Protein AF-0000000083335857 (afdb_homodimer)

Radius of gyration: 24.75 Å; Cα contacts (8 Å, |Δi|>4): 687; chains: 2; bounding box: 64×69×60 Å

Solvent-accessible surface area (backbone atoms only — not comparable to full-atom values): 28574 Å² total; per-residue (Å²): 120,80,72,78,55,50,67,66,60,53,50,50,47,51,48,52,47,45,61,50,44,41,67,57,52,50,33,56,46,39,16,28,29,51,70,73,49,46,73,74,29,87,82,55,75,52,92,52,91,48,64,61,26,43,50,42,20,37,61,77,56,40,39,53,53,10,46,51,38,36,51,66,38,29,51,58,27,37,54,52,24,49,53,51,6,49,55,43,5,50,45,62,46,61,39,78,54,90,56,53,64,56,50,51,50,48,27,53,49,39,60,66,56,53,62,68,52,42,47,63,63,48,39,54,54,32,49,74,69,65,37,45,64,42,71,60,48,55,25,50,57,54,25,53,62,38,34,36,53,34,18,52,53,40,17,44,49,58,50,66,48,62,61,64,62,54,52,53,38,52,74,68,66,51,53,68,69,53,43,45,67,67,46,51,46,64,72,36,40,69,57,52,52,51,48,48,48,52,43,38,54,52,49,58,55,49,44,63,61,47,61,72,36,34,84,48,74,87,67,29,31,44,47,49,43,64,71,62,52,56,48,95,87,60,77,56,58,20,30,50,27,21,42,25,48,60,63,45,44,64,53,52,52,51,42,67,74,47,39,67,72,60,42,50,66,52,49,52,48,54,74,101,119,80,70,78,56,51,68,65,58,54,49,50,48,51,48,52,46,44,61,49,43,41,66,58,51,50,32,54,47,38,17,29,28,51,70,72,50,47,74,75,29,86,82,55,76,50,91,52,90,48,65,60,27,43,50,42,20,38,61,77,55,42,39,53,53,11,45,52,37,36,51,66,37,29,52,57,28,35,54,49,23,48,54,52,6,47,54,42,6,50,45,62,43,61,38,79,54,91,54,50,66,57,52,50,48,48,28,52,49,40,60,66,55,54,63,69,52,42,46,61,62,46,39,56,53,32,47,73,70,66,37,45,64,40,69,61,48,56,24,50,58,53,26,55,63,37,33,37,54,34,17,52,52,41,16,45,49,57,50,66,48,63,62,64,63,54,51,52,38,52,75,68,67,51,53,67,69,53,42,44,66,68,46,50,46,65,72,37,40,70,58,52,52,50,47,47,50,53,42,39,54,52,50,58,54,50,42,64,60,48,61,71,35,34,84,48,75,89,68,30,30,44,48,49,43,63,70,62,53,56,49,95,87,60,76,56,59,20,30,50,27,21,42,26,48,60,63,45,45,63,53,52,53,52,42,67,74,48,41,67,71,59,42,50,64,52,49,53,47,54,74,102

Nearest PDB structures (foldseek):
  7cad-assembly1_B  TM=8.560E-01  e=9.520E-11  Mycolicibacterium smegmatis MC2 155
  8ja7-assembly1_B  TM=8.295E-01  e=9.958E-11  Mycobacterium tuberculosis H37Rv
  8hpn-assembly1_B  TM=8.648E-01  e=1.240E-09  Mycolicibacterium smegmatis MC2 155
  3puv-assembly1_G  TM=7.752E-01  e=4.817E-10  Escherichia coli K-12
  8y5f-assembly1_C  TM=8.223E-01  e=6.787E-07  Escherichia coli

Structure (mmCIF, N/CA/C/O backbone):
data_AF-0000000083335857-model_v1
#
loop_
_entity.id
_entity.type
_entity.pdbx_description
1 polymer 'sn-glycerol-3-phosphate transport system permease protein UgpE'
#
loop_
_atom_site.group_PDB
_atom_site.id
_atom_site.type_symbol
_atom_site.label_atom_id
_atom_site.label_alt_id
_atom_site.label_comp_id
_atom_site.label_asym_id
_atom_site.label_entity_id
_atom_site.label_seq_id
_atom_site.pdbx_PDB_ins_code
_atom_site.Cartn_x
_atom_site.Cartn_y
_atom_site.Cartn_z
_atom_site.occupancy
_atom_site.B_iso_or_equiv
_atom_site.auth_seq_id
_atom_site.auth_comp_id
_atom_site.auth_asym_id
_atom_site.auth_atom_id
_atom_site.pdbx_PDB_model_num
ATOM 1 N N . MET A 1 1 ? -20.75 -29.266 -4.367 1 40.56 1 MET A N 1
ATOM 2 C CA . MET A 1 1 ? -21.266 -28.734 -3.109 1 40.56 1 MET A CA 1
ATOM 3 C C . MET A 1 1 ? -22.688 -28.219 -3.277 1 40.56 1 MET A C 1
ATOM 5 O O . MET A 1 1 ? -22.906 -27.078 -3.707 1 40.56 1 MET A O 1
ATOM 9 N N . PRO A 1 2 ? -23.375 -28.891 -3.857 1 45.94 2 PRO A N 1
ATOM 10 C CA . PRO A 1 2 ? -24.594 -28.562 -4.578 1 45.94 2 PRO A CA 1
ATOM 11 C C . PRO A 1 2 ? -25.531 -27.641 -3.777 1 45.94 2 PRO A C 1
ATOM 13 O O . PRO A 1 2 ? -26.594 -27.281 -4.254 1 45.94 2 PRO A O 1
ATOM 16 N N . GLN A 1 3 ? -25.578 -27.781 -2.365 1 52.59 3 GLN A N 1
ATOM 17 C CA . GLN A 1 3 ? -26.812 -27.266 -1.78 1 52.59 3 GLN A CA 1
ATOM 18 C C . GLN A 1 3 ? -26.922 -25.75 -2.002 1 52.59 3 GLN A C 1
ATOM 20 O O . GLN A 1 3 ? -25.906 -25.062 -2.186 1 52.59 3 GLN A O 1
ATOM 25 N N . ARG A 1 4 ? -28.156 -25.266 -2.262 1 56.47 4 ARG A N 1
ATOM 26 C CA . ARG A 1 4 ? -28.672 -23.922 -2.418 1 56.47 4 ARG A CA 1
ATOM 27 C C . ARG A 1 4 ? -28 -22.953 -1.444 1 56.47 4 ARG A C 1
ATOM 29 O O . ARG A 1 4 ? -27.906 -23.234 -0.248 1 56.47 4 ARG A O 1
ATOM 36 N N . SER A 1 5 ? -27.047 -22.109 -1.877 1 69.56 5 SER A N 1
ATOM 37 C CA . SER A 1 5 ? -26.375 -21.141 -1.027 1 69.56 5 SER A CA 1
ATOM 38 C C . SER A 1 5 ? -27.359 -20.422 -0.111 1 69.56 5 SER A C 1
ATOM 40 O O . SER A 1 5 ? -28.391 -19.938 -0.566 1 69.56 5 SER A O 1
ATOM 42 N N . PRO A 1 6 ? -27.312 -20.766 1.226 1 77.38 6 PRO A N 1
ATOM 43 C CA . PRO A 1 6 ? -28.234 -20.109 2.154 1 77.38 6 PRO A CA 1
ATOM 44 C C . PRO A 1 6 ? -28.328 -18.594 1.917 1 77.38 6 PRO A C 1
ATOM 46 O O . PRO A 1 6 ? -27.344 -17.969 1.543 1 77.38 6 PRO A O 1
ATOM 49 N N . ILE A 1 7 ? -29.578 -18.188 1.896 1 83.06 7 ILE A N 1
ATOM 50 C CA . ILE A 1 7 ? -29.922 -16.781 1.689 1 83.06 7 ILE A CA 1
ATOM 51 C C . ILE A 1 7 ? -29.062 -15.906 2.592 1 83.06 7 ILE A C 1
ATOM 53 O O . ILE A 1 7 ? -28.625 -14.82 2.189 1 83.06 7 ILE A O 1
ATOM 57 N N . PHE A 1 8 ? -28.766 -16.438 3.709 1 85.69 8 PHE A N 1
ATOM 58 C CA . PHE A 1 8 ? -28.016 -15.656 4.68 1 85.69 8 PHE A CA 1
ATOM 59 C C . PHE A 1 8 ? -26.578 -15.438 4.203 1 85.69 8 PHE A C 1
ATOM 61 O O . PHE A 1 8 ? -26.031 -14.344 4.332 1 85.69 8 PHE A O 1
ATOM 68 N N . SER A 1 9 ? -26.016 -16.422 3.646 1 85.88 9 SER A N 1
ATOM 69 C CA . SER A 1 9 ? -24.641 -16.328 3.168 1 85.88 9 SER A CA 1
ATOM 70 C C . SER A 1 9 ? -24.547 -15.391 1.962 1 85.88 9 SER A C 1
ATOM 72 O O . SER A 1 9 ? -23.609 -14.609 1.849 1 85.88 9 SER A O 1
ATOM 74 N N . ARG A 1 10 ? -25.562 -15.484 1.16 1 86.5 10 ARG A N 1
ATOM 75 C CA . ARG A 1 10 ? -25.594 -14.594 0.007 1 86.5 10 ARG A CA 1
ATOM 76 C C . ARG A 1 10 ? -25.781 -13.141 0.444 1 86.5 10 ARG A C 1
ATOM 78 O O . ARG A 1 10 ? -25.094 -12.242 -0.062 1 86.5 10 ARG A O 1
ATOM 85 N N . ALA A 1 11 ? -26.609 -13.039 1.349 1 90.19 11 ALA A N 1
ATOM 86 C CA . ALA A 1 11 ? -26.859 -11.703 1.874 1 90.19 11 ALA A CA 1
ATOM 87 C C . ALA A 1 11 ? -25.609 -11.125 2.529 1 90.19 11 ALA A C 1
ATOM 89 O O . ALA A 1 11 ? -25.312 -9.938 2.375 1 90.19 11 ALA A O 1
ATOM 90 N N . PHE A 1 12 ? -24.906 -11.93 3.143 1 90.69 12 PHE A N 1
ATOM 91 C CA . PHE A 1 12 ? -23.672 -11.508 3.818 1 90.69 12 PHE A CA 1
ATOM 92 C C . PHE A 1 12 ? -22.625 -11.055 2.811 1 90.69 12 PHE A C 1
ATOM 94 O O . PHE A 1 12 ? -22 -10.008 2.994 1 90.69 12 PHE A O 1
ATOM 101 N N . LEU A 1 13 ? -22.5 -11.773 1.786 1 90.5 13 LEU A N 1
ATOM 102 C CA . LEU A 1 13 ? -21.531 -11.438 0.751 1 90.5 13 LEU A CA 1
ATOM 103 C C . LEU A 1 13 ? -21.891 -10.117 0.08 1 90.5 13 LEU A C 1
ATOM 105 O O . LEU A 1 13 ? -21.031 -9.258 -0.107 1 90.5 13 LEU A O 1
ATOM 109 N N . TRP A 1 14 ? -23.109 -10.016 -0.19 1 90.56 14 TRP A N 1
ATOM 110 C CA . TRP A 1 14 ? -23.531 -8.781 -0.86 1 90.56 14 TRP A CA 1
ATOM 111 C C . TRP A 1 14 ? -23.453 -7.594 0.09 1 90.56 14 TRP A C 1
ATOM 113 O O . TRP A 1 14 ? -23.156 -6.473 -0.331 1 90.56 14 TRP A O 1
ATOM 123 N N . LEU A 1 15 ? -23.656 -7.816 1.335 1 90.75 15 LEU A N 1
ATOM 124 C CA . LEU A 1 15 ? -23.484 -6.762 2.33 1 90.75 15 LEU A CA 1
ATOM 125 C C . LEU A 1 15 ? -22.031 -6.293 2.373 1 90.75 15 LEU A C 1
ATOM 127 O O . LEU A 1 15 ? -21.766 -5.09 2.428 1 90.75 15 LEU A O 1
ATOM 131 N N . LEU A 1 16 ? -21.172 -7.215 2.277 1 88.94 16 LEU A N 1
ATOM 132 C CA . LEU A 1 16 ? -19.75 -6.863 2.301 1 88.94 16 LEU A CA 1
ATOM 133 C C . LEU A 1 16 ? -19.359 -6.102 1.039 1 88.94 16 LEU A C 1
ATOM 135 O O . LEU A 1 16 ? -18.578 -5.152 1.102 1 88.94 16 LEU A O 1
ATOM 139 N N . ALA A 1 17 ? -19.922 -6.523 -0.029 1 87.94 17 ALA A N 1
ATOM 140 C CA . ALA A 1 17 ? -19.656 -5.836 -1.29 1 87.94 17 ALA A CA 1
ATOM 141 C C . ALA A 1 17 ? -20.188 -4.406 -1.256 1 87.94 17 ALA A C 1
ATOM 143 O O . ALA A 1 17 ? -19.484 -3.473 -1.673 1 87.94 17 ALA A O 1
ATOM 144 N N . LEU A 1 18 ? -21.328 -4.293 -0.688 1 86.44 18 LEU A N 1
ATOM 145 C CA . LEU A 1 18 ? -21.938 -2.973 -0.592 1 86.44 18 LEU A CA 1
ATOM 146 C C . LEU A 1 18 ? -21.156 -2.086 0.376 1 86.44 18 LEU A C 1
ATOM 148 O O . LEU A 1 18 ? -20.969 -0.893 0.122 1 86.44 18 LEU A O 1
ATOM 152 N N . LEU A 1 19 ? -20.734 -2.635 1.406 1 83.69 19 LEU A N 1
ATOM 153 C CA . LEU A 1 19 ? -19.969 -1.888 2.393 1 83.69 19 LEU A CA 1
ATOM 154 C C . LEU A 1 19 ? -18.656 -1.396 1.795 1 83.69 19 LEU A C 1
ATOM 156 O O . LEU A 1 19 ? -18.172 -0.318 2.148 1 83.69 19 LEU A O 1
ATOM 160 N N . THR A 1 20 ? -18.125 -2.18 0.941 1 82.88 20 THR A N 1
ATOM 161 C CA . THR A 1 20 ? -16.859 -1.836 0.307 1 82.88 20 THR A CA 1
ATOM 162 C C . THR A 1 20 ? -17.031 -0.632 -0.617 1 82.88 20 THR A C 1
ATOM 164 O O . THR A 1 20 ? -16.172 0.252 -0.653 1 82.88 20 THR A O 1
ATOM 167 N N . ILE A 1 21 ? -18.172 -0.512 -1.254 1 83.19 21 ILE A N 1
ATOM 168 C CA . ILE A 1 21 ? -18.344 0.51 -2.281 1 83.19 21 ILE A CA 1
ATOM 169 C C . ILE A 1 21 ? -19.156 1.673 -1.721 1 83.19 21 ILE A C 1
ATOM 171 O O . ILE A 1 21 ? -19.188 2.756 -2.311 1 83.19 21 ILE A O 1
ATOM 175 N N . ALA A 1 22 ? -19.781 1.525 -0.635 1 81.38 22 ALA A N 1
ATOM 176 C CA . ALA A 1 22 ? -20.734 2.475 -0.065 1 81.38 22 ALA A CA 1
ATOM 177 C C . ALA A 1 22 ? -20.109 3.852 0.109 1 81.38 22 ALA A C 1
ATOM 179 O O . ALA A 1 22 ? -20.688 4.863 -0.282 1 81.38 22 ALA A O 1
ATOM 180 N N . PRO A 1 23 ? -18.906 3.875 0.693 1 76.94 23 PRO A N 1
ATOM 181 C CA . PRO A 1 23 ? -18.328 5.203 0.885 1 76.94 23 PRO A CA 1
ATOM 182 C C . PRO A 1 23 ? -18.078 5.938 -0.432 1 76.94 23 PRO A C 1
ATOM 184 O O . PRO A 1 23 ? -18.234 7.16 -0.497 1 76.94 23 PRO A O 1
ATOM 187 N N . PHE A 1 24 ? -17.797 5.27 -1.391 1 81.12 24 PHE A N 1
ATOM 188 C CA . PHE A 1 24 ? -17.547 5.879 -2.689 1 81.12 24 PHE A CA 1
ATOM 189 C C . PHE A 1 24 ? -18.844 6.316 -3.352 1 81.12 24 PHE A C 1
ATOM 191 O O . PHE A 1 24 ? -18.891 7.371 -3.992 1 81.12 24 PHE A O 1
ATOM 198 N N . LEU A 1 25 ? -19.844 5.469 -3.18 1 82.19 25 LEU A N 1
ATOM 199 C CA . LEU A 1 25 ? -21.156 5.824 -3.721 1 82.19 25 LEU A CA 1
ATOM 200 C C . LEU A 1 25 ? -21.734 7.047 -3.012 1 82.19 25 LEU A C 1
ATOM 202 O O . LEU A 1 25 ? -22.328 7.918 -3.648 1 82.19 25 LEU A O 1
ATOM 206 N N . MET A 1 26 ? -21.516 7.047 -1.811 1 79.5 26 MET A N 1
ATOM 207 C CA . MET A 1 26 ? -21.984 8.195 -1.039 1 79.5 26 MET A CA 1
ATOM 208 C C . MET A 1 2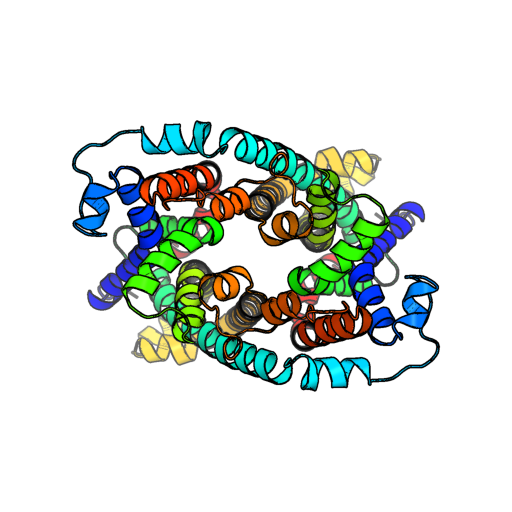6 ? -21.234 9.461 -1.446 1 79.5 26 MET A C 1
ATOM 210 O O . MET A 1 26 ? -21.844 10.539 -1.543 1 79.5 26 MET A O 1
ATOM 214 N N . ALA A 1 27 ? -19.969 9.32 -1.592 1 82.12 27 ALA A N 1
ATOM 215 C CA . ALA A 1 27 ? -19.172 10.461 -2.051 1 82.12 27 ALA A CA 1
ATOM 216 C C . ALA A 1 27 ? -19.641 10.93 -3.428 1 82.12 27 ALA A C 1
ATOM 218 O O . ALA A 1 27 ? -19.734 12.133 -3.682 1 82.12 27 ALA A O 1
ATOM 219 N N . LEU A 1 28 ? -19.953 10.023 -4.277 1 87.19 28 LEU A N 1
ATOM 220 C CA . LEU A 1 28 ? -20.453 10.344 -5.613 1 87.19 28 LEU A CA 1
ATOM 221 C C . LEU A 1 28 ? -21.781 11.086 -5.539 1 87.19 28 LEU A C 1
ATOM 223 O O . LEU A 1 28 ? -21.953 12.109 -6.203 1 87.19 28 LEU A O 1
ATOM 227 N N . LEU A 1 29 ? -22.641 10.609 -4.73 1 87 29 LEU A N 1
ATOM 228 C CA . LEU A 1 29 ? -23.953 11.242 -4.59 1 87 29 LEU A CA 1
ATOM 229 C C . LEU A 1 29 ? -23.812 12.633 -3.975 1 87 29 LEU A C 1
ATOM 231 O O . LEU A 1 29 ? -24.453 13.578 -4.426 1 87 29 LEU A O 1
ATOM 235 N N . THR A 1 30 ? -22.984 12.719 -3.027 1 85.44 30 THR A N 1
ATOM 236 C CA . THR A 1 30 ? -22.781 14 -2.346 1 85.44 30 THR A CA 1
ATOM 237 C C . THR A 1 30 ? -22.125 15.016 -3.281 1 85.44 30 THR A C 1
ATOM 239 O O . THR A 1 30 ? -22.375 16.219 -3.162 1 85.44 30 THR A O 1
ATOM 242 N N . SER A 1 31 ? -21.328 14.562 -4.176 1 89.38 31 SER A N 1
ATOM 243 C CA . SER A 1 31 ? -20.641 15.453 -5.102 1 89.38 31 SER A CA 1
ATOM 244 C C . SER A 1 31 ? -21.625 16.188 -6 1 89.38 31 SER A C 1
ATOM 246 O O . SER A 1 31 ? -21.266 17.203 -6.613 1 89.38 31 SER A O 1
ATOM 248 N N . PHE A 1 32 ? -22.875 15.734 -6.055 1 92.94 32 PHE A N 1
ATOM 249 C CA . PHE A 1 32 ? -23.891 16.375 -6.895 1 92.94 32 PHE A CA 1
ATOM 250 C C . PHE A 1 32 ? -24.859 17.172 -6.051 1 92.94 32 PHE A C 1
ATOM 252 O O . PHE A 1 32 ? -25.75 17.844 -6.586 1 92.94 32 PHE A O 1
ATOM 259 N N . LYS A 1 33 ? -24.625 17.141 -4.805 1 89.5 33 LYS A N 1
ATOM 260 C CA . LYS A 1 33 ? -25.516 17.859 -3.906 1 89.5 33 LYS A CA 1
ATOM 261 C C . LYS A 1 33 ? -25.047 19.297 -3.686 1 89.5 33 LYS A C 1
ATOM 263 O O . LYS A 1 33 ? -23.875 19.609 -3.93 1 89.5 33 LYS A O 1
ATOM 268 N N . THR A 1 34 ? -26.047 20.125 -3.271 1 86.69 34 THR A N 1
ATOM 269 C CA . THR A 1 34 ? -25.703 21.438 -2.74 1 86.69 34 THR A CA 1
ATOM 270 C C . THR A 1 34 ? -25.422 21.359 -1.242 1 86.69 34 THR A C 1
ATOM 272 O O . THR A 1 34 ? -25.75 20.359 -0.596 1 86.69 34 THR A O 1
ATOM 275 N N . GLN A 1 35 ? -24.797 22.375 -0.754 1 81.56 35 GLN A N 1
ATOM 276 C CA . GLN A 1 35 ? -24.516 22.406 0.678 1 81.56 35 GLN A CA 1
ATOM 277 C C . GLN A 1 35 ? -25.812 22.344 1.487 1 81.56 35 GLN A C 1
ATOM 279 O O . GLN A 1 35 ? -25.859 21.672 2.529 1 81.56 35 GLN A O 1
ATOM 284 N N . MET A 1 36 ? -26.828 22.984 0.998 1 80.5 36 MET A N 1
ATOM 285 C CA . MET A 1 36 ? -28.125 23 1.668 1 80.5 36 MET A CA 1
ATOM 286 C C . MET A 1 36 ? -28.75 21.609 1.689 1 80.5 36 MET A C 1
ATOM 288 O O . MET A 1 36 ? -29.344 21.219 2.691 1 80.5 36 MET A O 1
ATOM 292 N N . GLU A 1 37 ? -28.547 20.844 0.637 1 82.5 37 GLU A N 1
ATOM 293 C CA . GLU A 1 37 ? -29.094 19.5 0.548 1 82.5 37 GLU A CA 1
ATOM 294 C C . GLU A 1 37 ? -28.375 18.547 1.515 1 82.5 37 GLU A C 1
ATOM 296 O O . GLU A 1 37 ? -28.984 17.609 2.027 1 82.5 37 GLU A O 1
ATOM 301 N N . LEU A 1 38 ? -27.156 18.797 1.682 1 77 38 LEU A N 1
ATOM 302 C CA . LEU A 1 38 ? -26.391 17.953 2.584 1 77 38 LEU A CA 1
ATOM 303 C C . LEU A 1 38 ? -26.891 18.078 4.016 1 77 38 LEU A C 1
ATOM 305 O O . LEU A 1 38 ? -26.922 17.094 4.762 1 77 38 LEU A O 1
ATOM 309 N N . PHE A 1 39 ? -27.359 19.234 4.309 1 74.38 39 PHE A N 1
ATOM 310 C CA . PHE A 1 39 ? -27.859 19.484 5.656 1 74.38 39 PHE A CA 1
ATOM 311 C C . PHE A 1 39 ? -29.203 18.781 5.863 1 74.38 39 PHE A C 1
ATOM 313 O O . PHE A 1 39 ? -29.594 18.516 7 1 74.38 39 PHE A O 1
ATOM 320 N N . GLN A 1 40 ? -29.812 18.453 4.789 1 69.56 40 GLN A N 1
ATOM 321 C CA . GLN A 1 40 ? -31.094 17.75 4.898 1 69.56 40 GLN A CA 1
ATOM 322 C C . GLN A 1 40 ? -30.891 16.266 5.172 1 69.56 40 GLN A C 1
ATOM 324 O O . GLN A 1 40 ? -31.797 15.586 5.637 1 69.56 40 GLN A O 1
ATOM 329 N N . GLY A 1 41 ? -29.734 15.805 4.93 1 67.25 41 GLY A N 1
ATOM 330 C CA . GLY A 1 41 ? -29.391 14.414 5.207 1 67.25 41 GLY A CA 1
ATOM 331 C C . GLY A 1 41 ? -28.281 13.891 4.328 1 67.25 41 GLY A C 1
ATOM 332 O O . GLY A 1 41 ? -28.266 14.133 3.121 1 67.25 41 GLY A O 1
ATOM 333 N N . VAL A 1 42 ? -27.438 13.164 4.957 1 65.94 42 VAL A N 1
ATOM 334 C CA . VAL A 1 42 ? -26.281 12.625 4.258 1 65.94 42 VAL A CA 1
ATOM 335 C C . VAL A 1 42 ? -26.734 11.594 3.225 1 65.94 42 VAL A C 1
ATOM 337 O O . VAL A 1 42 ? -26.109 11.445 2.17 1 65.94 42 VAL A O 1
ATOM 340 N N . PHE A 1 43 ? -27.891 11.062 3.426 1 69.62 43 PHE A N 1
ATOM 341 C CA . PHE A 1 43 ? -28.344 9.984 2.557 1 69.62 43 PHE A CA 1
ATOM 342 C C . PHE A 1 43 ? -29.391 10.492 1.566 1 69.62 43 PHE A C 1
ATOM 344 O O . PHE A 1 43 ? -29.938 9.711 0.776 1 69.62 43 PHE A O 1
ATOM 351 N N . SER A 1 44 ? -29.562 11.797 1.604 1 75.12 44 SER A N 1
ATOM 352 C CA . SER A 1 44 ? -30.531 12.359 0.673 1 75.12 44 SER A CA 1
ATOM 353 C C . SER A 1 44 ? -30 12.352 -0.756 1 75.12 44 SER A C 1
ATOM 355 O O . SER A 1 44 ? -28.797 12.484 -0.976 1 75.12 44 SER A O 1
ATOM 357 N N . LEU A 1 45 ? -30.859 12.047 -1.692 1 80.81 45 LEU A N 1
ATOM 358 C CA . LEU A 1 45 ? -30.5 12.102 -3.102 1 80.81 45 LEU A CA 1
ATOM 359 C C . LEU A 1 45 ? -30.438 13.539 -3.598 1 80.81 45 LEU A C 1
ATOM 361 O O . LEU A 1 45 ? -31.172 14.398 -3.105 1 80.81 45 LEU A O 1
ATOM 365 N N . PRO A 1 46 ? -29.516 13.773 -4.48 1 83.75 46 PRO A N 1
ATOM 366 C CA . PRO A 1 46 ? -29.453 15.133 -5.039 1 83.75 46 PRO A CA 1
ATOM 367 C C . PRO A 1 46 ? -30.719 15.5 -5.812 1 83.75 46 PRO A C 1
ATOM 369 O O . PRO A 1 46 ? -31.281 14.656 -6.516 1 83.75 46 PRO A O 1
ATOM 372 N N . GLN A 1 47 ? -31.188 16.656 -5.562 1 81.38 47 GLN A N 1
ATOM 373 C CA . GLN A 1 47 ? -32.375 17.141 -6.254 1 81.38 47 GLN A CA 1
ATOM 374 C C . GLN A 1 47 ? -32.094 17.391 -7.73 1 81.38 47 GLN A C 1
ATOM 376 O O . GLN A 1 47 ? -32.969 17.188 -8.578 1 81.38 47 GLN A O 1
ATOM 381 N N . SER A 1 48 ? -30.891 17.906 -8.039 1 83.12 48 SER A N 1
ATOM 382 C CA . SER A 1 48 ? -30.438 18.125 -9.414 1 83.12 48 SER A CA 1
ATOM 383 C C . SER A 1 48 ? -29 17.688 -9.602 1 83.12 48 SER A C 1
ATOM 385 O O . SER A 1 48 ? -28.188 17.797 -8.68 1 83.12 48 SER A O 1
ATOM 387 N N . PHE A 1 49 ? -28.875 17.047 -10.727 1 86.75 49 PHE A N 1
ATOM 388 C CA . PHE A 1 49 ? -27.516 16.656 -11.086 1 86.75 49 PHE A CA 1
ATOM 389 C C . PHE A 1 49 ? -26.797 17.797 -11.805 1 86.75 49 PHE A C 1
ATOM 391 O O . PHE A 1 49 ? -27.25 18.25 -12.859 1 86.75 49 PHE A O 1
ATOM 398 N N . SER A 1 50 ? -25.906 18.469 -11.055 1 87.75 50 SER A N 1
ATOM 399 C CA . SER A 1 50 ? -25.109 19.547 -11.641 1 87.75 50 SER A CA 1
ATOM 400 C C . SER A 1 50 ? -23.609 19.297 -11.469 1 87.75 50 SER A C 1
ATOM 402 O O . SER A 1 50 ? -23.188 18.688 -10.484 1 87.75 50 SER A O 1
ATOM 404 N N . PHE A 1 51 ? -22.891 19.75 -12.461 1 93.62 51 PHE A N 1
ATOM 405 C CA . PHE A 1 51 ? -21.438 19.594 -12.43 1 93.62 51 PHE A CA 1
ATOM 406 C C . PHE A 1 51 ? -20.781 20.828 -11.812 1 93.62 51 PHE A C 1
ATOM 408 O O . PHE A 1 51 ? -19.562 21 -11.914 1 93.62 51 PHE A O 1
ATOM 415 N N . LYS A 1 52 ? -21.578 21.641 -11.188 1 93 52 LYS A N 1
ATOM 416 C CA . LYS A 1 52 ? -21.078 22.875 -10.617 1 93 52 LYS A CA 1
ATOM 417 C C . LYS A 1 52 ? -19.984 22.609 -9.578 1 93 52 LYS A C 1
ATOM 419 O O . LYS A 1 52 ? -18.984 23.312 -9.531 1 93 52 LYS A O 1
ATOM 424 N N . ASN A 1 53 ? -20.203 21.578 -8.766 1 92.44 53 ASN A N 1
ATOM 425 C CA . ASN A 1 53 ? -19.203 21.234 -7.754 1 92.44 53 ASN A CA 1
ATOM 426 C C . ASN A 1 53 ? -17.891 20.797 -8.383 1 92.44 53 ASN A C 1
ATOM 428 O O . ASN A 1 53 ? -16.812 21.062 -7.848 1 92.44 53 ASN A O 1
ATOM 432 N N . TYR A 1 54 ? -18.016 20.188 -9.5 1 94.12 54 TYR A N 1
ATOM 433 C CA . TYR A 1 54 ? -16.828 19.719 -10.211 1 94.12 54 TYR A CA 1
ATOM 434 C C . TYR A 1 54 ? -16.047 20.906 -10.797 1 94.12 54 TYR A C 1
ATOM 436 O O . TYR A 1 54 ? -14.82 20.938 -10.75 1 94.12 54 TYR A O 1
ATOM 444 N N . VAL A 1 55 ? -16.734 21.812 -11.305 1 94.56 55 VAL A N 1
ATOM 445 C CA . VAL A 1 55 ? -16.109 23.016 -11.859 1 94.56 55 VAL A CA 1
ATOM 446 C C . VAL A 1 55 ? -15.445 23.812 -10.742 1 94.56 55 VAL A C 1
ATOM 448 O O . VAL A 1 55 ? -14.32 24.297 -10.891 1 94.56 55 VAL A O 1
ATOM 451 N N . SER A 1 56 ? -16.125 23.906 -9.672 1 91.12 56 SER A N 1
ATOM 452 C CA . SER A 1 56 ? -15.578 24.609 -8.523 1 91.12 56 SER A CA 1
ATOM 453 C C . SER A 1 56 ? -14.312 23.938 -7.996 1 91.12 56 SER A C 1
ATOM 455 O O . SER A 1 56 ? -13.336 24.609 -7.668 1 91.12 56 SER A O 1
ATOM 457 N N . ALA A 1 57 ? -14.398 22.656 -7.891 1 89.75 57 ALA A N 1
ATOM 458 C CA . ALA A 1 57 ? -13.211 21.938 -7.445 1 89.75 57 ALA A CA 1
ATOM 459 C C . ALA A 1 57 ? -12.055 22.109 -8.422 1 89.75 57 ALA A C 1
ATOM 461 O O . ALA A 1 57 ? -10.914 22.344 -8.016 1 89.75 57 ALA A O 1
ATOM 462 N N . TRP A 1 58 ? -12.367 22.109 -9.727 1 92.38 58 TRP A N 1
ATOM 463 C CA . TRP A 1 58 ? -11.359 22.141 -10.773 1 92.38 58 TRP A CA 1
ATOM 464 C C . TRP A 1 58 ? -10.711 23.531 -10.852 1 92.38 58 TRP A C 1
ATOM 466 O O . TRP A 1 58 ? -9.492 23.641 -10.945 1 92.38 58 TRP A O 1
ATOM 476 N N . GLU A 1 59 ? -11.477 24.562 -10.719 1 90.94 59 GLU A N 1
ATOM 477 C CA . GLU A 1 59 ? -11 25.922 -10.914 1 90.94 59 GLU A CA 1
ATOM 478 C C . GLU A 1 59 ? -10.672 26.594 -9.578 1 90.94 59 GLU A C 1
ATOM 480 O O . GLU A 1 59 ? -9.516 26.922 -9.312 1 90.94 59 GLU A O 1
ATOM 485 N N . ASP A 1 60 ? -11.656 26.562 -8.688 1 86.12 60 ASP A N 1
ATOM 486 C CA . ASP A 1 60 ? -11.492 27.266 -7.422 1 86.12 60 ASP A CA 1
ATOM 487 C C . ASP A 1 60 ? -10.617 26.469 -6.461 1 86.12 60 ASP A C 1
ATOM 489 O O . ASP A 1 60 ? -9.883 27.047 -5.652 1 86.12 60 ASP A O 1
ATOM 493 N N . GLY A 1 61 ? -10.727 25.203 -6.566 1 85.75 61 GLY A N 1
ATOM 494 C CA . GLY A 1 61 ? -9.969 24.344 -5.672 1 85.75 61 GLY A CA 1
ATOM 495 C C . GLY A 1 61 ? -8.586 24.016 -6.191 1 85.75 61 GLY A C 1
ATOM 496 O O . GLY A 1 61 ? -7.816 23.312 -5.52 1 85.75 61 GLY A O 1
ATOM 497 N N . HIS A 1 62 ? -8.281 24.469 -7.453 1 89.94 62 HIS A N 1
ATOM 498 C CA . HIS A 1 62 ? -6.973 24.297 -8.07 1 89.94 62 HIS A CA 1
ATOM 499 C C . HIS A 1 62 ? -6.684 22.828 -8.359 1 89.94 62 HIS A C 1
ATOM 501 O O . HIS A 1 62 ? -5.52 22.422 -8.391 1 89.94 62 HIS A O 1
ATOM 507 N N . PHE A 1 63 ? -7.707 22.078 -8.555 1 91.5 63 PHE A N 1
ATOM 508 C CA . PHE A 1 63 ? -7.504 20.656 -8.828 1 91.5 63 PHE A CA 1
ATOM 509 C C . PHE A 1 63 ? -6.879 20.453 -10.195 1 91.5 63 PHE A C 1
ATOM 511 O O . PHE A 1 63 ? -6.293 19.406 -10.469 1 91.5 63 PHE A O 1
ATOM 518 N N . ARG A 1 64 ? -6.996 21.5 -11.023 1 93.31 64 ARG A N 1
ATOM 519 C CA . ARG A 1 64 ? -6.309 21.422 -12.312 1 93.31 64 ARG A CA 1
ATOM 520 C C . ARG A 1 64 ? -4.801 21.297 -12.117 1 93.31 64 ARG A C 1
ATOM 522 O O . ARG A 1 64 ? -4.156 20.453 -12.742 1 93.31 64 ARG A O 1
ATOM 529 N N . ILE A 1 65 ? -4.312 22.094 -11.242 1 94.06 65 ILE A N 1
ATOM 530 C CA . ILE A 1 65 ? -2.879 22.094 -10.961 1 94.06 65 ILE A CA 1
ATOM 531 C C . ILE A 1 65 ? -2.482 20.797 -10.273 1 94.06 65 ILE A C 1
ATOM 533 O O . ILE A 1 65 ? -1.486 20.172 -10.641 1 94.06 65 ILE A O 1
ATOM 537 N N . TYR A 1 66 ? -3.252 20.344 -9.352 1 93.75 66 TYR A N 1
ATOM 538 C CA . TYR A 1 66 ? -2.961 19.125 -8.617 1 93.75 66 TYR A CA 1
ATOM 539 C C . TYR A 1 66 ? -2.982 17.906 -9.555 1 93.75 66 TYR A C 1
ATOM 541 O O . TYR A 1 66 ? -2.16 17 -9.422 1 93.75 66 TYR A O 1
ATOM 549 N N . PHE A 1 67 ? -3.92 17.984 -10.453 1 95 67 PHE A N 1
ATOM 550 C CA . PHE A 1 67 ? -4.043 16.891 -11.414 1 95 67 PHE A CA 1
ATOM 551 C C . PHE A 1 67 ? -2.809 16.812 -12.305 1 95 67 PHE A C 1
ATOM 553 O O . PHE A 1 67 ? -2.229 15.742 -12.477 1 95 67 PHE A O 1
ATOM 560 N N . VAL A 1 68 ? -2.402 17.922 -12.844 1 96.44 68 VAL A N 1
ATOM 561 C CA . VAL A 1 68 ? -1.235 17.969 -13.719 1 96.44 68 VAL A CA 1
ATOM 562 C C . VAL A 1 68 ? 0.008 17.531 -12.945 1 96.44 68 VAL A C 1
ATOM 564 O O . VAL A 1 68 ? 0.818 16.75 -13.453 1 96.44 68 VAL A O 1
ATOM 567 N N . ASN A 1 69 ? 0.137 17.984 -11.734 1 96.81 69 ASN A N 1
ATOM 568 C CA . ASN A 1 69 ? 1.265 17.578 -10.898 1 96.81 69 ASN A CA 1
ATOM 569 C C . ASN A 1 69 ? 1.277 16.078 -10.656 1 96.81 69 ASN A C 1
ATOM 571 O O . ASN A 1 69 ? 2.334 15.445 -10.711 1 96.81 69 ASN A O 1
ATOM 575 N N . SER A 1 70 ? 0.116 15.547 -10.383 1 95.94 70 SER A N 1
ATOM 576 C CA . SER A 1 70 ? 0.022 14.102 -10.172 1 95.94 70 SER A CA 1
ATOM 577 C C . SER A 1 70 ? 0.477 13.336 -11.406 1 95.94 70 SER A C 1
ATOM 579 O O . SER A 1 70 ? 1.19 12.336 -11.297 1 95.94 70 SER A O 1
ATOM 581 N N . VAL A 1 71 ? 0.127 13.867 -12.562 1 96.62 71 VAL A N 1
ATOM 582 C CA . VAL A 1 71 ? 0.503 13.227 -13.82 1 96.62 71 VAL A CA 1
ATOM 583 C C . VAL A 1 71 ? 2.01 13.352 -14.039 1 96.62 71 VAL A C 1
ATOM 585 O O . VAL A 1 71 ? 2.674 12.391 -14.422 1 96.62 71 VAL A O 1
ATOM 588 N N . LEU A 1 72 ? 2.516 14.477 -13.742 1 97.56 72 LEU A N 1
ATOM 589 C CA . LEU A 1 72 ? 3.934 14.75 -13.938 1 97.56 72 LEU A CA 1
ATOM 590 C C . LEU A 1 72 ? 4.789 13.914 -12.992 1 97.56 72 LEU A C 1
ATOM 592 O O . LEU A 1 72 ? 5.969 13.672 -13.266 1 97.56 72 LEU A O 1
ATOM 596 N N . VAL A 1 73 ? 4.199 13.469 -11.945 1 97.94 73 VAL A N 1
ATOM 597 C CA . VAL A 1 73 ? 4.941 12.68 -10.969 1 97.94 73 VAL A CA 1
ATOM 598 C C . VAL A 1 73 ? 4.785 11.195 -11.281 1 97.94 73 VAL A C 1
ATOM 600 O O . VAL A 1 73 ? 5.77 10.453 -11.289 1 97.94 73 VAL A O 1
ATOM 603 N N . VAL A 1 74 ? 3.605 10.781 -11.617 1 97.69 74 VAL A N 1
ATOM 604 C CA . VAL A 1 74 ? 3.307 9.359 -11.703 1 97.69 74 VAL A CA 1
ATOM 605 C C . VAL A 1 74 ? 4.031 8.75 -12.898 1 97.69 74 VAL A C 1
ATOM 607 O O . VAL A 1 74 ? 4.582 7.648 -12.812 1 97.69 74 VAL A O 1
ATOM 610 N N . PHE A 1 75 ? 4.094 9.422 -14.008 1 97.5 75 PHE A N 1
ATOM 611 C CA . PHE A 1 75 ? 4.641 8.828 -15.219 1 97.5 75 PHE A CA 1
ATOM 612 C C . PHE A 1 75 ? 6.145 8.617 -15.086 1 97.5 75 PHE A C 1
ATOM 614 O O . PHE A 1 75 ? 6.645 7.512 -15.305 1 97.5 75 PHE A O 1
ATOM 621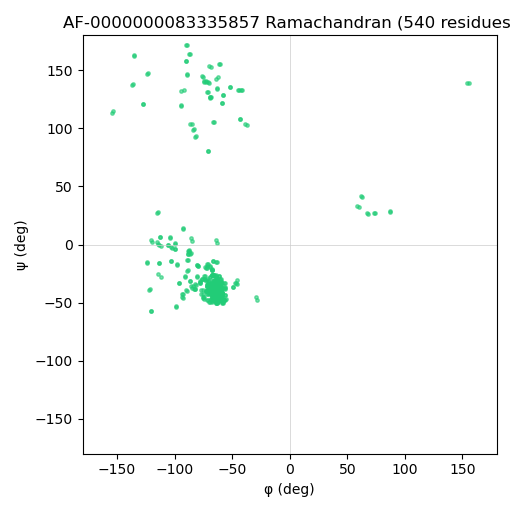 N N . PRO A 1 76 ? 6.863 9.641 -14.672 1 98.31 76 PRO A N 1
ATOM 622 C CA . PRO A 1 76 ? 8.297 9.383 -14.492 1 98.31 76 PRO A CA 1
ATOM 623 C C . PRO A 1 76 ? 8.57 8.312 -13.438 1 98.31 76 PRO A C 1
ATOM 625 O O . PRO A 1 76 ? 9.5 7.516 -13.594 1 98.31 76 PRO A O 1
ATOM 628 N N . VAL A 1 77 ? 7.809 8.281 -12.352 1 98.12 77 VAL A N 1
ATOM 629 C CA . VAL A 1 77 ? 8.023 7.285 -11.305 1 98.12 77 VAL A CA 1
ATOM 630 C C . VAL A 1 77 ? 7.816 5.883 -11.875 1 98.12 77 VAL A C 1
ATOM 632 O O . VAL A 1 77 ? 8.648 4.996 -11.672 1 98.12 77 VAL A O 1
ATOM 635 N N . VAL A 1 78 ? 6.758 5.738 -12.625 1 97.81 78 VAL A N 1
ATOM 636 C CA . VAL A 1 78 ? 6.426 4.426 -13.18 1 97.81 78 VAL A CA 1
ATOM 637 C C . VAL A 1 78 ? 7.484 4.012 -14.195 1 97.81 78 VAL A C 1
ATOM 639 O O . VAL A 1 78 ? 8.016 2.9 -14.133 1 97.81 78 VAL A O 1
ATOM 642 N N . ILE A 1 79 ? 7.859 4.875 -15.102 1 98.19 79 ILE A N 1
ATOM 643 C CA . ILE A 1 79 ? 8.797 4.574 -16.172 1 98.19 79 ILE A CA 1
ATOM 644 C C . ILE A 1 79 ? 10.172 4.258 -15.594 1 98.19 79 ILE A C 1
ATOM 646 O O . ILE A 1 79 ? 10.766 3.232 -15.922 1 98.19 79 ILE A O 1
ATOM 650 N N . MET A 1 80 ? 10.617 5.066 -14.703 1 97.88 80 MET A N 1
ATOM 651 C CA . MET A 1 80 ? 11.945 4.875 -14.117 1 97.88 80 MET A CA 1
ATOM 652 C C . MET A 1 80 ? 11.977 3.621 -13.25 1 97.88 80 MET A C 1
ATOM 654 O O . MET A 1 80 ? 12.977 2.896 -13.242 1 97.88 80 MET A O 1
ATOM 658 N N . SER A 1 81 ? 10.938 3.4 -12.484 1 97.81 81 SER A N 1
ATOM 659 C CA . SER A 1 81 ? 10.883 2.221 -11.625 1 97.81 81 SER A CA 1
ATOM 660 C C . SER A 1 81 ? 10.906 0.938 -12.453 1 97.81 81 SER A C 1
ATOM 662 O O . SER A 1 81 ? 11.594 -0.02 -12.094 1 97.81 81 SER A O 1
ATOM 664 N N . ILE A 1 82 ? 10.156 0.961 -13.539 1 97.81 82 ILE A N 1
ATOM 665 C CA . ILE A 1 82 ? 10.117 -0.221 -14.391 1 97.81 82 ILE A CA 1
ATOM 666 C C . ILE A 1 82 ? 11.477 -0.419 -15.055 1 97.81 82 ILE A C 1
ATOM 668 O O . ILE A 1 82 ? 12 -1.536 -15.102 1 97.81 82 ILE A O 1
ATOM 672 N N . LEU A 1 83 ? 12.047 0.627 -15.578 1 97.38 83 LEU A N 1
ATOM 673 C CA . LEU A 1 83 ? 13.344 0.543 -16.25 1 97.38 83 LEU A CA 1
ATOM 674 C C . LEU A 1 83 ? 14.406 0.01 -15.289 1 97.38 83 LEU A C 1
ATOM 676 O O . LEU A 1 83 ? 15.133 -0.929 -15.625 1 97.38 83 LEU A O 1
ATOM 680 N N . LEU A 1 84 ? 14.453 0.558 -14.125 1 96.56 84 LEU A N 1
ATOM 681 C CA . LEU A 1 84 ? 15.445 0.119 -13.141 1 96.56 84 LEU A CA 1
ATOM 682 C C . LEU A 1 84 ? 15.133 -1.294 -12.656 1 96.56 84 LEU A C 1
ATOM 684 O O . LEU A 1 84 ? 16.047 -2.08 -12.406 1 96.56 84 LEU A O 1
ATOM 688 N N . GLY A 1 85 ? 13.883 -1.59 -12.516 1 96.62 85 GLY A N 1
ATOM 689 C CA . GLY A 1 85 ? 13.477 -2.936 -12.133 1 96.62 85 GLY A CA 1
ATOM 690 C C . GLY A 1 85 ? 13.844 -3.98 -13.172 1 96.62 85 GLY A C 1
ATOM 691 O O . GLY A 1 85 ? 14.266 -5.082 -12.828 1 96.62 85 GLY A O 1
ATOM 692 N N . VAL A 1 86 ? 13.625 -3.615 -14.406 1 96.88 86 VAL A N 1
ATOM 693 C CA . VAL A 1 86 ? 13.969 -4.516 -15.508 1 96.88 86 VAL A CA 1
ATOM 694 C C . VAL A 1 86 ? 15.469 -4.789 -15.508 1 96.88 86 VAL A C 1
ATOM 696 O O . VAL A 1 86 ? 15.898 -5.941 -15.602 1 96.88 86 VAL A O 1
ATOM 699 N N . LEU A 1 87 ? 16.266 -3.764 -15.391 1 94.88 87 LEU A N 1
ATOM 700 C CA . LEU A 1 87 ? 17.719 -3.928 -15.398 1 94.88 87 LEU A CA 1
ATOM 701 C C . LEU A 1 87 ? 18.188 -4.73 -14.195 1 94.88 87 LEU A C 1
ATOM 703 O O . LEU A 1 87 ? 18.969 -5.668 -14.328 1 94.88 87 LEU A O 1
ATOM 707 N N . SER A 1 88 ? 17.656 -4.391 -13.039 1 94.62 88 SER A N 1
ATOM 708 C CA . SER A 1 88 ? 18.078 -5.09 -11.828 1 94.62 88 SER A CA 1
ATOM 709 C C . SER A 1 88 ? 17.516 -6.504 -11.781 1 94.62 88 SER A C 1
ATOM 711 O O . SER A 1 88 ? 18.188 -7.438 -11.344 1 94.62 88 SER A O 1
ATOM 713 N N . GLY A 1 89 ? 16.297 -6.605 -12.195 1 93.94 89 GLY A N 1
ATOM 714 C CA . GLY A 1 89 ? 15.703 -7.93 -12.266 1 93.94 89 GLY A CA 1
ATOM 715 C C . GLY A 1 89 ? 16.422 -8.859 -13.219 1 93.94 89 GLY A C 1
ATOM 716 O O . GLY A 1 89 ? 16.609 -10.039 -12.922 1 93.94 89 GLY A O 1
ATOM 717 N N . PHE A 1 90 ? 16.844 -8.344 -14.344 1 92.56 90 PHE A N 1
ATOM 718 C CA . PHE A 1 90 ? 17.609 -9.102 -15.32 1 92.56 90 PHE A CA 1
ATOM 719 C C . PHE A 1 90 ? 18.953 -9.539 -14.734 1 92.56 90 PHE A C 1
ATOM 721 O O . PHE A 1 90 ? 19.344 -10.703 -14.859 1 92.56 90 PHE A O 1
ATOM 728 N N . GLY A 1 91 ? 19.562 -8.578 -14.164 1 90.5 91 GLY A N 1
ATOM 729 C CA . GLY A 1 91 ? 20.828 -8.914 -13.516 1 90.5 91 GLY A CA 1
ATOM 730 C C . GLY A 1 91 ? 20.672 -9.969 -12.43 1 90.5 91 GLY A C 1
ATOM 731 O O . GLY A 1 91 ? 21.453 -10.922 -12.375 1 90.5 91 GLY A O 1
ATOM 732 N N . PHE A 1 92 ? 19.719 -9.844 -11.68 1 89.94 92 PHE A N 1
ATOM 733 C CA . PHE A 1 92 ? 19.5 -10.766 -10.57 1 89.94 92 PHE A CA 1
ATOM 734 C C . PHE A 1 92 ? 19.125 -12.148 -11.07 1 89.94 92 PHE A C 1
ATOM 736 O O . PHE A 1 92 ? 19.562 -13.156 -10.523 1 89.94 92 PHE A O 1
ATOM 743 N N . ALA A 1 93 ? 18.375 -12.211 -12.062 1 88.38 93 ALA A N 1
ATOM 744 C CA . ALA A 1 93 ? 17.859 -13.477 -12.586 1 88.38 93 ALA A CA 1
ATOM 745 C C . ALA A 1 93 ? 18.984 -14.273 -13.266 1 88.38 93 ALA A C 1
ATOM 747 O O . ALA A 1 93 ? 19.031 -15.5 -13.156 1 88.38 93 ALA A O 1
ATOM 748 N N . PHE A 1 94 ? 19.906 -13.625 -13.883 1 86.81 94 PHE A N 1
ATOM 749 C CA . PHE A 1 94 ? 20.75 -14.391 -14.789 1 86.81 94 PHE A CA 1
ATOM 750 C C . PHE A 1 94 ? 22.219 -14.242 -14.422 1 86.81 94 PHE A C 1
ATOM 752 O O . PHE A 1 94 ? 23.062 -15.008 -14.883 1 86.81 94 PHE A O 1
ATOM 759 N N . LEU A 1 95 ? 22.484 -13.312 -13.648 1 83 95 LEU A N 1
ATOM 760 C CA . LEU A 1 95 ? 23.891 -13.148 -13.281 1 83 95 LEU A CA 1
ATOM 761 C C . LEU A 1 95 ? 24.219 -13.977 -12.039 1 83 95 LEU A C 1
ATOM 763 O O . LEU A 1 95 ? 23.359 -14.219 -11.195 1 83 95 LEU A O 1
ATOM 767 N N . ARG A 1 96 ? 25.453 -14.461 -12.023 1 80.62 96 ARG A N 1
ATOM 768 C CA . ARG A 1 96 ? 25.984 -15.086 -10.82 1 80.62 96 ARG A CA 1
ATOM 769 C C . ARG A 1 96 ? 26.5 -14.047 -9.844 1 80.62 96 ARG A C 1
ATOM 771 O O . ARG A 1 96 ? 27.594 -13.508 -10.031 1 80.62 96 ARG A O 1
ATOM 778 N N . ILE A 1 97 ? 25.703 -13.641 -8.992 1 77.56 97 ILE A N 1
ATOM 779 C CA . ILE A 1 97 ? 26.047 -12.633 -8 1 77.56 97 ILE A CA 1
ATOM 780 C C . ILE A 1 97 ? 26.5 -13.305 -6.707 1 77.56 97 ILE A C 1
ATOM 782 O O . ILE A 1 97 ? 25.812 -14.18 -6.184 1 77.56 97 ILE A O 1
ATOM 786 N N . PRO A 1 98 ? 27.812 -12.938 -6.398 1 82.88 98 PRO A N 1
ATOM 787 C CA . PRO A 1 98 ? 28.156 -13.391 -5.047 1 82.88 98 PRO A CA 1
ATOM 788 C C . PRO A 1 98 ? 27.234 -12.812 -3.977 1 82.88 98 PRO A C 1
ATOM 790 O O . PRO A 1 98 ? 27.047 -11.602 -3.91 1 82.88 98 PRO A O 1
ATOM 793 N N . GLY A 1 99 ? 26.531 -13.719 -3.174 1 84.75 99 GLY A N 1
ATOM 794 C CA . GLY A 1 99 ? 25.625 -13.266 -2.129 1 84.75 99 GLY A CA 1
ATOM 795 C C . GLY A 1 99 ? 24.219 -13 -2.627 1 84.75 99 GLY A C 1
ATOM 796 O O . GLY A 1 99 ? 23.562 -12.055 -2.189 1 84.75 99 GLY A O 1
ATOM 797 N N . LYS A 1 100 ? 23.875 -13.664 -3.582 1 84.81 100 LYS A N 1
ATOM 798 C CA . LYS A 1 100 ? 22.547 -13.539 -4.18 1 84.81 100 LYS A CA 1
ATOM 799 C C . LYS A 1 100 ? 21.453 -13.609 -3.113 1 84.81 100 LYS A C 1
ATOM 801 O O . LYS A 1 100 ? 20.484 -12.852 -3.16 1 84.81 100 LYS A O 1
ATOM 806 N N . THR A 1 101 ? 21.734 -14.422 -2.203 1 84.06 101 THR A N 1
ATOM 807 C CA . THR A 1 101 ? 20.781 -14.57 -1.113 1 84.06 101 THR A CA 1
ATOM 808 C C . THR A 1 101 ? 20.734 -13.305 -0.256 1 84.06 101 THR A C 1
ATOM 810 O O . THR A 1 101 ? 19.656 -12.867 0.153 1 84.06 101 THR A O 1
ATOM 813 N N . LEU A 1 102 ? 21.875 -12.797 -0.019 1 85.56 102 LEU A N 1
ATOM 814 C CA . LEU A 1 102 ? 21.922 -11.562 0.753 1 85.56 102 LEU A CA 1
ATOM 815 C C . LEU A 1 102 ? 21.25 -10.422 0.006 1 85.56 102 LEU A C 1
ATOM 817 O O . LEU A 1 102 ? 20.531 -9.617 0.61 1 85.56 102 LEU A O 1
ATOM 821 N N . PHE A 1 103 ? 21.453 -10.375 -1.237 1 87.56 103 PHE A N 1
ATOM 822 C CA . PHE A 1 103 ? 20.812 -9.359 -2.062 1 87.56 103 PHE A CA 1
ATOM 823 C C . PHE A 1 103 ? 19.297 -9.469 -1.973 1 87.56 103 PHE A C 1
ATOM 825 O O . PHE A 1 103 ? 18.609 -8.477 -1.745 1 87.56 103 PHE A O 1
ATOM 832 N N . ALA A 1 104 ? 18.875 -10.664 -2.107 1 85.25 104 ALA A N 1
ATOM 833 C CA . ALA A 1 104 ? 17.438 -10.906 -2.049 1 85.25 104 ALA A CA 1
ATOM 834 C C . ALA A 1 104 ? 16.875 -10.516 -0.686 1 85.25 104 ALA A C 1
ATOM 836 O O . ALA A 1 104 ? 15.781 -9.938 -0.6 1 85.25 104 ALA A O 1
ATOM 837 N N . LEU A 1 105 ? 17.625 -10.758 0.294 1 84.81 105 LEU A N 1
ATOM 838 C CA . LEU A 1 105 ? 17.203 -10.43 1.651 1 84.81 105 LEU A CA 1
ATOM 839 C C . LEU A 1 105 ? 17.125 -8.922 1.849 1 84.81 105 LEU A C 1
ATOM 841 O O . LEU A 1 105 ? 16.188 -8.414 2.465 1 84.81 105 LEU A O 1
ATOM 845 N N . LEU A 1 106 ? 18.062 -8.281 1.32 1 86.75 106 LEU A N 1
ATOM 846 C CA . LEU A 1 106 ? 18.078 -6.828 1.449 1 86.75 106 LEU A CA 1
ATOM 847 C C . LEU A 1 106 ? 16.922 -6.195 0.68 1 86.75 106 LEU A C 1
ATOM 849 O O . LEU A 1 106 ? 16.297 -5.254 1.163 1 86.75 106 LEU A O 1
ATOM 853 N N . MET A 1 107 ? 16.641 -6.73 -0.446 1 87.31 107 MET A N 1
ATOM 854 C CA . MET A 1 107 ? 15.516 -6.238 -1.229 1 87.31 107 MET A CA 1
ATOM 855 C C . MET A 1 107 ? 14.195 -6.504 -0.509 1 87.31 107 MET A C 1
ATOM 857 O O . MET A 1 107 ? 13.336 -5.629 -0.441 1 87.31 107 MET A O 1
ATOM 861 N N . ALA A 1 108 ? 14.133 -7.648 0.044 1 84.44 108 ALA A N 1
ATOM 862 C CA . ALA A 1 108 ? 12.914 -8.016 0.768 1 84.44 108 ALA A CA 1
ATOM 863 C C . ALA A 1 108 ? 12.711 -7.121 1.984 1 84.44 108 ALA A C 1
ATOM 865 O O . ALA A 1 108 ? 11.594 -6.688 2.264 1 84.44 108 ALA A O 1
ATOM 866 N N . LEU A 1 109 ? 13.75 -6.863 2.629 1 83.88 109 LEU A N 1
ATOM 867 C CA . LEU A 1 109 ? 13.695 -5.965 3.777 1 83.88 109 LEU A CA 1
ATOM 868 C C . LEU A 1 109 ? 13.266 -4.566 3.35 1 83.88 109 LEU A C 1
ATOM 870 O O . LEU A 1 109 ? 12.477 -3.918 4.039 1 83.88 109 LEU A O 1
ATOM 874 N N . GLY A 1 110 ? 13.758 -4.098 2.277 1 82.75 110 GLY A N 1
ATOM 875 C CA . GLY A 1 110 ? 13.391 -2.791 1.753 1 82.75 110 GLY A CA 1
ATOM 876 C C . GLY A 1 110 ? 11.922 -2.682 1.409 1 82.75 110 GLY A C 1
ATOM 877 O O . GLY A 1 110 ? 11.336 -1.599 1.489 1 82.75 110 GLY A O 1
ATOM 878 N N . MET A 1 111 ? 11.305 -3.754 1.087 1 82.19 111 MET A N 1
ATOM 879 C CA . MET A 1 111 ? 9.891 -3.77 0.733 1 82.19 111 MET A CA 1
ATOM 880 C C . MET A 1 111 ? 9.016 -3.641 1.978 1 82.19 111 MET A C 1
ATOM 882 O O . MET A 1 111 ? 7.91 -3.107 1.91 1 82.19 111 MET A O 1
ATOM 886 N N . ILE A 1 112 ? 9.539 -4.129 3.037 1 78.06 112 ILE A N 1
ATOM 887 C CA . ILE A 1 112 ? 8.711 -4.234 4.234 1 78.06 112 ILE A CA 1
ATOM 888 C C . ILE A 1 112 ? 8.859 -2.967 5.074 1 78.06 112 ILE A C 1
ATOM 890 O O . ILE A 1 112 ? 7.953 -2.6 5.824 1 78.06 112 ILE A O 1
ATOM 894 N N . LEU A 1 113 ? 9.992 -2.311 4.965 1 78.56 113 LEU A N 1
ATOM 895 C CA . LEU A 1 113 ? 10.242 -1.126 5.777 1 78.56 113 LEU A CA 1
ATOM 896 C C . LEU A 1 113 ? 9.359 0.032 5.34 1 78.56 113 LEU A C 1
ATOM 898 O O . LEU A 1 113 ? 9.281 0.348 4.148 1 78.56 113 LEU A O 1
ATOM 902 N N . PRO A 1 114 ? 8.648 0.6 6.254 1 73.31 114 PRO A N 1
ATOM 903 C CA . PRO A 1 114 ? 7.645 1.627 5.953 1 73.31 114 PRO A CA 1
ATOM 904 C C . PRO A 1 114 ? 8.273 2.977 5.605 1 73.31 114 PRO A C 1
ATOM 906 O O . PRO A 1 114 ? 9.266 3.379 6.219 1 73.31 114 PRO A O 1
ATOM 909 N N . SER A 1 115 ? 7.688 3.594 4.664 1 74.06 115 SER A N 1
ATOM 910 C CA . SER A 1 115 ? 8.109 4.945 4.312 1 74.06 115 SER A CA 1
ATOM 911 C C . SER A 1 115 ? 7.863 5.918 5.461 1 74.06 115 SER A C 1
ATOM 913 O O . SER A 1 115 ? 8.609 6.883 5.633 1 74.06 115 SER A O 1
ATOM 915 N N . GLU A 1 116 ? 6.926 5.613 6.254 1 71.88 116 GLU A N 1
ATOM 916 C CA . GLU A 1 116 ? 6.527 6.496 7.344 1 71.88 116 GLU A CA 1
ATOM 917 C C . GLU A 1 116 ? 7.629 6.605 8.398 1 71.88 116 GLU A C 1
ATOM 919 O O . GLU A 1 116 ? 7.734 7.617 9.086 1 71.88 116 GLU A O 1
ATOM 924 N N . SER A 1 117 ? 8.438 5.535 8.445 1 69.94 117 SER A N 1
ATOM 925 C CA . SER A 1 117 ? 9.5 5.531 9.445 1 69.94 117 SER A CA 1
ATOM 926 C C . SER A 1 117 ? 10.695 6.367 8.984 1 69.94 117 SER A C 1
ATOM 928 O O . SER A 1 117 ? 11.484 6.828 9.805 1 69.94 117 SER A O 1
ATOM 930 N N . PHE A 1 118 ? 10.711 6.578 7.719 1 74.38 118 PHE A N 1
ATOM 931 C CA . PHE A 1 118 ? 11.938 7.234 7.266 1 74.38 118 PHE A CA 1
ATOM 932 C C . PHE A 1 118 ? 11.617 8.578 6.617 1 74.38 118 PHE A C 1
ATOM 934 O O . PHE A 1 118 ? 12.523 9.305 6.211 1 74.38 118 PHE A O 1
ATOM 941 N N . ILE A 1 119 ? 10.398 8.898 6.621 1 80.19 119 ILE A N 1
ATOM 942 C CA . ILE A 1 119 ? 10.016 10.086 5.863 1 80.19 119 ILE A CA 1
ATOM 943 C C . ILE A 1 119 ? 10.633 11.328 6.504 1 80.19 119 ILE A C 1
ATOM 945 O O . ILE A 1 119 ? 11.047 12.258 5.805 1 80.19 119 ILE A O 1
ATOM 949 N N . ILE A 1 120 ? 10.727 11.336 7.789 1 76 120 ILE A N 1
ATOM 950 C CA . ILE A 1 120 ? 11.25 12.523 8.461 1 76 120 ILE A CA 1
ATOM 951 C C . ILE A 1 120 ? 12.758 12.602 8.273 1 76 120 ILE A C 1
ATOM 953 O O . ILE A 1 120 ? 13.289 13.641 7.871 1 76 120 ILE A O 1
ATOM 957 N N . PRO A 1 121 ? 13.43 11.492 8.484 1 71.62 121 PRO A N 1
ATOM 958 C CA . PRO A 1 121 ? 14.852 11.508 8.141 1 71.62 121 PRO A CA 1
ATOM 959 C C . PRO A 1 121 ? 15.102 11.891 6.684 1 71.62 121 PRO A C 1
ATOM 961 O O . PRO A 1 121 ? 16.047 12.633 6.391 1 71.62 121 PRO A O 1
ATOM 964 N N . LEU A 1 122 ? 14.305 11.461 5.859 1 79.31 122 LEU A N 1
ATOM 965 C CA . LEU A 1 122 ? 14.43 11.773 4.441 1 79.31 122 LEU A CA 1
ATOM 966 C C . LEU A 1 122 ? 14.219 13.266 4.195 1 79.31 122 LEU A C 1
ATOM 968 O O . LEU A 1 122 ? 14.914 13.867 3.379 1 79.31 122 LEU A O 1
ATOM 972 N N . TYR A 1 123 ? 13.297 13.828 4.848 1 84.44 123 TYR A N 1
ATOM 973 C CA . TYR A 1 123 ? 13.047 15.258 4.73 1 84.44 123 TYR A CA 1
ATOM 974 C C . TYR A 1 123 ? 14.297 16.062 5.078 1 84.44 123 TYR A C 1
ATOM 976 O O . TYR A 1 123 ? 14.68 16.969 4.348 1 84.44 123 TYR A O 1
ATOM 984 N N . HIS A 1 124 ? 14.828 15.648 6.164 1 75.81 124 HIS A N 1
ATOM 985 C CA . HIS A 1 124 ? 16 16.391 6.617 1 75.81 124 HIS A CA 1
ATOM 986 C C . HIS A 1 124 ? 17.172 16.203 5.66 1 75.81 124 HIS A C 1
ATOM 988 O O . HIS A 1 124 ? 17.922 17.141 5.395 1 75.81 124 HIS A O 1
ATOM 994 N N . GLU A 1 125 ? 17.312 15.039 5.172 1 74.5 125 GLU A N 1
ATOM 995 C CA . GLU A 1 125 ? 18.375 14.773 4.195 1 74.5 125 GLU A CA 1
ATOM 996 C C . GLU A 1 125 ? 18.141 15.57 2.912 1 74.5 125 GLU A C 1
ATOM 998 O O . GLU A 1 125 ? 19.062 16.203 2.395 1 74.5 125 GLU A O 1
ATOM 1003 N N . LEU A 1 126 ? 16.969 15.594 2.414 1 85.5 126 LEU A N 1
ATOM 1004 C CA . LEU A 1 126 ? 16.672 16.297 1.171 1 85.5 126 LEU A CA 1
ATOM 1005 C C . LEU A 1 126 ? 16.703 17.797 1.374 1 85.5 126 LEU A C 1
ATOM 1007 O O . LEU A 1 126 ? 17.078 18.547 0.464 1 85.5 126 LEU A O 1
ATOM 1011 N N . ARG A 1 127 ? 16.266 18.156 2.549 1 85.25 127 ARG A N 1
ATOM 1012 C CA . ARG A 1 127 ? 16.344 19.578 2.869 1 85.25 127 ARG A CA 1
ATOM 1013 C C . ARG A 1 127 ? 17.797 20.062 2.828 1 85.25 127 ARG A C 1
ATOM 1015 O O . ARG A 1 127 ? 18.078 21.141 2.283 1 85.25 127 ARG A O 1
ATOM 1022 N N . TRP A 1 128 ? 18.641 19.25 3.355 1 78.56 128 TRP A N 1
ATOM 1023 C CA . TRP A 1 128 ? 20.062 19.578 3.354 1 78.56 128 TRP A CA 1
ATOM 1024 C C . TRP A 1 128 ? 20.609 19.672 1.93 1 78.56 128 TRP A C 1
ATOM 1026 O O . TRP A 1 128 ? 21.469 20.5 1.634 1 78.56 128 TRP A O 1
ATOM 1036 N N . MET A 1 129 ? 20.062 18.922 1.052 1 85.94 129 MET A N 1
ATOM 1037 C CA . MET A 1 129 ? 20.5 18.906 -0.341 1 85.94 129 MET A CA 1
ATOM 1038 C C . MET A 1 129 ? 19.781 19.969 -1.155 1 85.94 129 MET A C 1
ATOM 1040 O O . MET A 1 129 ? 20.078 20.156 -2.338 1 85.94 129 MET A O 1
ATOM 1044 N N . GLY A 1 130 ? 18.844 20.625 -0.568 1 90.62 130 GLY A N 1
ATOM 1045 C CA . GLY A 1 130 ? 18.078 21.641 -1.266 1 90.62 130 GLY A CA 1
ATOM 1046 C C . GLY A 1 130 ? 17.094 21.062 -2.258 1 90.62 130 GLY A C 1
ATOM 1047 O O . GLY A 1 130 ? 16.75 21.688 -3.258 1 90.62 130 GLY A O 1
ATOM 1048 N N . LEU A 1 131 ? 16.672 19.875 -1.979 1 93.81 131 LEU A N 1
ATOM 1049 C CA . LEU A 1 131 ? 15.836 19.188 -2.953 1 93.81 131 LEU A CA 1
ATOM 1050 C C . LEU A 1 131 ? 14.367 19.219 -2.537 1 93.81 131 LEU A C 1
ATOM 1052 O O . LEU A 1 131 ? 13.492 18.828 -3.307 1 93.81 131 LEU A O 1
ATOM 1056 N N . THR A 1 132 ? 14.078 19.797 -1.391 1 93.56 132 THR A N 1
ATOM 1057 C CA . THR A 1 132 ? 12.672 19.875 -0.991 1 93.56 132 THR A CA 1
ATOM 1058 C C . THR A 1 132 ? 11.914 20.859 -1.878 1 93.56 132 THR A C 1
ATOM 1060 O O . THR A 1 132 ? 12.523 21.688 -2.547 1 93.56 132 THR A O 1
ATOM 1063 N N . ASN A 1 133 ? 10.648 20.688 -2.035 1 96.12 133 ASN A N 1
ATOM 1064 C CA . ASN A 1 133 ? 9.789 21.547 -2.844 1 96.12 133 ASN A CA 1
ATOM 1065 C C . ASN A 1 133 ? 10.203 21.531 -4.312 1 96.12 133 ASN A C 1
ATOM 1067 O O . ASN A 1 133 ? 10.367 22.578 -4.934 1 96.12 133 ASN A O 1
ATOM 1071 N N . THR A 1 134 ? 10.516 20.359 -4.77 1 96.56 134 THR A N 1
ATOM 1072 C CA . THR A 1 134 ? 10.781 20.094 -6.18 1 96.56 134 THR A CA 1
ATOM 1073 C C . THR A 1 134 ? 10.078 18.828 -6.645 1 96.56 134 THR A C 1
ATOM 1075 O O . THR A 1 134 ? 9.648 18.016 -5.824 1 96.56 134 THR A O 1
ATOM 1078 N N . TYR A 1 135 ? 9.953 18.719 -7.965 1 96.81 135 TYR A N 1
ATOM 1079 C CA . TYR A 1 135 ? 9.422 17.484 -8.523 1 96.81 135 TYR A CA 1
ATOM 1080 C C . TYR A 1 135 ? 10.336 16.312 -8.211 1 96.81 135 TYR A C 1
ATOM 1082 O O . TYR A 1 135 ? 9.867 15.18 -8.031 1 96.81 135 TYR A O 1
ATOM 1090 N N . LEU A 1 136 ? 11.586 16.562 -8.078 1 96.25 136 LEU A N 1
ATOM 1091 C CA . LEU A 1 136 ? 12.531 15.5 -7.789 1 96.25 136 LEU A CA 1
ATOM 1092 C C . LEU A 1 136 ? 12.297 14.93 -6.395 1 96.25 136 LEU A C 1
ATOM 1094 O O . LEU A 1 136 ? 12.484 13.734 -6.168 1 96.25 136 LEU A O 1
ATOM 1098 N N . ALA A 1 137 ? 11.875 15.773 -5.48 1 95.56 137 ALA A N 1
ATOM 1099 C CA . ALA A 1 137 ? 11.562 15.32 -4.125 1 95.56 137 ALA A CA 1
ATOM 1100 C C . ALA A 1 137 ? 10.367 14.383 -4.121 1 95.56 137 ALA A C 1
ATOM 1102 O O . ALA A 1 137 ? 10.242 13.523 -3.242 1 95.56 137 ALA A O 1
ATOM 1103 N N . LEU A 1 138 ? 9.531 14.547 -5.125 1 96.44 138 LEU A N 1
ATOM 1104 C CA . LEU A 1 138 ? 8.344 13.711 -5.238 1 96.44 138 LEU A CA 1
ATOM 1105 C C . LEU A 1 138 ? 8.664 12.414 -5.988 1 96.44 138 LEU A C 1
ATOM 1107 O O . LEU A 1 138 ? 8.117 11.359 -5.668 1 96.44 138 LEU A O 1
ATOM 1111 N N . ILE A 1 139 ? 9.602 12.469 -6.91 1 97.25 139 ILE A N 1
ATOM 1112 C CA . ILE A 1 139 ? 9.805 11.391 -7.867 1 97.25 139 ILE A CA 1
ATOM 1113 C C . ILE A 1 139 ? 10.875 10.43 -7.34 1 97.25 139 ILE A C 1
ATOM 1115 O O . ILE A 1 139 ? 10.64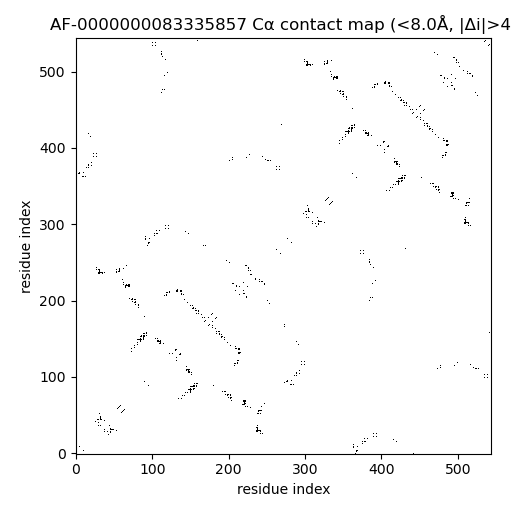1 9.227 -7.246 1 97.25 139 ILE A O 1
ATOM 1119 N N . LEU A 1 140 ? 11.953 10.898 -6.848 1 93.62 140 LEU A N 1
ATOM 1120 C CA . LEU A 1 140 ? 13.133 10.086 -6.551 1 93.62 140 LEU A CA 1
ATOM 1121 C C . LEU A 1 140 ? 12.852 9.125 -5.402 1 93.62 140 LEU A C 1
ATOM 1123 O O . LEU A 1 140 ? 13.156 7.934 -5.5 1 93.62 140 LEU A O 1
ATOM 1127 N N . PRO A 1 141 ? 12.281 9.641 -4.309 1 91.44 141 PRO A N 1
ATOM 1128 C CA . PRO A 1 141 ? 12.031 8.703 -3.213 1 91.44 141 PRO A CA 1
ATOM 1129 C C . PRO A 1 141 ? 11.07 7.578 -3.607 1 91.44 141 PRO A C 1
ATOM 1131 O O . PRO A 1 141 ? 11.258 6.434 -3.188 1 91.44 141 PRO A O 1
ATOM 1134 N N . GLN A 1 142 ? 10.109 7.91 -4.387 1 93.56 142 GLN A N 1
ATOM 1135 C CA . GLN A 1 142 ? 9.133 6.902 -4.793 1 93.56 142 GLN A CA 1
ATOM 1136 C C . GLN A 1 142 ? 9.758 5.879 -5.738 1 93.56 142 GLN A C 1
ATOM 1138 O O . GLN A 1 142 ? 9.43 4.691 -5.68 1 93.56 142 GLN A O 1
ATOM 1143 N N . VAL A 1 143 ? 10.625 6.332 -6.594 1 94.56 143 VAL A N 1
ATOM 1144 C CA . VAL A 1 143 ? 11.367 5.406 -7.445 1 94.56 143 VAL A CA 1
ATOM 1145 C C . VAL A 1 143 ? 12.227 4.484 -6.586 1 94.56 143 VAL A C 1
ATOM 1147 O O . VAL A 1 143 ? 12.195 3.262 -6.758 1 94.56 143 VAL A O 1
ATOM 1150 N N . ALA A 1 144 ? 12.922 5.07 -5.676 1 89.88 144 ALA A N 1
ATOM 1151 C CA . ALA A 1 144 ? 13.805 4.301 -4.805 1 89.88 144 ALA A CA 1
ATOM 1152 C C . ALA A 1 144 ? 13.023 3.246 -4.023 1 89.88 144 ALA A C 1
ATOM 1154 O O . ALA A 1 144 ? 13.461 2.1 -3.908 1 89.88 144 ALA A O 1
ATOM 1155 N N . LEU A 1 145 ? 11.898 3.615 -3.568 1 89.5 145 LEU A N 1
ATOM 1156 C CA . LEU A 1 145 ? 11.086 2.73 -2.74 1 89.5 145 LEU A CA 1
ATOM 1157 C C . LEU A 1 145 ? 10.477 1.611 -3.576 1 89.5 145 LEU A C 1
ATOM 1159 O O . LEU A 1 145 ? 10.047 0.592 -3.035 1 89.5 145 LEU A O 1
ATOM 1163 N N . SER A 1 146 ? 10.406 1.793 -4.848 1 93.19 146 SER A N 1
ATOM 1164 C CA . SER A 1 146 ? 9.781 0.8 -5.715 1 93.19 146 SER A CA 1
ATOM 1165 C C . SER A 1 146 ? 10.789 -0.241 -6.184 1 93.19 146 SER A C 1
ATOM 1167 O O . SER A 1 146 ? 10.406 -1.299 -6.691 1 93.19 146 SER A O 1
ATOM 1169 N N . ILE A 1 147 ? 12.039 -0.011 -6.023 1 93.25 147 ILE A N 1
ATOM 1170 C CA . ILE A 1 147 ? 13.109 -0.805 -6.621 1 93.25 147 ILE A CA 1
ATOM 1171 C C . ILE A 1 147 ? 13.039 -2.24 -6.105 1 93.25 147 ILE A C 1
ATOM 1173 O O . ILE A 1 147 ? 13.078 -3.191 -6.891 1 93.25 147 ILE A O 1
ATOM 1177 N N . PRO A 1 148 ? 12.922 -2.402 -4.77 1 91.19 148 PRO A N 1
ATOM 1178 C CA . PRO A 1 148 ? 12.898 -3.785 -4.289 1 91.19 148 PRO A CA 1
ATOM 1179 C C . PRO A 1 148 ? 11.75 -4.598 -4.887 1 91.19 148 PRO A C 1
ATOM 1181 O O . PRO A 1 148 ? 11.969 -5.715 -5.371 1 91.19 148 PRO A O 1
ATOM 1184 N N . PHE A 1 149 ? 10.648 -4.031 -4.965 1 90.69 149 PHE A N 1
ATOM 1185 C CA . PHE A 1 149 ? 9.469 -4.719 -5.477 1 90.69 149 PHE A CA 1
ATOM 1186 C C . PHE A 1 149 ? 9.609 -4.992 -6.969 1 90.69 149 PHE A C 1
ATOM 1188 O O . PHE A 1 149 ? 9.359 -6.109 -7.43 1 90.69 149 PHE A O 1
ATOM 1195 N N . THR A 1 150 ? 10.008 -4.004 -7.699 1 95.69 150 THR A N 1
ATOM 1196 C CA . THR A 1 150 ? 10.125 -4.141 -9.148 1 95.69 150 THR A CA 1
ATOM 1197 C C . THR A 1 150 ? 11.219 -5.141 -9.508 1 95.69 150 THR A C 1
ATOM 1199 O O . THR A 1 150 ? 11.039 -5.961 -10.414 1 95.69 150 THR A O 1
ATOM 1202 N N . THR A 1 151 ? 12.266 -5.102 -8.805 1 94.5 151 THR A N 1
ATOM 1203 C CA . THR A 1 151 ? 13.383 -5.996 -9.055 1 94.5 151 THR A CA 1
ATOM 1204 C C . THR A 1 151 ? 12.977 -7.453 -8.844 1 94.5 151 THR A C 1
ATOM 1206 O O . THR A 1 151 ? 13.188 -8.297 -9.719 1 94.5 151 THR A O 1
ATOM 1209 N N . LEU A 1 152 ? 12.406 -7.707 -7.777 1 90.06 152 LEU A N 1
ATOM 1210 C CA . LEU A 1 152 ? 12.07 -9.086 -7.43 1 90.06 152 LEU A CA 1
ATOM 1211 C C . LEU A 1 152 ? 10.945 -9.609 -8.32 1 90.06 152 LEU A C 1
ATOM 1213 O O . LEU A 1 152 ? 10.961 -10.773 -8.727 1 90.06 152 LEU A O 1
ATOM 1217 N N . MET A 1 153 ? 9.992 -8.75 -8.562 1 91.31 153 MET A N 1
ATOM 1218 C CA . MET A 1 153 ? 8.891 -9.18 -9.414 1 91.31 153 MET A CA 1
ATOM 1219 C C . MET A 1 153 ? 9.383 -9.492 -10.828 1 91.31 153 MET A C 1
ATOM 1221 O O . MET A 1 153 ? 9.016 -10.516 -11.398 1 91.31 153 MET A O 1
ATOM 1225 N N . VAL A 1 154 ? 10.211 -8.688 -11.367 1 94.81 154 VAL A N 1
ATOM 1226 C CA . VAL A 1 154 ? 10.742 -8.898 -12.719 1 94.81 154 VAL A CA 1
ATOM 1227 C C . VAL A 1 154 ? 11.648 -10.125 -12.734 1 94.81 154 VAL A C 1
ATOM 1229 O O . VAL A 1 154 ? 11.562 -10.953 -13.641 1 94.81 154 VAL A O 1
ATOM 1232 N N . ALA A 1 155 ? 12.469 -10.25 -11.75 1 92.25 155 ALA A N 1
ATOM 1233 C CA . ALA A 1 155 ? 13.367 -11.398 -11.672 1 92.25 155 ALA A CA 1
ATOM 1234 C C . ALA A 1 155 ? 12.578 -12.711 -11.648 1 92.25 155 ALA A C 1
ATOM 1236 O O . ALA A 1 155 ? 12.914 -13.656 -12.367 1 92.25 155 ALA A O 1
ATOM 1237 N N . THR A 1 156 ? 11.617 -12.727 -10.836 1 88.25 156 THR A N 1
ATOM 1238 C CA . THR A 1 156 ? 10.805 -13.93 -10.719 1 88.25 156 THR A CA 1
ATOM 1239 C C . THR A 1 156 ? 10.117 -14.25 -12.039 1 88.25 156 THR A C 1
ATOM 1241 O O . THR A 1 156 ? 10.07 -15.414 -12.453 1 88.25 156 THR A O 1
ATOM 1244 N N . ALA A 1 157 ? 9.625 -13.289 -12.695 1 91.19 157 ALA A N 1
ATOM 1245 C CA . ALA A 1 157 ? 8.969 -13.492 -13.984 1 91.19 157 ALA A CA 1
ATOM 1246 C C . ALA A 1 157 ? 9.961 -13.984 -15.039 1 91.19 157 ALA A C 1
ATOM 1248 O O . ALA A 1 157 ? 9.648 -14.867 -15.836 1 91.19 157 ALA A O 1
ATOM 1249 N N . LEU A 1 158 ? 11.102 -13.414 -15.031 1 93.38 158 LEU A N 1
ATOM 1250 C CA . LEU A 1 158 ? 12.125 -13.781 -16 1 93.38 158 LEU A CA 1
ATOM 1251 C C . LEU A 1 158 ? 12.578 -15.227 -15.797 1 93.38 158 LEU A C 1
ATOM 1253 O O . LEU A 1 158 ? 12.859 -15.938 -16.766 1 93.38 158 LEU A O 1
ATOM 1257 N N . GLN A 1 159 ? 12.586 -15.609 -14.602 1 89.38 159 GLN A N 1
ATOM 1258 C CA . GLN A 1 159 ? 13.023 -16.969 -14.273 1 89.38 159 GLN A CA 1
ATOM 1259 C C . GLN A 1 159 ? 11.992 -18 -14.719 1 89.38 159 GLN A C 1
ATOM 1261 O O . GLN A 1 159 ? 12.305 -19.188 -14.82 1 89.38 159 GLN A O 1
ATOM 1266 N N . GLN A 1 160 ? 10.852 -17.516 -14.961 1 89.94 160 GLN A N 1
ATOM 1267 C CA . GLN A 1 160 ? 9.789 -18.422 -15.398 1 89.94 160 GLN A CA 1
ATOM 1268 C C . GLN A 1 160 ? 9.781 -18.578 -16.906 1 89.94 160 GLN A C 1
ATOM 1270 O O . GLN A 1 160 ? 9.07 -19.422 -17.453 1 89.94 160 GLN A O 1
ATOM 1275 N N . VAL A 1 161 ? 10.555 -17.812 -17.562 1 91.81 161 VAL A N 1
ATOM 1276 C CA . VAL A 1 161 ? 10.664 -17.922 -19.016 1 91.81 161 VAL A CA 1
ATOM 1277 C C . VAL A 1 161 ? 11.414 -19.203 -19.375 1 91.81 161 VAL A C 1
ATOM 1279 O O . VAL A 1 161 ? 12.469 -19.5 -18.797 1 91.81 161 VAL A O 1
ATOM 1282 N N . PRO A 1 162 ? 10.859 -19.953 -20.281 1 92.62 162 PRO A N 1
ATOM 1283 C CA . PRO A 1 162 ? 11.523 -21.203 -20.672 1 92.62 162 PRO A CA 1
ATOM 1284 C C . PRO A 1 162 ? 12.984 -20.984 -21.047 1 92.62 162 PRO A C 1
ATOM 1286 O O . PRO A 1 162 ? 13.297 -20.094 -21.859 1 92.62 162 PRO A O 1
ATOM 1289 N N . LYS A 1 163 ? 13.758 -21.828 -20.562 1 89.12 163 LYS A N 1
ATOM 1290 C CA . LYS A 1 163 ? 15.195 -21.719 -20.781 1 89.12 163 LYS A CA 1
ATOM 1291 C C . LYS A 1 163 ? 15.547 -21.953 -22.25 1 89.12 163 LYS A C 1
ATOM 1293 O O . LYS A 1 163 ? 16.547 -21.422 -22.75 1 89.12 163 LYS A O 1
ATOM 1298 N N . GLU A 1 164 ? 14.68 -22.672 -22.812 1 92.19 164 GLU A N 1
ATOM 1299 C CA . GLU A 1 164 ? 14.914 -23 -24.219 1 92.19 164 GLU A CA 1
ATOM 1300 C C . GLU A 1 164 ? 14.961 -21.75 -25.078 1 92.19 164 GLU A C 1
ATOM 1302 O O . GLU A 1 164 ? 15.719 -21.672 -26.047 1 92.19 164 GLU A O 1
ATOM 1307 N N . LEU A 1 165 ? 14.203 -20.828 -24.719 1 91 165 LEU A N 1
ATOM 1308 C CA . LEU A 1 165 ? 14.164 -19.578 -25.453 1 91 165 LEU A CA 1
ATOM 1309 C C . LEU A 1 165 ? 15.484 -18.828 -25.328 1 91 165 LEU A C 1
ATOM 1311 O O . LEU A 1 165 ? 15.969 -18.234 -26.297 1 91 165 LEU A O 1
ATOM 1315 N N . ILE A 1 166 ? 16.047 -18.906 -24.234 1 89.5 166 ILE A N 1
ATOM 1316 C CA . ILE A 1 166 ? 17.297 -18.203 -23.969 1 89.5 166 ILE A CA 1
ATOM 1317 C C . ILE A 1 166 ? 18.453 -18.953 -24.625 1 89.5 166 ILE A C 1
ATOM 1319 O O . ILE A 1 166 ? 19.328 -18.344 -25.25 1 89.5 166 ILE A O 1
ATOM 1323 N N . GLU A 1 167 ? 18.438 -20.203 -24.516 1 90.62 167 GLU A N 1
ATOM 1324 C CA . GLU A 1 167 ? 19.484 -21.047 -25.109 1 90.62 167 GLU A CA 1
ATOM 1325 C C . GLU A 1 167 ? 19.531 -20.875 -26.625 1 90.62 167 GLU A C 1
ATOM 1327 O O . GLU A 1 167 ? 20.609 -20.797 -27.203 1 90.62 167 GLU A O 1
ATOM 1332 N N . ALA A 1 168 ? 18.406 -20.828 -27.156 1 92.81 168 ALA A N 1
ATOM 1333 C CA . ALA A 1 168 ? 18.328 -20.641 -28.609 1 92.81 168 ALA A CA 1
ATOM 1334 C C . ALA A 1 168 ? 18.938 -19.297 -29.016 1 92.81 168 ALA A C 1
ATOM 1336 O O . ALA A 1 168 ? 19.656 -19.219 -30.016 1 92.81 168 ALA A O 1
ATOM 1337 N N . ALA A 1 169 ? 18.656 -18.328 -28.266 1 91.62 169 ALA A N 1
ATOM 1338 C CA . ALA A 1 169 ? 19.188 -17 -28.562 1 91.62 169 ALA A CA 1
ATOM 1339 C C . ALA A 1 169 ? 20.703 -16.953 -28.406 1 91.62 169 ALA A C 1
ATOM 1341 O O . ALA A 1 169 ? 21.406 -16.297 -29.172 1 91.62 169 ALA A O 1
ATOM 1342 N N . ILE A 1 170 ? 21.188 -17.672 -27.422 1 88.88 170 ILE A N 1
ATOM 1343 C CA . ILE A 1 170 ? 22.609 -17.75 -27.172 1 88.88 170 ILE A CA 1
ATOM 1344 C C . ILE A 1 170 ? 23.312 -18.484 -28.312 1 88.88 170 ILE A C 1
ATOM 1346 O O . ILE A 1 170 ? 24.375 -18.078 -28.781 1 88.88 170 ILE A O 1
ATOM 1350 N N . MET A 1 171 ? 22.672 -19.5 -28.734 1 92.69 171 MET A N 1
ATOM 1351 C CA . MET A 1 171 ? 23.203 -20.266 -29.844 1 92.69 171 MET A CA 1
ATOM 1352 C C . MET A 1 171 ? 23.281 -19.422 -31.109 1 92.69 171 MET A C 1
ATOM 1354 O O . MET A 1 171 ? 24.203 -19.578 -31.922 1 92.69 171 MET A O 1
ATOM 1358 N N . ASP A 1 172 ? 22.406 -18.469 -31.281 1 93.12 172 ASP A N 1
ATOM 1359 C CA . ASP A 1 172 ? 22.375 -17.562 -32.438 1 93.12 172 ASP A CA 1
ATOM 1360 C C . ASP A 1 172 ? 23.297 -16.359 -32.219 1 93.12 172 ASP A C 1
ATOM 1362 O O . ASP A 1 172 ? 23.281 -15.414 -33 1 93.12 172 ASP A O 1
ATOM 1366 N N . ASN A 1 173 ? 24.062 -16.344 -31.109 1 92.25 173 ASN A N 1
ATOM 1367 C CA . ASN A 1 173 ? 24.984 -15.289 -30.75 1 92.25 173 ASN A CA 1
ATOM 1368 C C . ASN A 1 173 ? 24.281 -13.938 -30.625 1 92.25 173 ASN A C 1
ATOM 1370 O O . ASN A 1 173 ? 24.812 -12.914 -31.047 1 92.25 173 ASN A O 1
ATOM 1374 N N . THR A 1 174 ? 23.078 -14.047 -30.188 1 91.81 174 THR A N 1
ATOM 1375 C CA . THR A 1 174 ? 22.312 -12.82 -29.938 1 91.81 174 THR A CA 1
ATOM 1376 C C . THR A 1 174 ? 22.875 -12.062 -28.75 1 91.81 174 THR A C 1
ATOM 1378 O O . THR A 1 174 ? 23.109 -12.656 -27.688 1 91.81 174 THR A O 1
ATOM 1381 N N . PRO A 1 175 ? 23.188 -10.781 -28.953 1 91.38 175 PRO A N 1
ATOM 1382 C CA . PRO A 1 175 ? 23.719 -10.008 -27.828 1 91.38 175 PRO A CA 1
ATOM 1383 C C . PRO A 1 175 ? 22.734 -9.922 -26.656 1 91.38 175 PRO A C 1
ATOM 1385 O O . PRO A 1 175 ? 21.516 -9.977 -26.844 1 91.38 175 PRO A O 1
ATOM 1388 N N . ARG A 1 176 ? 23.266 -9.703 -25.438 1 87.94 176 ARG A N 1
ATOM 1389 C CA . ARG A 1 176 ? 22.484 -9.703 -24.203 1 87.94 176 ARG A CA 1
ATOM 1390 C C . ARG A 1 176 ? 21.406 -8.633 -24.234 1 87.94 176 ARG A C 1
ATOM 1392 O O . ARG A 1 176 ? 20.281 -8.867 -23.781 1 87.94 176 ARG A O 1
ATOM 1399 N N . LYS A 1 177 ? 21.781 -7.516 -24.734 1 90.81 177 LYS A N 1
ATOM 1400 C CA . LYS A 1 177 ? 20.812 -6.418 -24.797 1 90.81 177 LYS A CA 1
ATOM 1401 C C . LYS A 1 177 ? 19.625 -6.781 -25.688 1 90.81 177 LYS A C 1
ATOM 1403 O O . LYS A 1 177 ? 18.484 -6.438 -25.375 1 90.81 177 LYS A O 1
ATOM 1408 N N . ARG A 1 178 ? 19.859 -7.445 -26.75 1 93.19 178 ARG A N 1
ATOM 1409 C CA . ARG A 1 178 ? 18.797 -7.863 -27.656 1 93.19 178 ARG A CA 1
ATOM 1410 C C . ARG A 1 178 ? 17.953 -8.977 -27.047 1 93.19 178 ARG A C 1
ATOM 1412 O O . ARG A 1 178 ? 16.75 -9.039 -27.266 1 93.19 178 ARG A O 1
ATOM 1419 N N . ILE A 1 179 ? 18.641 -9.852 -26.297 1 93.5 179 ILE A N 1
ATOM 1420 C CA . ILE A 1 179 ? 17.906 -10.922 -25.625 1 93.5 179 ILE A CA 1
ATOM 1421 C C . ILE A 1 179 ? 16.922 -10.32 -24.625 1 93.5 179 ILE A C 1
ATOM 1423 O O . ILE A 1 179 ? 15.758 -10.719 -24.578 1 93.5 179 ILE A O 1
ATOM 1427 N N . LEU A 1 180 ? 17.391 -9.312 -23.875 1 94.19 180 LEU A N 1
ATOM 1428 C CA . LEU A 1 180 ? 16.547 -8.688 -22.875 1 94.19 180 LEU A CA 1
ATOM 1429 C C . LEU A 1 180 ? 15.359 -7.977 -23.516 1 94.19 180 LEU A C 1
ATOM 1431 O O . LEU A 1 180 ? 14.211 -8.273 -23.188 1 94.19 180 LEU A O 1
ATOM 1435 N N . TRP A 1 181 ? 15.594 -7.168 -24.562 1 95.31 181 TRP A N 1
ATOM 1436 C CA . TRP A 1 181 ? 14.586 -6.234 -25.047 1 95.31 181 TRP A CA 1
ATOM 1437 C C . TRP A 1 181 ? 13.68 -6.898 -26.078 1 95.31 181 TRP A C 1
ATOM 1439 O O . TRP A 1 181 ? 12.508 -6.543 -26.203 1 95.31 181 TRP A O 1
ATOM 1449 N N . LYS A 1 182 ? 14.133 -7.992 -26.734 1 95.06 182 LYS A N 1
ATOM 1450 C CA . LYS A 1 182 ? 13.359 -8.539 -27.859 1 95.06 182 LYS A CA 1
ATOM 1451 C C . LYS A 1 182 ? 12.812 -9.922 -27.516 1 95.06 182 LYS A C 1
ATOM 1453 O O . LYS A 1 182 ? 11.883 -10.398 -28.172 1 95.06 182 LYS A O 1
ATOM 1458 N N . ILE A 1 183 ? 13.328 -10.531 -26.516 1 94.5 183 ILE A N 1
ATOM 1459 C CA . ILE A 1 183 ? 12.883 -11.898 -26.234 1 94.5 183 ILE A CA 1
ATOM 1460 C C . ILE A 1 183 ? 12.289 -11.961 -24.828 1 94.5 183 ILE A C 1
ATOM 1462 O O . ILE A 1 183 ? 11.094 -12.25 -24.672 1 94.5 183 ILE A O 1
ATOM 1466 N N . LEU A 1 184 ? 13.086 -11.57 -23.844 1 95.81 184 LEU A N 1
ATOM 1467 C CA . LEU A 1 184 ? 12.68 -11.758 -22.453 1 95.81 184 LEU A CA 1
ATOM 1468 C C . LEU A 1 184 ? 11.547 -10.812 -22.078 1 95.81 184 LEU A C 1
ATOM 1470 O O . LEU A 1 184 ? 10.539 -11.234 -21.516 1 95.81 184 LEU A O 1
ATOM 1474 N N . LEU A 1 185 ? 11.672 -9.531 -22.406 1 96.69 185 LEU A N 1
ATOM 1475 C CA . LEU A 1 185 ? 10.68 -8.547 -21.984 1 96.69 185 LEU A CA 1
ATOM 1476 C C . LEU A 1 185 ? 9.328 -8.828 -22.641 1 96.69 185 LEU A C 1
ATOM 1478 O O . LEU A 1 185 ? 8.297 -8.797 -21.969 1 96.69 185 LEU A O 1
ATOM 1482 N N . PRO A 1 186 ? 9.336 -9.086 -23.922 1 96.06 186 PRO A N 1
ATOM 1483 C CA . PRO A 1 186 ? 8.055 -9.461 -24.516 1 96.06 186 PRO A CA 1
ATOM 1484 C C . PRO A 1 186 ? 7.457 -10.719 -23.891 1 96.06 186 PRO A C 1
ATOM 1486 O O . PRO A 1 186 ? 6.234 -10.844 -23.797 1 96.06 186 PRO A O 1
ATOM 1489 N N . ALA A 1 187 ? 8.266 -11.641 -23.469 1 94.94 187 ALA A N 1
ATOM 1490 C CA . ALA A 1 187 ? 7.805 -12.891 -22.875 1 94.94 187 ALA A CA 1
ATOM 1491 C C . ALA A 1 187 ? 7.125 -12.641 -21.531 1 94.94 187 ALA A C 1
ATOM 1493 O O . ALA A 1 187 ? 6.254 -13.414 -21.125 1 94.94 187 ALA A O 1
ATOM 1494 N N . ILE A 1 188 ? 7.484 -11.562 -20.844 1 95.38 188 ILE A N 1
ATOM 1495 C CA . ILE A 1 188 ? 6.902 -11.32 -19.531 1 95.38 188 ILE A CA 1
ATOM 1496 C C . ILE A 1 188 ? 6.047 -10.062 -19.562 1 95.38 188 ILE A C 1
ATOM 1498 O O . ILE A 1 188 ? 5.867 -9.398 -18.531 1 95.38 188 ILE A O 1
ATOM 1502 N N . TRP A 1 189 ? 5.512 -9.719 -20.656 1 94.38 189 TRP A N 1
ATOM 1503 C CA . TRP A 1 189 ? 4.746 -8.484 -20.828 1 94.38 189 TRP A CA 1
ATOM 1504 C C . TRP A 1 189 ? 3.551 -8.453 -19.891 1 94.38 189 TRP A C 1
ATOM 1506 O O . TRP A 1 189 ? 3.219 -7.398 -19.344 1 94.38 189 TRP A O 1
ATOM 1516 N N . PRO A 1 190 ? 2.889 -9.5 -19.609 1 89.38 190 PRO A N 1
ATOM 1517 C CA . PRO A 1 190 ? 1.788 -9.453 -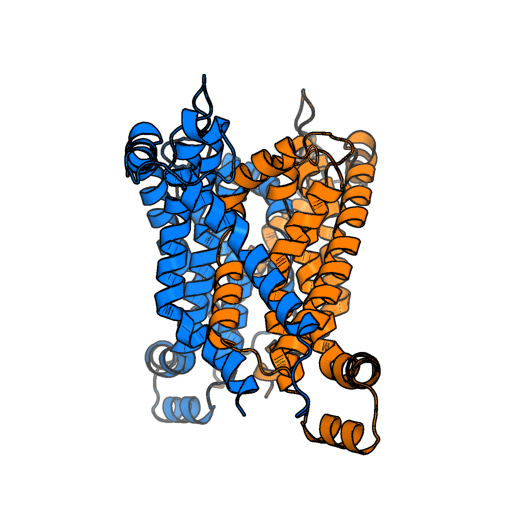18.656 1 89.38 190 PRO A CA 1
ATOM 1518 C C . PRO A 1 190 ? 2.24 -9.008 -17.266 1 89.38 190 PRO A C 1
ATOM 1520 O O . PRO A 1 190 ? 1.553 -8.219 -16.609 1 89.38 190 PRO A O 1
ATOM 1523 N N . THR A 1 191 ? 3.4 -9.508 -16.922 1 90.88 191 THR A N 1
ATOM 1524 C CA . THR A 1 191 ? 3.953 -9.117 -15.633 1 90.88 191 THR A CA 1
ATOM 1525 C C . THR A 1 191 ? 4.309 -7.629 -15.633 1 90.88 191 THR A C 1
ATOM 1527 O O . THR A 1 191 ? 4.02 -6.922 -14.664 1 90.88 191 THR A O 1
ATOM 1530 N N . LEU A 1 192 ? 4.875 -7.18 -16.719 1 94.44 192 LEU A N 1
ATOM 1531 C CA . LEU A 1 192 ? 5.262 -5.777 -16.812 1 94.44 192 LEU A CA 1
ATOM 1532 C C . LEU A 1 192 ? 4.035 -4.871 -16.797 1 94.44 192 LEU A C 1
ATOM 1534 O O . LEU A 1 192 ? 4.059 -3.801 -16.188 1 94.44 192 LEU A O 1
ATOM 1538 N N . SER A 1 193 ? 2.99 -5.293 -17.422 1 90.88 193 SER A N 1
ATOM 1539 C CA . SER A 1 193 ? 1.743 -4.535 -17.422 1 90.88 193 SER A CA 1
ATOM 1540 C C 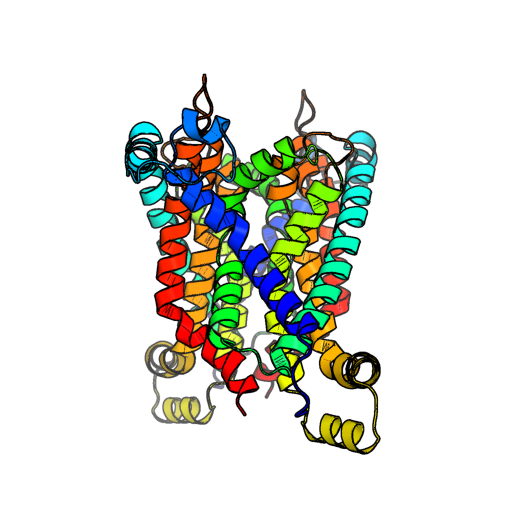. SER A 1 193 ? 1.146 -4.449 -16.016 1 90.88 193 SER A C 1
ATOM 1542 O O . SER A 1 193 ? 0.684 -3.387 -15.602 1 90.88 193 SER A O 1
ATOM 1544 N N . THR A 1 194 ? 1.164 -5.543 -1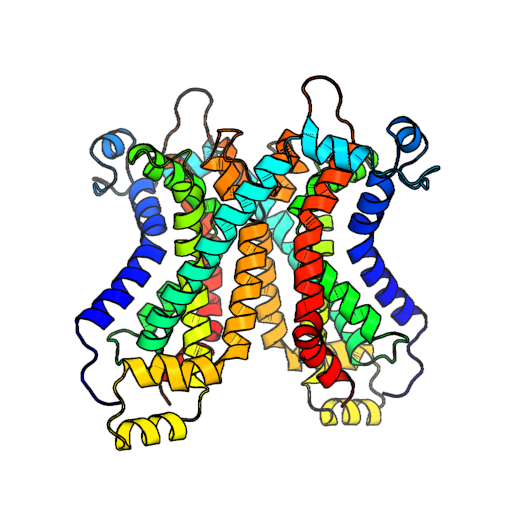5.352 1 88.38 194 THR A N 1
ATOM 1545 C CA . THR A 1 194 ? 0.682 -5.574 -13.977 1 88.38 194 THR A CA 1
ATOM 1546 C C . THR A 1 194 ? 1.527 -4.668 -13.086 1 88.38 194 THR A C 1
ATOM 1548 O O . THR A 1 194 ? 0.993 -3.926 -12.258 1 88.38 194 THR A O 1
ATOM 1551 N N . LEU A 1 195 ? 2.775 -4.793 -13.312 1 92.81 195 LEU A N 1
ATOM 1552 C CA . LEU A 1 195 ? 3.711 -3.965 -12.555 1 92.81 195 LEU A CA 1
ATOM 1553 C C . LEU A 1 195 ? 3.439 -2.484 -12.797 1 92.81 195 LEU A C 1
ATOM 1555 O O . LEU A 1 195 ? 3.404 -1.694 -11.852 1 92.81 195 LEU A O 1
ATOM 1559 N N . ALA A 1 196 ? 3.275 -2.127 -14.016 1 93.5 196 ALA A N 1
ATOM 1560 C CA . ALA A 1 196 ? 2.98 -0.74 -14.359 1 93.5 196 ALA A CA 1
ATOM 1561 C C . ALA A 1 196 ? 1.698 -0.265 -13.688 1 93.5 196 ALA A C 1
ATOM 1563 O O . ALA A 1 196 ? 1.634 0.859 -13.18 1 93.5 196 ALA A O 1
ATOM 1564 N N . LEU A 1 197 ? 0.773 -1.073 -13.68 1 89.25 197 LEU A N 1
ATOM 1565 C CA . LEU A 1 197 ? -0.507 -0.743 -13.062 1 89.25 197 LEU A CA 1
ATOM 1566 C C . LEU A 1 197 ? -0.35 -0.532 -11.562 1 89.25 197 LEU A C 1
ATOM 1568 O O . LEU A 1 197 ? -0.854 0.45 -11.008 1 89.25 197 LEU A O 1
ATOM 1572 N N . LEU A 1 198 ? 0.265 -1.443 -10.945 1 89.19 198 LEU A N 1
ATOM 1573 C CA . LEU A 1 198 ? 0.466 -1.357 -9.5 1 89.19 198 LEU A CA 1
ATOM 1574 C C . LEU A 1 198 ? 1.249 -0.101 -9.133 1 89.19 198 LEU A C 1
ATOM 1576 O O . LEU A 1 198 ? 0.879 0.617 -8.203 1 89.19 198 LEU A O 1
ATOM 1580 N N . LEU A 1 199 ? 2.291 0.149 -9.859 1 94.31 199 LEU A N 1
ATOM 1581 C CA . LEU A 1 199 ? 3.105 1.333 -9.617 1 94.31 199 LEU A CA 1
ATOM 1582 C C . LEU A 1 199 ? 2.295 2.605 -9.828 1 94.31 199 LEU A C 1
ATOM 1584 O O . LEU A 1 199 ? 2.443 3.574 -9.078 1 94.31 199 LEU A O 1
ATOM 1588 N N . PHE A 1 200 ? 1.499 2.574 -10.883 1 93.06 200 PHE A N 1
ATOM 1589 C CA . PHE A 1 200 ? 0.632 3.719 -11.141 1 93.06 200 PHE A CA 1
ATOM 1590 C C . PHE A 1 200 ? -0.289 3.977 -9.953 1 93.06 200 PHE A C 1
ATOM 1592 O O . PHE A 1 200 ? -0.369 5.102 -9.453 1 93.06 200 PHE A O 1
ATOM 1599 N N . ILE A 1 201 ? -0.921 2.988 -9.516 1 89.62 201 ILE A N 1
ATOM 1600 C CA . ILE A 1 201 ? -1.885 3.111 -8.422 1 89.62 201 ILE A CA 1
ATOM 1601 C C . ILE A 1 201 ? -1.18 3.604 -7.164 1 89.62 201 ILE A C 1
ATOM 1603 O O . ILE A 1 201 ? -1.653 4.527 -6.5 1 89.62 201 ILE A O 1
ATOM 1607 N N . TRP A 1 202 ? -0.05 3.025 -6.84 1 88.94 202 TRP A N 1
ATOM 1608 C CA . TRP A 1 202 ? 0.689 3.383 -5.633 1 88.94 202 TRP A CA 1
ATOM 1609 C C . TRP A 1 202 ? 1.171 4.828 -5.695 1 88.94 202 TRP A C 1
ATOM 1611 O O . TRP A 1 202 ? 1.023 5.582 -4.73 1 88.94 202 TRP A O 1
ATOM 1621 N N . THR A 1 203 ? 1.665 5.191 -6.805 1 94.06 203 THR A N 1
ATOM 1622 C CA . THR A 1 203 ? 2.201 6.535 -6.969 1 94.06 203 THR A CA 1
ATOM 1623 C C . THR A 1 203 ? 1.075 7.566 -6.996 1 94.06 203 THR A C 1
ATOM 1625 O O . THR A 1 203 ? 1.178 8.625 -6.375 1 94.06 203 THR A O 1
ATOM 1628 N N . TRP A 1 204 ? 0.055 7.227 -7.688 1 92.12 204 TRP A N 1
ATOM 1629 C CA . TRP A 1 204 ? -1.093 8.125 -7.801 1 92.12 204 TRP A CA 1
ATOM 1630 C C . TRP A 1 204 ? -1.695 8.406 -6.43 1 92.12 204 TRP A C 1
ATOM 1632 O O . TRP A 1 204 ? -2.148 9.523 -6.164 1 92.12 204 TRP A O 1
ATOM 1642 N N . ASN A 1 205 ? -1.581 7.492 -5.547 1 87.88 205 ASN A N 1
ATOM 1643 C CA . ASN A 1 205 ? -2.232 7.582 -4.246 1 87.88 205 ASN A CA 1
ATOM 1644 C C . ASN A 1 205 ? -1.264 8.055 -3.166 1 87.88 205 ASN A C 1
ATOM 1646 O O . ASN A 1 205 ? -1.658 8.25 -2.016 1 87.88 205 ASN A O 1
ATOM 1650 N N . GLU A 1 206 ? -0.089 8.203 -3.559 1 89.5 206 GLU A N 1
ATOM 1651 C CA . GLU A 1 206 ? 0.929 8.57 -2.578 1 89.5 206 GLU A CA 1
ATOM 1652 C C . GLU A 1 206 ? 0.577 9.875 -1.875 1 89.5 206 GLU A C 1
ATOM 1654 O O . GLU A 1 206 ? 0.314 10.891 -2.529 1 89.5 206 GLU A O 1
ATOM 1659 N N . PHE A 1 207 ? 0.601 9.875 -0.549 1 86.69 207 PHE A N 1
ATOM 1660 C CA . PHE A 1 207 ? 0.135 11 0.25 1 86.69 207 PHE A CA 1
ATOM 1661 C C . PHE A 1 207 ? 1.247 11.523 1.155 1 86.69 207 PHE A C 1
ATOM 1663 O O . PHE A 1 207 ? 1.448 12.734 1.269 1 86.69 207 PHE A O 1
ATOM 1670 N N . LEU A 1 208 ? 1.988 10.68 1.67 1 85.94 208 LEU A N 1
ATOM 1671 C CA . LEU A 1 208 ? 2.914 11.039 2.738 1 85.94 208 LEU A CA 1
ATOM 1672 C C . LEU A 1 208 ? 4.113 11.805 2.184 1 85.94 208 LEU A C 1
ATOM 1674 O O . LEU A 1 208 ? 4.488 12.852 2.709 1 85.94 208 LEU A O 1
ATOM 1678 N N . ILE A 1 209 ? 4.668 11.336 1.116 1 89.75 209 ILE A N 1
ATOM 1679 C CA . ILE A 1 209 ? 5.863 11.945 0.546 1 89.75 209 ILE A CA 1
ATOM 1680 C C . ILE A 1 209 ? 5.559 13.375 0.113 1 89.75 209 ILE A C 1
ATOM 1682 O O . ILE A 1 209 ? 6.23 14.32 0.543 1 89.75 209 ILE A O 1
ATOM 1686 N N . PRO A 1 210 ? 4.492 13.539 -0.624 1 91 210 PRO A N 1
ATOM 1687 C CA . PRO A 1 210 ? 4.176 14.922 -0.982 1 91 210 PRO A CA 1
ATOM 1688 C C . PRO A 1 210 ? 3.834 15.781 0.232 1 91 210 PRO A C 1
ATOM 1690 O O . PRO A 1 210 ? 4.133 16.984 0.249 1 91 210 PRO A O 1
ATOM 1693 N N . LEU A 1 211 ? 3.238 15.266 1.195 1 86.94 211 LEU A N 1
ATOM 1694 C CA . LEU A 1 211 ? 2.84 16.016 2.383 1 86.94 211 LEU A CA 1
ATOM 1695 C C . LEU A 1 211 ? 4.059 16.562 3.117 1 86.94 211 LEU A C 1
ATOM 1697 O O . LEU A 1 211 ? 4.047 17.688 3.588 1 86.94 211 LEU A O 1
ATOM 1701 N N . ILE A 1 212 ? 5.074 15.781 3.16 1 86.38 212 ILE A N 1
ATOM 1702 C CA . ILE A 1 212 ? 6.199 16.125 4.02 1 86.38 212 ILE A CA 1
ATOM 1703 C C . ILE A 1 212 ? 7.273 16.844 3.209 1 86.38 212 ILE A C 1
ATOM 1705 O O . ILE A 1 212 ? 7.922 17.766 3.705 1 86.38 212 ILE A O 1
ATOM 1709 N N . LEU A 1 213 ? 7.406 16.484 1.973 1 91 213 LEU A N 1
ATOM 1710 C CA . LEU A 1 213 ? 8.578 16.953 1.23 1 91 213 LEU A CA 1
ATOM 1711 C C . LEU A 1 213 ? 8.234 18.172 0.385 1 91 213 LEU A C 1
ATOM 1713 O O . LEU A 1 213 ? 9.133 18.875 -0.086 1 91 213 LEU A O 1
ATOM 1717 N N . VAL A 1 214 ? 6.945 18.375 0.182 1 91.31 214 VAL A N 1
ATOM 1718 C CA . VAL A 1 214 ? 6.52 19.5 -0.642 1 91.31 214 VAL A CA 1
ATOM 1719 C C . VAL A 1 214 ? 5.488 20.344 0.115 1 91.31 214 VAL A C 1
ATOM 1721 O O . VAL A 1 214 ? 4.418 19.844 0.466 1 91.31 214 VAL A O 1
ATOM 1724 N N . ASN A 1 215 ? 5.812 21.609 0.316 1 87.5 215 ASN A N 1
ATOM 1725 C CA . ASN A 1 215 ? 4.922 22.516 1.043 1 87.5 215 ASN A CA 1
ATOM 1726 C C . ASN A 1 215 ? 4.398 23.625 0.145 1 87.5 215 ASN A C 1
ATOM 1728 O O . ASN A 1 215 ? 3.549 24.422 0.562 1 87.5 215 ASN A O 1
ATOM 1732 N N . GLN A 1 216 ? 4.738 23.656 -1.052 1 92.12 216 GLN A N 1
ATOM 1733 C CA . GLN A 1 216 ? 4.273 24.672 -2 1 92.12 216 GLN A CA 1
ATOM 1734 C C . GLN A 1 216 ? 3.014 24.203 -2.725 1 92.12 216 GLN A C 1
ATOM 1736 O O . GLN A 1 216 ? 2.969 23.094 -3.246 1 92.12 216 GLN A O 1
ATOM 1741 N N . GLU A 1 217 ? 2.113 25.016 -2.777 1 88.38 217 GLU A N 1
ATOM 1742 C CA . GLU A 1 217 ? 0.816 24.672 -3.357 1 88.38 217 GLU A CA 1
ATOM 1743 C C . GLU A 1 217 ? 0.953 24.281 -4.828 1 88.38 217 GLU A C 1
ATOM 1745 O O . GLU A 1 217 ? 0.26 23.375 -5.301 1 88.38 217 GLU A O 1
ATOM 1750 N N . GLU A 1 218 ? 1.854 24.953 -5.504 1 93.19 218 GLU A N 1
ATOM 1751 C CA . GLU A 1 218 ? 2.01 24.766 -6.941 1 93.19 218 GLU A CA 1
ATOM 1752 C C . GLU A 1 218 ? 2.523 23.375 -7.266 1 93.19 218 GLU A C 1
ATOM 1754 O O . GLU A 1 218 ? 2.441 22.922 -8.414 1 93.19 218 GLU A O 1
ATOM 1759 N N . LEU A 1 219 ? 3.02 22.672 -6.219 1 95.06 219 LEU A N 1
ATOM 1760 C CA . LEU A 1 219 ? 3.604 21.359 -6.453 1 95.06 219 LEU A CA 1
ATOM 1761 C C . LEU A 1 219 ? 2.756 20.266 -5.816 1 95.06 219 LEU A C 1
ATOM 1763 O O . LEU A 1 219 ? 3.092 19.078 -5.902 1 95.06 219 LEU A O 1
ATOM 1767 N N . ARG A 1 220 ? 1.613 20.641 -5.297 1 92.81 220 ARG A N 1
ATOM 1768 C CA . ARG A 1 220 ? 0.776 19.656 -4.609 1 92.81 220 ARG A CA 1
ATOM 1769 C C . ARG A 1 220 ? 0.162 18.672 -5.598 1 92.81 220 ARG A C 1
ATOM 1771 O O . ARG A 1 220 ? -0.246 19.047 -6.695 1 92.81 220 ARG A O 1
ATOM 1778 N N . THR A 1 221 ? 0.152 17.406 -5.145 1 93.56 221 THR A N 1
ATOM 1779 C CA . THR A 1 221 ? -0.54 16.375 -5.914 1 93.56 221 THR A CA 1
ATOM 1780 C C . THR A 1 221 ? -1.998 16.266 -5.48 1 93.56 221 THR A C 1
ATOM 1782 O O . THR A 1 221 ? -2.412 16.891 -4.508 1 93.56 221 THR A O 1
ATOM 1785 N N . LEU A 1 222 ? -2.758 15.523 -6.18 1 90.38 222 LEU A N 1
ATOM 1786 C CA . LEU A 1 222 ? -4.203 15.438 -5.988 1 90.38 222 LEU A CA 1
ATOM 1787 C C . LEU A 1 222 ? -4.535 14.953 -4.582 1 90.38 222 LEU A C 1
ATOM 1789 O O . LEU A 1 222 ? -5.363 15.555 -3.893 1 90.38 222 LEU A O 1
ATOM 1793 N N . PRO A 1 223 ? -3.904 13.914 -4.055 1 85.44 223 PRO A N 1
ATOM 1794 C CA . PRO A 1 223 ? -4.285 13.445 -2.721 1 85.44 223 PRO A CA 1
ATOM 1795 C C . PRO A 1 223 ? -4.051 14.492 -1.637 1 85.44 223 PRO A C 1
ATOM 1797 O O . PRO A 1 223 ? -4.844 14.602 -0.696 1 85.44 223 PRO A O 1
ATOM 1800 N N . ILE A 1 224 ? -3.025 15.32 -1.82 1 84.94 224 ILE A N 1
ATOM 1801 C CA . ILE A 1 224 ? -2.73 16.344 -0.821 1 84.94 224 ILE A CA 1
ATOM 1802 C C . ILE A 1 224 ? -3.625 17.562 -1.045 1 84.94 224 ILE A C 1
ATOM 1804 O O . ILE A 1 224 ? -3.996 18.25 -0.091 1 84.94 224 ILE A O 1
ATOM 1808 N N . GLY A 1 225 ? -3.889 17.797 -2.279 1 82.56 225 GLY A N 1
ATOM 1809 C CA . GLY A 1 225 ? -4.793 18.906 -2.574 1 82.56 225 GLY A CA 1
ATOM 1810 C C . GLY A 1 225 ? -6.137 18.766 -1.89 1 82.56 225 GLY A C 1
ATOM 1811 O O . GLY A 1 225 ? -6.73 19.766 -1.474 1 82.56 225 GLY A O 1
ATOM 1812 N N . MET A 1 226 ? -6.617 17.562 -1.711 1 77.12 226 MET A N 1
ATOM 1813 C CA . MET A 1 226 ? -7.891 17.297 -1.042 1 77.12 226 MET A CA 1
ATOM 1814 C C . MET A 1 226 ? -7.828 17.719 0.424 1 77.12 226 MET A C 1
ATOM 1816 O O . MET A 1 226 ? -8.82 18.188 0.983 1 77.12 226 MET A O 1
ATOM 1820 N N . MET A 1 227 ? -6.691 17.562 0.999 1 72.38 227 MET A N 1
ATOM 1821 C CA . MET A 1 227 ? -6.512 17.875 2.412 1 72.38 227 MET A CA 1
ATOM 1822 C C . MET A 1 227 ? -6.566 19.391 2.643 1 72.38 227 MET A C 1
ATOM 1824 O O . MET A 1 227 ? -7.062 19.844 3.672 1 72.38 227 MET A O 1
ATOM 1828 N N . PHE A 1 228 ? -6.109 20.047 1.715 1 67.56 228 PHE A N 1
ATOM 1829 C CA . PHE A 1 228 ? -5.988 21.484 1.924 1 67.56 228 PHE A CA 1
ATOM 1830 C C . PHE A 1 228 ? -7.145 22.234 1.27 1 67.56 228 PHE A C 1
ATOM 1832 O O . PHE A 1 228 ? -7.141 23.469 1.198 1 67.56 228 PHE A O 1
ATOM 1839 N N . PHE A 1 229 ? -8.062 21.406 0.654 1 67.44 229 PHE A N 1
ATOM 1840 C CA . PHE A 1 229 ? -9.211 22.078 0.044 1 67.44 229 PHE A CA 1
ATOM 1841 C C . PHE A 1 229 ? -10.055 22.781 1.102 1 67.44 229 PHE A C 1
ATOM 1843 O O . PHE A 1 229 ? -11.062 23.406 0.781 1 67.44 229 PHE A O 1
ATOM 1850 N N . GLN A 1 230 ? -9.656 22.781 2.346 1 55.06 230 GLN A N 1
ATOM 1851 C CA . GLN A 1 230 ? -10.453 23.469 3.357 1 55.06 230 GLN A CA 1
ATOM 1852 C C . GLN A 1 230 ? -10.359 24.984 3.195 1 55.06 230 GLN A C 1
ATOM 1854 O O . GLN A 1 230 ? -9.266 25.547 3.223 1 55.06 230 GLN A O 1
ATOM 1859 N N . ASN A 1 231 ? -11.133 25.547 2.256 1 48.94 231 ASN A N 1
ATOM 1860 C CA . ASN A 1 231 ? -11.203 27 2.213 1 48.94 231 ASN A CA 1
ATOM 1861 C C . ASN A 1 231 ? -11.305 27.594 3.613 1 48.94 231 ASN A C 1
ATOM 1863 O O . ASN A 1 231 ? -11.836 26.969 4.527 1 48.94 231 ASN A O 1
ATOM 1867 N N . LYS A 1 232 ? -10.484 28.672 3.963 1 48.66 232 LYS A N 1
ATOM 1868 C CA . LYS A 1 232 ? -10.32 29.469 5.176 1 48.66 232 LYS A CA 1
ATOM 1869 C C . LYS A 1 232 ? -11.625 29.531 5.977 1 48.66 232 LYS A C 1
ATOM 1871 O O . LYS A 1 232 ? -11.602 29.516 7.207 1 48.66 232 LYS A O 1
ATOM 1876 N N . ASN A 1 233 ? -12.852 29.781 5.328 1 47.16 233 ASN A N 1
ATOM 1877 C CA . ASN A 1 233 ? -14 30.219 6.105 1 47.16 233 ASN A CA 1
ATOM 1878 C C . ASN A 1 233 ? -15.117 29.172 6.094 1 47.16 233 ASN A C 1
ATOM 1880 O O . ASN A 1 233 ? -16.047 29.25 6.891 1 47.16 233 ASN A O 1
ATOM 1884 N N . THR A 1 234 ? -15.328 28.219 5.094 1 57.44 234 THR A N 1
ATOM 1885 C CA . THR A 1 234 ? -16.453 27.281 5.105 1 57.44 234 THR A CA 1
ATOM 1886 C C . THR A 1 234 ? -16.109 26.031 4.312 1 57.44 234 THR A C 1
ATOM 1888 O O . THR A 1 234 ? -15.656 26.125 3.166 1 57.44 234 THR A O 1
ATOM 1891 N N . ILE A 1 235 ? -15.992 24.875 4.988 1 66 235 ILE A N 1
ATOM 1892 C CA . ILE A 1 235 ? -15.781 23.609 4.301 1 66 235 ILE A CA 1
ATOM 1893 C C . ILE A 1 235 ? -17 23.266 3.459 1 66 235 ILE A C 1
ATOM 1895 O O . ILE A 1 235 ? -18.109 23.141 3.986 1 66 235 ILE A O 1
ATOM 1899 N N . ASN A 1 236 ? -16.906 23.422 2.059 1 79.94 236 ASN A N 1
ATOM 1900 C CA . ASN A 1 236 ? -17.938 22.953 1.128 1 79.94 236 ASN A CA 1
ATOM 1901 C C . ASN A 1 236 ? -17.781 21.469 0.811 1 79.94 236 ASN A C 1
ATOM 1903 O O . ASN A 1 236 ? -17.031 21.109 -0.1 1 79.94 236 ASN A O 1
ATOM 1907 N N . ILE A 1 237 ? -18.562 20.719 1.481 1 80.75 237 ILE A N 1
ATOM 1908 C CA . ILE A 1 237 ? -18.422 19.266 1.47 1 80.75 237 ILE A CA 1
ATOM 1909 C C . ILE A 1 237 ? -18.734 18.734 0.075 1 80.75 237 ILE A C 1
ATOM 1911 O O . ILE A 1 237 ? -17.984 17.906 -0.457 1 80.75 237 ILE A O 1
ATOM 1915 N N . PRO A 1 238 ? -19.734 19.203 -0.546 1 86.12 238 PRO A N 1
ATOM 1916 C CA . PRO A 1 238 ? -20.016 18.703 -1.891 1 86.12 238 PRO A CA 1
ATOM 1917 C C . PRO A 1 238 ? -18.875 18.953 -2.875 1 86.12 238 PRO A C 1
ATOM 1919 O O . PRO A 1 238 ? -18.578 18.094 -3.709 1 86.12 238 PRO A O 1
ATOM 1922 N N . VAL A 1 239 ? -18.234 20.094 -2.725 1 86.75 239 VAL A N 1
ATOM 1923 C CA . VAL A 1 239 ? -17.109 20.406 -3.6 1 86.75 239 VAL A CA 1
ATOM 1924 C C . VAL A 1 239 ? -15.93 19.484 -3.279 1 86.75 239 VAL A C 1
ATOM 1926 O O . VAL A 1 239 ? -15.234 19.016 -4.184 1 86.75 239 VAL A O 1
ATOM 1929 N N . LEU A 1 240 ? -15.812 19.219 -2.07 1 83.75 240 LEU A N 1
ATOM 1930 C CA . LEU A 1 240 ? -14.766 18.297 -1.649 1 83.75 240 LEU A CA 1
ATOM 1931 C C . LEU A 1 240 ? -15.023 16.891 -2.189 1 83.75 240 LEU A C 1
ATOM 1933 O O . LEU A 1 240 ? -14.094 16.219 -2.625 1 83.75 240 LEU A O 1
ATOM 1937 N N . MET A 1 241 ? -16.266 16.5 -2.164 1 85.69 241 MET A N 1
ATOM 1938 C CA . MET A 1 241 ? -16.625 15.188 -2.68 1 85.69 241 MET A CA 1
ATOM 1939 C C . MET A 1 241 ? -16.422 15.125 -4.191 1 85.69 241 MET A C 1
ATOM 1941 O O . MET A 1 241 ? -16.047 14.086 -4.73 1 85.69 241 MET A O 1
ATOM 1945 N N . ALA A 1 242 ? -16.703 16.188 -4.785 1 89.38 242 ALA A N 1
ATOM 1946 C CA . ALA A 1 242 ? -16.406 16.25 -6.215 1 89.38 242 ALA A CA 1
ATOM 1947 C C . ALA A 1 242 ? -14.914 16.109 -6.48 1 89.38 242 ALA A C 1
ATOM 1949 O O . ALA A 1 242 ? -14.508 15.438 -7.422 1 89.38 242 ALA A O 1
ATOM 1950 N N . GLY A 1 243 ? -14.148 16.797 -5.68 1 87.5 243 GLY A N 1
ATOM 1951 C CA . GLY A 1 243 ? -12.703 16.641 -5.762 1 87.5 243 GLY A CA 1
ATOM 1952 C C . GLY A 1 243 ? -12.258 15.195 -5.59 1 87.5 243 GLY A C 1
ATOM 1953 O O . GLY A 1 243 ? -11.406 14.711 -6.332 1 87.5 243 GLY A O 1
ATOM 1954 N N . ALA A 1 244 ? -12.836 14.516 -4.648 1 86.88 244 ALA A N 1
ATOM 1955 C CA . ALA A 1 244 ? -12.523 13.109 -4.41 1 86.88 244 ALA A CA 1
ATOM 1956 C C . ALA A 1 244 ? -12.828 12.266 -5.645 1 86.88 244 ALA A C 1
ATOM 1958 O O . ALA A 1 244 ? -12.062 11.359 -5.984 1 86.88 244 ALA A O 1
ATOM 1959 N N . MET A 1 245 ? -13.891 12.602 -6.27 1 89.44 245 MET A N 1
ATOM 1960 C CA . MET A 1 245 ? -14.266 11.852 -7.469 1 89.44 245 MET A CA 1
ATOM 1961 C C . MET A 1 245 ? -13.266 12.102 -8.594 1 89.44 245 MET A C 1
ATOM 1963 O O . MET A 1 245 ? -12.984 11.195 -9.391 1 89.44 245 MET A O 1
ATOM 1967 N N . ILE A 1 246 ? -12.781 13.297 -8.633 1 90.94 246 ILE A N 1
ATOM 1968 C CA . ILE A 1 246 ? -11.766 13.609 -9.633 1 90.94 246 ILE A CA 1
ATOM 1969 C C . ILE A 1 246 ? -10.516 12.773 -9.383 1 90.94 246 ILE A C 1
ATOM 1971 O O . ILE A 1 246 ? -9.891 12.289 -10.328 1 90.94 246 ILE A O 1
ATOM 1975 N N . VAL A 1 247 ? -10.188 12.586 -8.156 1 88.94 247 VAL A N 1
ATOM 1976 C CA . VAL A 1 247 ? -9.023 11.805 -7.766 1 88.94 247 VAL A CA 1
ATOM 1977 C C . VAL A 1 247 ? -9.258 10.328 -8.117 1 88.94 247 VAL A C 1
ATOM 1979 O O . VAL A 1 247 ? -8.336 9.641 -8.57 1 88.94 247 VAL A O 1
ATOM 1982 N N . ILE A 1 248 ? -10.445 9.859 -7.988 1 90 248 ILE A N 1
ATOM 1983 C CA . ILE A 1 248 ? -10.789 8.445 -8.125 1 90 248 ILE A CA 1
ATOM 1984 C C . ILE A 1 248 ? -10.914 8.086 -9.602 1 90 248 ILE A C 1
ATOM 1986 O O . ILE A 1 248 ? -10.617 6.953 -10 1 90 248 ILE A O 1
ATOM 1990 N N . LEU A 1 249 ? -11.242 8.992 -10.414 1 90.75 249 LEU A N 1
ATOM 1991 C CA . LEU A 1 249 ? -11.617 8.758 -11.797 1 90.75 249 LEU A CA 1
ATOM 1992 C C . LEU A 1 249 ? -10.492 8.07 -12.562 1 90.75 249 LEU A C 1
ATOM 1994 O O . LEU A 1 249 ? -10.711 7.047 -13.219 1 90.75 249 LEU A O 1
ATOM 1998 N N . PRO A 1 250 ? -9.266 8.562 -12.5 1 91.5 250 PRO A N 1
ATOM 1999 C CA . PRO A 1 250 ? -8.188 7.891 -13.227 1 91.5 250 PRO A CA 1
ATOM 2000 C C . PRO A 1 250 ? -7.988 6.445 -12.781 1 91.5 250 PRO A C 1
ATOM 2002 O O . PRO A 1 250 ? -7.664 5.578 -13.602 1 91.5 250 PRO A O 1
ATOM 2005 N N . LEU A 1 251 ? -8.227 6.203 -11.562 1 89.75 251 LEU A N 1
ATOM 2006 C CA . LEU A 1 251 ? -8.07 4.855 -11.023 1 89.75 251 LEU A CA 1
ATOM 2007 C C . LEU A 1 251 ? -9.164 3.932 -11.547 1 89.75 251 LEU A C 1
ATOM 2009 O O . LEU A 1 251 ? -8.898 2.781 -11.898 1 89.75 251 LEU A O 1
ATOM 2013 N N . VAL A 1 252 ? -10.32 4.461 -11.617 1 87.69 252 VAL A N 1
ATOM 2014 C CA . VAL A 1 252 ? -11.43 3.678 -12.133 1 87.69 252 VAL A CA 1
ATOM 2015 C C . VAL A 1 252 ? -11.211 3.367 -13.617 1 87.69 252 VAL A C 1
ATOM 2017 O O . VAL A 1 252 ? -11.445 2.244 -14.062 1 87.69 252 VAL A O 1
ATOM 2020 N N . VAL A 1 253 ? -10.742 4.324 -14.312 1 89.44 253 VAL A N 1
ATOM 2021 C CA . VAL A 1 253 ? -10.484 4.152 -15.742 1 89.44 253 VAL A CA 1
ATOM 2022 C C . VAL A 1 253 ? -9.422 3.084 -15.953 1 89.44 253 VAL A C 1
ATOM 2024 O O . VAL A 1 253 ? -9.602 2.168 -16.766 1 89.44 253 VAL A O 1
ATOM 2027 N N . ILE A 1 254 ? -8.406 3.182 -15.227 1 85.75 254 ILE A N 1
ATOM 2028 C CA . ILE A 1 254 ? -7.316 2.221 -15.344 1 85.75 254 ILE A CA 1
ATOM 2029 C C . ILE A 1 254 ? -7.809 0.828 -14.953 1 85.75 254 ILE A C 1
ATOM 2031 O O . ILE A 1 254 ? -7.465 -0.162 -15.602 1 85.75 254 ILE A O 1
ATOM 2035 N N . PHE A 1 255 ? -8.555 0.761 -13.961 1 82.19 255 PHE A N 1
ATOM 2036 C CA . PHE A 1 255 ? -9.133 -0.505 -13.523 1 82.19 255 PHE A CA 1
ATOM 2037 C C . PHE A 1 255 ? -9.977 -1.126 -14.633 1 82.19 255 PHE A C 1
ATOM 2039 O O . PHE A 1 255 ? -9.867 -2.322 -14.906 1 82.19 255 PHE A O 1
ATOM 2046 N N . LEU A 1 256 ? -10.766 -0.323 -15.227 1 81.94 256 LEU A N 1
ATOM 2047 C CA . LEU A 1 256 ? -11.672 -0.825 -16.266 1 81.94 256 LEU A CA 1
ATOM 2048 C C . LEU A 1 256 ? -10.891 -1.323 -17.469 1 81.94 256 LEU A C 1
ATOM 2050 O O . LEU A 1 256 ? -11.289 -2.297 -18.109 1 81.94 256 LEU A O 1
ATOM 2054 N N . ILE A 1 257 ? -9.82 -0.751 -17.688 1 83.19 257 ILE A N 1
ATOM 2055 C CA . ILE A 1 257 ? -8.984 -1.146 -18.828 1 83.19 257 ILE A CA 1
ATOM 2056 C C . ILE A 1 257 ? -8.297 -2.475 -18.516 1 83.19 257 ILE A C 1
ATOM 2058 O O . ILE A 1 257 ? -8.164 -3.33 -19.391 1 83.19 257 ILE A O 1
ATOM 2062 N N . PHE A 1 258 ? -8.031 -2.734 -17.234 1 78.44 258 PHE A N 1
ATOM 2063 C CA . PHE A 1 258 ? -7.184 -3.877 -16.906 1 78.44 258 PHE A CA 1
ATOM 2064 C C . PHE A 1 258 ? -7.984 -4.945 -16.172 1 78.44 258 PHE A C 1
ATOM 2066 O O . PHE A 1 258 ? -7.43 -5.965 -15.75 1 78.44 258 PHE A O 1
ATOM 2073 N N . GLN A 1 259 ? -9.234 -4.715 -15.938 1 76 259 GLN A N 1
ATOM 2074 C CA . GLN A 1 259 ? -10.039 -5.559 -15.062 1 76 259 GLN A CA 1
ATOM 2075 C C . GLN A 1 259 ? -10.086 -6.996 -15.578 1 76 259 GLN A C 1
ATOM 2077 O O . GLN A 1 259 ? -10.195 -7.938 -14.789 1 76 259 GLN A O 1
ATOM 2082 N N . ARG A 1 260 ? -10.07 -7.289 -16.828 1 71.94 260 ARG A N 1
ATOM 2083 C CA . ARG A 1 260 ? -10.117 -8.656 -17.344 1 71.94 260 ARG A CA 1
ATOM 2084 C C . ARG A 1 260 ? -8.93 -9.469 -16.828 1 71.94 260 ARG A C 1
ATOM 2086 O O . ARG A 1 260 ? -9.07 -10.656 -16.531 1 71.94 260 ARG A O 1
ATOM 2093 N N . LYS A 1 261 ? -7.902 -8.812 -16.656 1 64.06 261 LYS A N 1
ATOM 2094 C CA . LYS A 1 261 ? -6.691 -9.477 -16.188 1 64.06 261 LYS A CA 1
ATOM 2095 C C . LYS A 1 261 ? -6.805 -9.836 -14.711 1 64.06 261 LYS A C 1
ATOM 2097 O O . LYS A 1 261 ? -6.234 -10.836 -14.266 1 64.06 261 LYS A O 1
ATOM 2102 N N . PHE A 1 262 ? -7.594 -9.07 -14.023 1 61.47 262 PHE A N 1
ATOM 2103 C CA . PHE A 1 262 ? -7.762 -9.273 -12.594 1 61.47 262 PHE A CA 1
ATOM 2104 C C . PHE A 1 262 ? -8.781 -10.375 -12.32 1 61.47 262 PHE A C 1
ATOM 2106 O O . PHE A 1 262 ? -8.609 -11.18 -11.406 1 61.47 262 PHE A O 1
ATOM 2113 N N . ILE A 1 263 ? -9.82 -10.453 -13.078 1 62.88 263 ILE A N 1
ATOM 2114 C CA . ILE A 1 263 ? -10.969 -11.312 -12.797 1 62.88 263 ILE A CA 1
ATOM 2115 C C . ILE A 1 263 ? -10.703 -12.719 -13.328 1 62.88 263 ILE A C 1
ATOM 2117 O O . ILE A 1 263 ? -11.125 -13.703 -12.719 1 62.88 263 ILE A O 1
ATOM 2121 N N . SER A 1 264 ? -10.055 -12.75 -14.445 1 59.59 264 SER A N 1
ATOM 2122 C CA . SER A 1 264 ? -9.875 -14.078 -15.016 1 59.59 264 SER A CA 1
ATOM 2123 C C . SER A 1 264 ? -9.188 -15.016 -14.023 1 59.59 264 SER A C 1
ATOM 2125 O O . SER A 1 264 ? -9.562 -16.188 -13.898 1 59.59 264 SER A O 1
ATOM 2127 N N . GLY A 1 265 ? -8.312 -14.508 -13.32 1 53.78 265 GLY A N 1
ATOM 2128 C CA . GLY A 1 265 ? -7.617 -15.383 -12.383 1 53.78 265 GLY A CA 1
ATOM 2129 C C . GLY A 1 265 ? -8.469 -15.797 -11.203 1 53.78 265 GLY A C 1
ATOM 2130 O O . GLY A 1 265 ? -8.398 -16.938 -10.75 1 53.78 265 GLY A O 1
ATOM 2131 N N . VAL A 1 266 ? -9.438 -14.938 -10.781 1 56.19 266 VAL A N 1
ATOM 2132 C CA . VAL A 1 266 ? -10.219 -15.203 -9.578 1 56.19 266 VAL A CA 1
ATOM 2133 C C . VAL A 1 266 ? -11.469 -16 -9.938 1 56.19 266 VAL A C 1
ATOM 2135 O O . VAL A 1 266 ? -11.906 -16.859 -9.18 1 56.19 266 VAL A O 1
ATOM 2138 N N . THR A 1 267 ? -12.078 -15.664 -11.078 1 55.28 267 THR A N 1
ATOM 2139 C CA . THR A 1 267 ? -13.328 -16.297 -11.469 1 55.28 267 THR A CA 1
ATOM 2140 C C . THR A 1 267 ? -13.055 -17.609 -12.211 1 55.28 267 THR A C 1
ATOM 2142 O O . THR A 1 267 ? -13.891 -18.516 -12.219 1 55.28 267 THR A O 1
ATOM 2145 N N . GLU A 1 268 ? -11.969 -17.562 -12.969 1 51.16 268 GLU A N 1
ATOM 2146 C CA . GLU A 1 268 ? -11.703 -18.797 -13.703 1 51.16 268 GLU A CA 1
ATOM 2147 C C . GLU A 1 268 ? -11.445 -19.969 -12.742 1 51.16 268 GLU A C 1
ATOM 2149 O O . GLU A 1 268 ? -11.805 -21.109 -13.039 1 51.16 268 GLU A O 1
ATOM 2154 N N . GLY A 1 269 ? -10.891 -19.672 -11.656 1 45.12 269 GLY A N 1
ATOM 2155 C CA . GLY A 1 269 ? -10.789 -20.797 -10.742 1 45.12 269 GLY A CA 1
ATOM 2156 C C . GLY A 1 269 ? -12.125 -21.234 -10.188 1 45.12 269 GLY A C 1
ATOM 2157 O O . GLY A 1 269 ? -12.273 -22.375 -9.742 1 45.12 269 GLY A O 1
ATOM 2158 N N . ALA A 1 270 ? -13.141 -20.359 -10.062 1 44.69 270 ALA A N 1
ATOM 2159 C CA . ALA A 1 270 ? -14.445 -20.703 -9.5 1 44.69 270 ALA A CA 1
ATOM 2160 C C . ALA A 1 270 ? -15.297 -21.453 -10.516 1 44.69 270 ALA A C 1
ATOM 2162 O O . ALA A 1 270 ? -16.203 -22.203 -10.141 1 44.69 270 ALA A O 1
ATOM 2163 N N . VAL A 1 271 ? -15.188 -21.219 -11.797 1 41.03 271 VAL A N 1
ATOM 2164 C CA . VAL A 1 271 ? -16.078 -21.859 -12.766 1 41.03 271 VAL A CA 1
ATOM 2165 C C . VAL A 1 271 ? -15.516 -23.219 -13.156 1 41.03 271 VAL A C 1
ATOM 2167 O O . VAL A 1 271 ? -16.188 -24 -13.836 1 41.03 271 VAL A O 1
ATOM 2170 N N . LYS A 1 272 ? -14.312 -23.578 -12.75 1 39.88 272 LYS A N 1
ATOM 2171 C CA . LYS A 1 272 ? -14.023 -24.953 -13.172 1 39.88 272 LYS A CA 1
ATOM 2172 C C . LYS A 1 272 ? -14.531 -25.953 -12.141 1 39.88 272 LYS A C 1
ATOM 2174 O O . LYS A 1 272 ? -14.5 -25.688 -10.938 1 39.88 272 LYS A O 1
ATOM 2179 N N . MET B 1 1 ? 24.047 -19.219 -19.391 1 40.56 1 MET B N 1
ATOM 2180 C CA . MET B 1 1 ? 24.547 -17.922 -19.797 1 40.56 1 MET B CA 1
ATOM 2181 C C . MET B 1 1 ? 25.906 -17.625 -19.172 1 40.56 1 MET B C 1
ATOM 2183 O O . MET B 1 1 ? 25.984 -17.156 -18.047 1 40.56 1 MET B O 1
ATOM 2187 N N . PRO B 1 2 ? 26.656 -18.453 -19.25 1 45.66 2 PRO B N 1
ATOM 2188 C CA . PRO B 1 2 ? 27.828 -18.688 -18.422 1 45.66 2 PRO B CA 1
ATOM 2189 C C . PRO B 1 2 ? 28.656 -17.422 -18.172 1 45.66 2 PRO B C 1
ATOM 2191 O O . PRO B 1 2 ? 29.719 -17.484 -17.562 1 45.66 2 PRO B O 1
ATOM 2194 N N . GLN B 1 3 ? 28.672 -16.406 -19.188 1 52.12 3 GLN B N 1
ATOM 2195 C CA . GLN B 1 3 ? 29.812 -15.516 -19.078 1 52.12 3 GLN B CA 1
ATOM 2196 C C . GLN B 1 3 ? 29.781 -14.75 -17.75 1 52.12 3 GLN B C 1
ATOM 2198 O O . GLN B 1 3 ? 28.734 -14.578 -17.156 1 52.12 3 GLN B O 1
ATOM 2203 N N . ARG B 1 4 ? 30.984 -14.508 -17.172 1 56.34 4 ARG B N 1
ATOM 2204 C CA . ARG B 1 4 ? 31.375 -13.766 -15.977 1 56.34 4 ARG B CA 1
ATOM 2205 C C . ARG B 1 4 ? 30.547 -12.492 -15.828 1 56.34 4 ARG B C 1
ATOM 2207 O O . ARG B 1 4 ? 30.422 -11.719 -16.781 1 56.34 4 ARG B O 1
ATOM 2214 N N . SER B 1 5 ? 29.562 -12.445 -14.945 1 69.25 5 SER B N 1
ATOM 2215 C CA . SER B 1 5 ? 28.75 -11.25 -14.711 1 69.25 5 SER B CA 1
ATOM 2216 C C . SER B 1 5 ? 29.625 -10 -14.656 1 69.25 5 SER B C 1
ATOM 2218 O O . SER B 1 5 ? 30.625 -9.969 -13.938 1 69.25 5 SER B O 1
ATOM 2220 N N . PRO B 1 6 ? 29.531 -9.141 -15.742 1 77.12 6 PRO B N 1
ATOM 2221 C CA . PRO B 1 6 ? 30.344 -7.922 -15.742 1 77.12 6 PRO B CA 1
ATOM 2222 C C . PRO B 1 6 ? 30.312 -7.195 -14.406 1 77.12 6 PRO B C 1
ATOM 2224 O O . PRO B 1 6 ? 29.297 -7.203 -13.711 1 77.12 6 PRO B O 1
ATOM 2227 N N . ILE B 1 7 ? 31.516 -6.852 -14 1 82.94 7 ILE B N 1
ATOM 2228 C CA . ILE B 1 7 ? 31.734 -6.133 -12.75 1 82.94 7 ILE B CA 1
ATOM 2229 C C . ILE B 1 7 ? 30.766 -4.969 -12.648 1 82.94 7 ILE B C 1
ATOM 2231 O O . ILE B 1 7 ? 30.25 -4.672 -11.562 1 82.94 7 ILE B O 1
ATOM 2235 N N . PHE B 1 8 ? 30.484 -4.449 -13.758 1 85.38 8 PHE B N 1
ATOM 2236 C CA . PHE B 1 8 ? 29.609 -3.277 -13.766 1 85.38 8 PHE B CA 1
ATOM 2237 C C . PHE B 1 8 ? 28.188 -3.656 -13.367 1 85.38 8 PHE B C 1
ATOM 2239 O O . PHE B 1 8 ? 27.547 -2.938 -12.602 1 85.38 8 PHE B O 1
ATOM 2246 N N . SER B 1 9 ? 27.734 -4.746 -13.836 1 85.75 9 SER B N 1
ATOM 2247 C CA . SER B 1 9 ? 26.391 -5.188 -13.516 1 85.75 9 SER B CA 1
ATOM 2248 C C . SER B 1 9 ? 26.266 -5.586 -12.055 1 85.75 9 SER B C 1
ATOM 2250 O O . SER B 1 9 ? 25.25 -5.285 -11.406 1 85.75 9 SER B O 1
ATOM 2252 N N . ARG B 1 10 ? 27.297 -6.191 -11.602 1 86.44 10 ARG B N 1
ATOM 2253 C CA . ARG B 1 10 ? 27.312 -6.559 -10.195 1 86.44 10 ARG B CA 1
ATOM 2254 C C . ARG B 1 10 ? 27.344 -5.32 -9.305 1 86.44 10 ARG B C 1
ATOM 2256 O O . ARG B 1 10 ? 26.609 -5.238 -8.312 1 86.44 10 ARG B O 1
ATOM 2263 N N . ALA B 1 11 ? 28.125 -4.461 -9.734 1 89.94 11 ALA B N 1
ATOM 2264 C CA . ALA B 1 11 ? 28.234 -3.213 -8.984 1 89.94 11 ALA B CA 1
ATOM 2265 C C . ALA B 1 11 ? 26.906 -2.461 -8.984 1 89.94 11 ALA B C 1
ATOM 2267 O O . ALA B 1 11 ? 26.5 -1.893 -7.961 1 89.94 11 ALA B O 1
ATOM 2268 N N . PHE B 1 12 ? 26.234 -2.527 -10.031 1 90.56 12 PHE B N 1
ATOM 2269 C CA . PHE B 1 12 ? 24.938 -1.853 -10.164 1 90.56 12 PHE B CA 1
ATOM 2270 C C . PHE B 1 12 ? 23.906 -2.471 -9.234 1 90.56 12 PHE B C 1
ATOM 2272 O O . PHE B 1 12 ? 23.172 -1.753 -8.555 1 90.56 12 PHE B O 1
ATOM 2279 N N . LEU B 1 13 ? 23.906 -3.721 -9.188 1 90.38 13 LEU B N 1
ATOM 2280 C CA . LEU B 1 13 ? 22.953 -4.426 -8.328 1 90.38 13 LEU B CA 1
ATOM 2281 C C . LEU B 1 13 ? 23.219 -4.121 -6.859 1 90.38 13 LEU B C 1
ATOM 2283 O O . LEU B 1 13 ? 22.281 -3.828 -6.105 1 90.38 13 LEU B O 1
ATOM 2287 N N . TRP B 1 14 ? 24.438 -4.156 -6.559 1 90.44 14 TRP B N 1
ATOM 2288 C CA . TRP B 1 14 ? 24.766 -3.904 -5.16 1 90.44 14 TRP B CA 1
ATOM 2289 C C . TRP B 1 14 ? 24.531 -2.439 -4.801 1 90.44 14 TRP B C 1
ATOM 2291 O O . TRP B 1 14 ? 24.156 -2.121 -3.67 1 90.44 14 TRP B O 1
ATOM 2301 N N . LEU B 1 15 ? 24.703 -1.57 -5.73 1 90.62 15 LEU B N 1
ATOM 2302 C CA . LEU B 1 15 ? 24.391 -0.163 -5.512 1 90.62 15 LEU B CA 1
ATOM 2303 C C . LEU B 1 15 ? 22.906 0.021 -5.234 1 90.62 15 LEU B C 1
ATOM 2305 O O . LEU B 1 15 ? 22.531 0.769 -4.328 1 90.62 15 LEU B O 1
ATOM 2309 N N . LEU B 1 16 ? 22.141 -0.696 -5.941 1 88.88 16 LEU B N 1
ATOM 2310 C CA . LEU B 1 16 ? 20.688 -0.596 -5.742 1 88.88 16 LEU B CA 1
ATOM 2311 C C . LEU B 1 16 ? 20.297 -1.171 -4.391 1 88.88 16 LEU B C 1
ATOM 2313 O O . LEU B 1 16 ? 19.422 -0.617 -3.707 1 88.88 16 LEU B O 1
ATOM 2317 N N . ALA B 1 17 ? 20.938 -2.217 -4.043 1 87.81 17 ALA B N 1
ATOM 2318 C CA . ALA B 1 17 ? 20.672 -2.82 -2.74 1 87.81 17 ALA B CA 1
ATOM 2319 C C . ALA B 1 17 ? 21.062 -1.878 -1.604 1 87.81 17 ALA B C 1
ATOM 2321 O O . ALA B 1 17 ? 20.297 -1.709 -0.644 1 87.81 17 ALA B O 1
ATOM 2322 N N . LEU B 1 18 ? 22.156 -1.253 -1.821 1 86.25 18 LEU B N 1
ATOM 2323 C CA . LEU B 1 18 ? 22.641 -0.319 -0.808 1 86.25 18 LEU B CA 1
ATOM 2324 C C . LEU B 1 18 ? 21.734 0.91 -0.731 1 86.25 18 LEU B C 1
ATOM 2326 O O . LEU B 1 18 ? 21.453 1.412 0.36 1 86.25 18 LEU B O 1
ATOM 2330 N N . LEU B 1 19 ? 21.328 1.354 -1.81 1 83.56 19 LEU B N 1
ATOM 2331 C CA . LEU B 1 19 ? 20.438 2.516 -1.854 1 83.56 19 LEU B CA 1
ATOM 2332 C C . LEU B 1 19 ? 19.109 2.219 -1.158 1 83.56 19 LEU B C 1
ATOM 2334 O O . LEU B 1 19 ? 18.516 3.107 -0.545 1 83.56 19 LEU B O 1
ATOM 2338 N N . THR B 1 20 ? 18.703 1.016 -1.283 1 82.75 20 THR B N 1
ATOM 2339 C CA . THR B 1 20 ? 17.453 0.605 -0.679 1 82.75 20 THR B CA 1
ATOM 2340 C C . THR B 1 20 ? 17.547 0.619 0.844 1 82.75 20 THR B C 1
ATOM 2342 O O . THR B 1 20 ? 16.609 1.046 1.529 1 82.75 20 THR B O 1
ATOM 2345 N N . ILE B 1 21 ? 18.703 0.296 1.378 1 83.06 21 ILE B N 1
ATOM 2346 C CA . ILE B 1 21 ? 18.828 0.119 2.82 1 83.06 21 ILE B CA 1
ATOM 2347 C C . ILE B 1 21 ? 19.5 1.343 3.432 1 83.06 21 ILE B C 1
ATOM 2349 O O . ILE B 1 21 ? 19.469 1.538 4.648 1 83.06 21 ILE B O 1
ATOM 2353 N N . ALA B 1 22 ? 20.094 2.176 2.678 1 81.25 22 ALA B N 1
ATOM 2354 C CA . ALA B 1 22 ? 20.922 3.291 3.121 1 81.25 22 ALA B CA 1
ATOM 2355 C C . ALA B 1 22 ? 20.156 4.203 4.074 1 81.25 22 ALA B C 1
ATOM 2357 O O . ALA B 1 22 ? 20.672 4.562 5.141 1 81.25 22 ALA B O 1
ATOM 2358 N N . PRO B 1 23 ? 18.922 4.555 3.686 1 77 23 PRO B N 1
ATOM 2359 C CA . PRO B 1 23 ? 18.203 5.457 4.594 1 77 23 PRO B CA 1
ATOM 2360 C C . PRO B 1 23 ? 17.969 4.84 5.969 1 77 23 PRO B C 1
ATOM 2362 O O . PRO B 1 23 ? 18 5.543 6.98 1 77 23 PRO B O 1
ATOM 2365 N N . PHE B 1 24 ? 17.812 3.652 6.012 1 81.19 24 PHE B N 1
ATOM 2366 C CA . PHE B 1 24 ? 17.547 2.971 7.277 1 81.19 24 PHE B CA 1
ATOM 2367 C C . PHE B 1 24 ? 18.844 2.836 8.086 1 81.19 24 PHE B C 1
ATOM 2369 O O . PHE B 1 24 ? 18.828 2.975 9.312 1 81.19 24 PHE B O 1
ATOM 2376 N N . LEU B 1 25 ? 19.906 2.559 7.355 1 82.31 25 LEU B N 1
ATOM 2377 C CA . LEU B 1 25 ? 21.203 2.471 8.023 1 82.31 25 LEU B CA 1
ATOM 2378 C C . LEU B 1 25 ? 21.625 3.828 8.586 1 82.31 25 LEU B C 1
ATOM 2380 O O . LEU B 1 25 ? 22.156 3.91 9.688 1 82.31 25 LEU B O 1
ATOM 2384 N N . MET B 1 26 ? 21.344 4.762 7.84 1 79.62 26 MET B N 1
ATOM 2385 C CA . MET B 1 26 ? 21.656 6.109 8.297 1 79.62 26 MET B CA 1
ATOM 2386 C C . MET B 1 26 ? 20.828 6.484 9.516 1 79.62 26 MET B C 1
ATOM 2388 O O . MET B 1 26 ? 21.328 7.109 10.453 1 79.62 26 MET B O 1
ATOM 2392 N N . ALA B 1 27 ? 19.594 6.156 9.438 1 82.31 27 ALA B N 1
ATOM 2393 C CA . ALA B 1 27 ? 18.719 6.41 10.586 1 82.31 27 ALA B CA 1
ATOM 2394 C C . ALA B 1 27 ? 19.203 5.652 11.82 1 82.31 27 ALA B C 1
ATOM 2396 O O . ALA B 1 27 ? 19.203 6.188 12.93 1 82.31 27 ALA B O 1
ATOM 2397 N N . LEU B 1 28 ? 19.641 4.453 11.625 1 87.38 28 LEU B N 1
ATOM 2398 C CA . LEU B 1 28 ? 20.172 3.641 12.719 1 87.38 28 LEU B CA 1
ATOM 2399 C C . LEU B 1 28 ? 21.422 4.273 13.32 1 87.38 28 LEU B C 1
ATOM 2401 O O . LEU B 1 28 ? 21.531 4.391 14.539 1 87.38 28 LEU B O 1
ATOM 2405 N N . LEU B 1 29 ? 22.281 4.711 12.484 1 87.25 29 LEU B N 1
ATOM 2406 C CA . LEU B 1 29 ? 23.516 5.332 12.961 1 87.25 29 LEU B CA 1
ATOM 2407 C C . LEU B 1 29 ? 23.219 6.645 13.68 1 87.25 29 LEU B C 1
ATOM 2409 O O . LEU B 1 29 ? 23.797 6.926 14.727 1 87.25 29 LEU B O 1
ATOM 2413 N N . THR B 1 30 ? 22.344 7.363 13.125 1 85.69 30 THR B N 1
ATOM 2414 C CA . THR B 1 30 ? 21.984 8.656 13.711 1 85.69 30 THR B CA 1
ATOM 2415 C C . THR B 1 30 ? 21.297 8.469 15.055 1 85.69 30 THR B C 1
ATOM 2417 O O . THR B 1 30 ? 21.422 9.312 15.945 1 85.69 30 THR B O 1
ATOM 2420 N N . SER B 1 31 ? 20.578 7.418 15.219 1 89.5 31 SER B N 1
ATOM 2421 C CA . SER B 1 31 ? 19.859 7.156 16.453 1 89.5 31 SER B CA 1
ATOM 2422 C C . SER B 1 31 ? 20.812 6.992 17.625 1 89.5 31 SER B C 1
ATOM 2424 O O . SER B 1 31 ? 20.391 7.09 18.797 1 89.5 31 SER B O 1
ATOM 2426 N N . PHE B 1 32 ? 22.109 6.793 17.359 1 93 32 PHE B N 1
ATOM 2427 C CA . PHE B 1 32 ? 23.094 6.609 18.422 1 93 32 PHE B CA 1
ATOM 2428 C C . PHE B 1 32 ? 23.938 7.859 18.578 1 93 32 PHE B C 1
ATOM 2430 O O . PHE B 1 32 ? 24.781 7.93 19.484 1 93 32 PHE B O 1
ATOM 2437 N N . LYS B 1 33 ? 23.656 8.797 17.781 1 89.69 33 LYS B N 1
ATOM 2438 C CA . LYS B 1 33 ? 24.438 10.023 17.844 1 89.69 33 LYS B CA 1
ATOM 2439 C C . LYS B 1 33 ? 23.812 11.023 18.828 1 89.69 33 LYS B C 1
ATOM 2441 O O . LYS B 1 33 ? 22.641 10.914 19.156 1 89.69 33 LYS B O 1
ATOM 2446 N N . THR B 1 34 ? 24.719 11.938 19.281 1 86.88 34 THR B N 1
ATOM 2447 C CA . THR B 1 34 ? 24.219 13.125 19.969 1 86.88 34 THR B CA 1
ATOM 2448 C C . THR B 1 34 ? 23.875 14.234 18.984 1 86.88 34 THR B C 1
ATOM 2450 O O . THR B 1 34 ? 24.266 14.164 17.812 1 86.88 34 THR B O 1
ATOM 2453 N N . GLN B 1 35 ? 23.125 15.18 19.469 1 81.81 35 GLN B N 1
ATOM 2454 C CA . GLN B 1 35 ? 22.781 16.297 18.594 1 81.81 35 GLN B CA 1
ATOM 2455 C C . GLN B 1 35 ? 24.031 17.016 18.109 1 81.81 35 GLN B C 1
ATOM 2457 O O . GLN B 1 35 ? 24.094 17.453 16.953 1 81.81 35 GLN B O 1
ATOM 2462 N N . MET B 1 36 ? 25.016 17.125 18.953 1 80.94 36 MET B N 1
ATOM 2463 C CA . MET B 1 36 ? 26.266 17.781 18.625 1 80.94 36 MET B CA 1
ATOM 2464 C C . MET B 1 36 ? 27.016 17.016 17.547 1 80.94 36 MET B C 1
ATOM 2466 O O . MET B 1 36 ? 27.594 17.625 16.641 1 80.94 36 MET B O 1
ATOM 2470 N N . GLU B 1 37 ? 26.938 15.711 17.562 1 82.81 37 GLU B N 1
ATOM 2471 C CA . GLU B 1 37 ? 27.609 14.875 16.578 1 82.81 37 GLU B CA 1
ATOM 2472 C C . GLU B 1 37 ? 26.938 14.992 15.211 1 82.81 37 GLU B C 1
ATOM 2474 O O . GLU B 1 37 ? 27.609 14.891 14.18 1 82.81 37 GLU B O 1
ATOM 2479 N N . LEU B 1 38 ? 25.703 15.156 15.25 1 77.38 38 LEU B N 1
ATOM 2480 C CA . LEU B 1 38 ? 24.984 15.281 13.992 1 77.38 38 LEU B CA 1
ATOM 2481 C C . LEU B 1 38 ? 25.406 16.547 13.242 1 77.38 38 LEU B C 1
ATOM 2483 O O . LEU B 1 38 ? 25.484 16.547 12.016 1 77.38 38 LEU B O 1
ATOM 2487 N N . PHE B 1 39 ? 25.719 17.531 14.008 1 75 39 PHE B N 1
ATOM 2488 C CA . PHE B 1 39 ? 26.125 18.781 13.406 1 75 39 PHE B CA 1
ATOM 2489 C C . PHE B 1 39 ? 27.516 18.672 12.781 1 75 39 PHE B C 1
ATOM 2491 O O . PHE B 1 39 ? 27.859 19.438 11.891 1 75 39 PHE B O 1
ATOM 2498 N N . GLN B 1 40 ? 28.203 17.672 13.203 1 70.69 40 GLN B N 1
ATOM 2499 C CA . GLN B 1 40 ? 29.531 17.469 12.633 1 70.69 40 GLN B CA 1
ATOM 2500 C C . GLN B 1 40 ? 29.469 16.766 11.281 1 70.69 40 GLN B C 1
ATOM 2502 O O . GLN B 1 40 ? 30.406 16.812 10.492 1 70.69 40 GLN B O 1
ATOM 2507 N N . GLY B 1 41 ? 28.375 16.156 11.008 1 67.5 41 GLY B N 1
ATOM 2508 C CA . GLY B 1 41 ? 28.156 15.508 9.727 1 67.5 41 GLY B CA 1
ATOM 2509 C C . GLY B 1 41 ? 27.125 14.383 9.797 1 67.5 41 GLY B C 1
ATOM 2510 O O . GLY B 1 41 ? 27.156 13.578 10.727 1 67.5 41 GLY B O 1
ATOM 2511 N N . VAL B 1 42 ? 26.328 14.367 8.797 1 66.12 42 VAL B N 1
ATOM 2512 C CA . VAL B 1 42 ? 25.266 13.375 8.75 1 66.12 42 VAL B CA 1
ATOM 2513 C C . VAL B 1 42 ? 25.859 11.977 8.586 1 66.12 42 VAL B C 1
ATOM 2515 O O . VAL B 1 42 ? 25.312 10.992 9.086 1 66.12 42 VAL B O 1
ATOM 2518 N N . PHE B 1 43 ? 27.047 11.93 8.094 1 69.88 43 PHE B N 1
ATOM 2519 C CA . PHE B 1 43 ? 27.656 10.641 7.789 1 69.88 43 PHE B CA 1
ATOM 2520 C C . PHE B 1 43 ? 28.688 10.266 8.844 1 69.88 43 PHE B C 1
ATOM 2522 O O . PHE B 1 43 ? 29.344 9.227 8.734 1 69.88 43 PHE B O 1
ATOM 2529 N N . SER B 1 44 ? 28.734 11.109 9.859 1 75.38 44 SER B N 1
ATOM 2530 C CA . SER B 1 44 ? 29.688 10.812 10.922 1 75.38 44 SER B CA 1
ATOM 2531 C C . SER B 1 44 ? 29.234 9.625 11.766 1 75.38 44 SER B C 1
ATOM 2533 O O . SER B 1 44 ? 28.031 9.414 11.945 1 75.38 44 SER B O 1
ATOM 2535 N N . LEU B 1 45 ? 30.172 8.781 12.125 1 81.12 45 LEU B N 1
ATOM 2536 C CA . LEU B 1 45 ? 29.859 7.656 13.008 1 81.12 45 LEU B CA 1
ATOM 2537 C C . LEU B 1 45 ? 29.703 8.133 14.445 1 81.12 45 LEU B C 1
ATOM 2539 O O . LEU B 1 45 ? 30.328 9.102 14.859 1 81.12 45 LEU B O 1
ATOM 2543 N N . PRO B 1 46 ? 28.797 7.48 15.133 1 83.88 46 PRO B N 1
ATOM 2544 C CA . PRO B 1 46 ? 28.656 7.848 16.547 1 83.88 46 PRO B CA 1
ATOM 2545 C C . PRO B 1 46 ? 29.906 7.574 17.359 1 83.88 46 PRO B C 1
ATOM 2547 O O . PRO B 1 46 ? 30.578 6.562 17.141 1 83.88 46 PRO B O 1
ATOM 2550 N N . GLN B 1 47 ? 30.266 8.523 18.141 1 81.44 47 GLN B N 1
ATOM 2551 C CA . GLN B 1 47 ? 31.438 8.375 18.984 1 81.44 47 GLN B CA 1
ATOM 2552 C C . GLN B 1 47 ? 31.203 7.336 20.078 1 81.44 47 GLN B C 1
ATOM 2554 O O . GLN B 1 47 ? 32.125 6.633 20.484 1 81.44 47 GLN B O 1
ATOM 2559 N N . SER B 1 48 ? 29.969 7.297 20.625 1 83.19 48 SER B N 1
ATOM 2560 C CA . SER B 1 48 ? 29.562 6.305 21.609 1 83.19 48 SER B CA 1
ATOM 2561 C C . SER B 1 48 ? 28.172 5.754 21.312 1 83.19 48 SER B C 1
ATOM 2563 O O . SER B 1 48 ? 27.328 6.465 20.781 1 83.19 48 SER B O 1
ATOM 2565 N N . PHE B 1 49 ? 28.172 4.465 21.5 1 86.81 49 PHE B N 1
ATOM 2566 C CA . PHE B 1 49 ? 26.875 3.816 21.344 1 86.81 49 PHE B CA 1
ATOM 2567 C C . PHE B 1 49 ? 26.094 3.863 22.656 1 86.81 49 PHE B C 1
ATOM 2569 O O . PHE B 1 49 ? 26.547 3.348 23.672 1 86.81 49 PHE B O 1
ATOM 2576 N N . SER B 1 50 ? 25.109 4.789 22.688 1 87.69 50 SER B N 1
ATOM 2577 C CA . SER B 1 50 ? 24.25 4.902 23.875 1 87.69 50 SER B CA 1
ATOM 2578 C C . SER B 1 50 ? 22.781 4.738 23.5 1 87.69 50 SER B C 1
ATOM 2580 O O . SER B 1 50 ? 22.359 5.113 22.406 1 87.69 50 SER B O 1
ATOM 2582 N N . PHE B 1 51 ? 22.062 4.156 24.453 1 93.5 51 PHE B N 1
ATOM 2583 C CA . PHE B 1 51 ? 20.625 3.957 24.25 1 93.5 51 PHE B CA 1
ATOM 2584 C C . PHE B 1 51 ? 19.828 5.121 24.812 1 93.5 51 PHE B C 1
ATOM 2586 O O . PHE B 1 51 ? 18.609 5.031 24.969 1 93.5 51 PHE B O 1
ATOM 2593 N N . LYS B 1 52 ? 20.516 6.18 25.094 1 92.94 52 LYS B N 1
ATOM 2594 C CA . LYS B 1 52 ? 19.875 7.34 25.703 1 92.94 52 LYS B CA 1
ATOM 2595 C C . LYS B 1 52 ? 18.766 7.895 24.812 1 92.94 52 LYS B C 1
ATOM 2597 O O . LYS B 1 52 ? 17.703 8.266 25.297 1 92.94 52 LYS B O 1
ATOM 2602 N N . ASN B 1 53 ? 19.047 7.934 23.516 1 92.38 53 ASN B N 1
ATOM 2603 C CA . ASN B 1 53 ? 18.031 8.438 22.594 1 92.38 53 ASN B CA 1
ATOM 2604 C C . ASN B 1 53 ? 16.797 7.543 22.562 1 92.38 53 ASN B C 1
ATOM 2606 O O . ASN B 1 53 ? 15.68 8.031 22.406 1 92.38 53 ASN B O 1
ATOM 2610 N N . TYR B 1 54 ? 17.016 6.301 22.766 1 94.19 54 TYR B N 1
ATOM 2611 C CA . TYR B 1 54 ? 15.914 5.355 22.781 1 94.19 54 TYR B CA 1
ATOM 2612 C C . TYR B 1 54 ? 15.07 5.523 24.047 1 94.19 54 TYR B C 1
ATOM 2614 O O . TYR B 1 54 ? 13.836 5.469 23.984 1 94.19 54 TYR B O 1
ATOM 2622 N N . VAL B 1 55 ? 15.688 5.738 25.109 1 94.5 55 VAL B N 1
ATOM 2623 C CA . VAL B 1 55 ? 14.984 5.965 26.359 1 94.5 55 VAL B CA 1
ATOM 2624 C C . VAL B 1 55 ? 14.195 7.273 26.281 1 94.5 55 VAL B C 1
ATOM 2626 O O . VAL B 1 55 ? 13.039 7.336 26.719 1 94.5 55 VAL B O 1
ATOM 2629 N N . SER B 1 56 ? 14.812 8.234 25.734 1 91.06 56 SER B N 1
ATOM 2630 C CA . SER B 1 56 ? 14.148 9.523 25.578 1 91.06 56 SER B CA 1
ATOM 2631 C C . SER B 1 56 ? 12.93 9.414 24.656 1 91.06 56 SER B C 1
ATOM 2633 O O . SER B 1 56 ? 11.875 9.984 24.953 1 91.06 56 SER B O 1
ATOM 2635 N N . ALA B 1 57 ? 13.117 8.727 23.594 1 89.75 57 ALA B N 1
ATOM 2636 C CA . ALA B 1 57 ? 11.984 8.523 22.703 1 89.75 57 ALA B CA 1
ATOM 2637 C C . ALA B 1 57 ? 10.867 7.758 23.391 1 89.75 57 ALA B C 1
ATOM 2639 O O . ALA B 1 57 ? 9.688 8.109 23.266 1 89.75 57 ALA B O 1
ATOM 2640 N N . TRP B 1 58 ? 11.258 6.75 24.172 1 92.25 58 TRP B N 1
ATOM 2641 C CA . TRP B 1 58 ? 10.297 5.852 24.812 1 92.25 58 TRP B CA 1
ATOM 2642 C C . TRP B 1 58 ? 9.531 6.566 25.922 1 92.25 58 TRP B C 1
ATOM 2644 O O . TRP B 1 58 ? 8.305 6.438 26.016 1 92.25 58 TRP B O 1
ATOM 2654 N N . GLU B 1 59 ? 10.195 7.371 26.688 1 90.88 59 GLU B N 1
ATOM 2655 C CA . GLU B 1 59 ? 9.602 7.996 27.859 1 90.88 59 GLU B CA 1
ATOM 2656 C C . GLU B 1 59 ? 9.148 9.422 27.562 1 90.88 59 GLU B C 1
ATOM 2658 O O . GLU B 1 59 ? 7.957 9.727 27.594 1 90.88 59 GLU B O 1
ATOM 2663 N N . ASP B 1 60 ? 10.094 10.195 27.047 1 86 60 ASP B N 1
ATOM 2664 C CA . ASP B 1 60 ? 9.797 11.609 26.828 1 86 60 ASP B CA 1
ATOM 2665 C C . ASP B 1 60 ? 8.961 11.797 25.562 1 86 60 ASP B C 1
ATOM 2667 O O . ASP B 1 60 ? 8.141 12.719 25.484 1 86 60 ASP B O 1
ATOM 2671 N N . GLY B 1 61 ? 9.172 10.969 24.641 1 85.56 61 GLY B N 1
ATOM 2672 C CA . GLY B 1 61 ? 8.461 11.086 23.375 1 85.56 61 GLY B CA 1
ATOM 2673 C C . GLY B 1 61 ? 7.137 10.344 23.375 1 85.56 61 GLY B C 1
ATOM 2674 O O . GLY B 1 61 ? 6.398 10.383 22.375 1 85.56 61 GLY B O 1
ATOM 2675 N N . HIS B 1 62 ? 6.855 9.586 24.484 1 90 62 HIS B N 1
ATOM 2676 C CA . HIS B 1 62 ? 5.602 8.875 24.672 1 90 62 HIS B CA 1
ATOM 2677 C C . HIS B 1 62 ? 5.457 7.727 23.688 1 90 62 HIS B C 1
ATOM 2679 O O . HIS B 1 62 ? 4.34 7.348 23.328 1 90 62 HIS B O 1
ATOM 2685 N N . PHE B 1 63 ? 6.551 7.219 23.25 1 91.56 63 PHE B N 1
ATOM 2686 C CA . PHE B 1 63 ? 6.492 6.129 22.281 1 91.56 63 PHE B CA 1
ATOM 2687 C C . PHE B 1 63 ? 5.953 4.859 22.922 1 91.56 63 PHE B C 1
ATOM 2689 O O . PHE B 1 63 ? 5.477 3.959 22.234 1 91.56 63 PHE B O 1
ATOM 2696 N N . ARG B 1 64 ? 6.02 4.84 24.266 1 93.25 64 ARG B N 1
ATOM 2697 C CA . ARG B 1 64 ? 5.41 3.713 24.953 1 93.25 64 ARG B CA 1
ATOM 2698 C C . ARG B 1 64 ? 3.91 3.648 24.688 1 93.25 64 ARG B C 1
ATOM 2700 O O . ARG B 1 64 ? 3.377 2.586 24.359 1 93.25 64 ARG B O 1
ATOM 2707 N N . ILE B 1 65 ? 3.301 4.781 24.75 1 94.06 65 ILE B N 1
ATOM 2708 C CA . ILE B 1 65 ? 1.863 4.871 24.531 1 94.06 65 ILE B CA 1
ATOM 2709 C C . ILE B 1 65 ? 1.553 4.59 23.062 1 94.06 65 ILE B C 1
ATOM 2711 O O . ILE B 1 65 ? 0.636 3.826 22.75 1 94.06 65 ILE B O 1
ATOM 2715 N N . TYR B 1 66 ? 2.314 5.121 22.172 1 93.75 66 TYR B N 1
ATOM 2716 C CA . TYR B 1 66 ? 2.102 4.93 20.75 1 93.75 66 TYR B CA 1
ATOM 2717 C C . TYR B 1 66 ? 2.277 3.467 20.359 1 93.75 66 TYR B C 1
ATOM 2719 O O . TYR B 1 66 ? 1.535 2.945 19.531 1 93.75 66 TYR B O 1
ATOM 2727 N N . PHE B 1 67 ? 3.25 2.881 21 1 95 67 PHE B N 1
ATOM 2728 C CA . PHE B 1 67 ? 3.518 1.474 20.734 1 95 67 PHE B CA 1
ATOM 2729 C C . PHE B 1 67 ? 2.34 0.606 21.156 1 95 67 PHE B C 1
ATOM 2731 O O . PHE B 1 67 ? 1.866 -0.23 20.391 1 95 67 PHE B O 1
ATOM 2738 N N . VAL B 1 68 ? 1.857 0.802 22.344 1 96.44 68 VAL B N 1
ATOM 2739 C CA . VAL B 1 68 ? 0.734 0.03 22.859 1 96.44 68 VAL B CA 1
ATOM 2740 C C . VAL B 1 68 ? -0.5 0.264 22 1 96.44 68 VAL B C 1
ATOM 2742 O O . VAL B 1 68 ? -1.21 -0.682 21.641 1 96.44 68 VAL B O 1
ATOM 2745 N N . ASN B 1 69 ? -0.728 1.484 21.609 1 96.75 69 ASN B N 1
ATOM 2746 C CA . ASN B 1 69 ? -1.853 1.8 20.734 1 96.75 69 ASN B CA 1
ATOM 2747 C C . ASN B 1 69 ? -1.741 1.079 19.391 1 96.75 69 ASN B C 1
ATOM 2749 O O . ASN B 1 69 ? -2.732 0.562 18.875 1 96.75 69 ASN B O 1
ATOM 2753 N N . SER B 1 70 ? -0.551 1.094 18.844 1 95.94 70 SER B N 1
ATOM 2754 C CA . SER B 1 70 ? -0.337 0.399 17.578 1 95.94 70 SER B CA 1
ATOM 2755 C C . SER B 1 70 ? -0.659 -1.087 17.703 1 95.94 70 SER B C 1
ATOM 2757 O O . SER B 1 70 ? -1.281 -1.669 16.812 1 95.94 70 SER B O 1
ATOM 2759 N N . VAL B 1 71 ? -0.301 -1.652 18.844 1 96.56 71 VAL B N 1
ATOM 2760 C CA . VAL B 1 71 ? -0.554 -3.07 19.078 1 96.56 71 VAL B CA 1
ATOM 2761 C C . VAL B 1 71 ? -2.053 -3.309 19.25 1 96.56 71 VAL B C 1
ATOM 2763 O O . VAL B 1 71 ? -2.604 -4.258 18.688 1 96.56 71 VAL B O 1
ATOM 2766 N N . LEU B 1 72 ? -2.676 -2.449 19.938 1 97.56 72 LEU B N 1
ATOM 2767 C CA . LEU B 1 72 ? -4.102 -2.578 20.219 1 97.56 72 LEU B CA 1
ATOM 2768 C C . LEU B 1 72 ? -4.922 -2.414 18.938 1 97.56 72 LEU B C 1
ATOM 2770 O O . LEU B 1 72 ? -6.062 -2.885 18.859 1 97.56 72 LEU B O 1
ATOM 2774 N N . VAL B 1 73 ? -4.352 -1.788 17.969 1 97.94 73 VAL B N 1
ATOM 2775 C CA . VAL B 1 73 ? -5.066 -1.56 16.719 1 97.94 73 VAL B CA 1
ATOM 2776 C C . VAL B 1 73 ? -4.758 -2.688 15.742 1 97.94 73 VAL B C 1
ATOM 2778 O O . VAL B 1 73 ? -5.668 -3.238 15.109 1 97.94 73 VAL B O 1
ATOM 2781 N N . VAL B 1 74 ? -3.527 -3.092 15.664 1 97.69 74 VAL B N 1
ATOM 2782 C CA . VAL B 1 74 ? -3.094 -3.992 14.602 1 97.69 74 VAL B CA 1
ATOM 2783 C C . VAL B 1 74 ? -3.701 -5.375 14.812 1 97.69 74 VAL B C 1
ATOM 2785 O O . VAL B 1 74 ? -4.148 -6.02 13.867 1 97.69 74 VAL B O 1
ATOM 2788 N N . PHE B 1 75 ? -3.775 -5.855 16.016 1 97.5 75 PHE B N 1
ATOM 2789 C CA . PHE B 1 75 ? -4.211 -7.227 16.25 1 97.5 75 PHE B CA 1
ATOM 2790 C C . PHE B 1 75 ? -5.691 -7.391 15.945 1 97.5 75 PHE B C 1
ATOM 2792 O O . PHE B 1 75 ? -6.078 -8.281 15.18 1 97.5 75 PHE B O 1
ATOM 2799 N N . PRO B 1 76 ? -6.516 -6.512 16.484 1 98.31 76 PRO B N 1
ATOM 2800 C CA . PRO B 1 76 ? -7.926 -6.664 16.109 1 98.31 76 PRO B CA 1
ATOM 2801 C C . PRO B 1 76 ? -8.156 -6.504 14.602 1 98.31 76 PRO B C 1
ATOM 2803 O O . PRO B 1 76 ? -9 -7.188 14.023 1 98.31 76 PRO B O 1
ATOM 2806 N N . VAL B 1 77 ? -7.453 -5.582 13.953 1 98.19 77 VAL B N 1
ATOM 2807 C CA . VAL B 1 77 ? -7.625 -5.371 12.523 1 98.19 77 VAL B CA 1
ATOM 2808 C C . VAL B 1 77 ? -7.262 -6.648 11.766 1 98.19 77 VAL B C 1
ATOM 2810 O O . VAL B 1 77 ? -8.023 -7.105 10.906 1 98.19 77 VAL B O 1
ATOM 2813 N N . VAL B 1 78 ? -6.156 -7.227 12.148 1 97.81 78 VAL B N 1
ATOM 2814 C CA . VAL B 1 78 ? -5.68 -8.422 11.453 1 97.81 78 VAL B CA 1
ATOM 2815 C C . VAL B 1 78 ? -6.645 -9.578 11.703 1 97.81 78 VAL B C 1
ATOM 2817 O O . VAL B 1 78 ? -7.07 -10.25 10.758 1 97.81 78 VAL B O 1
ATOM 2820 N N . ILE B 1 79 ? -7.043 -9.805 12.922 1 98.19 79 ILE B N 1
ATOM 2821 C CA . ILE B 1 79 ? -7.895 -10.93 13.297 1 98.19 79 ILE B CA 1
ATOM 2822 C C . ILE B 1 79 ? -9.258 -10.789 12.633 1 98.19 79 ILE B C 1
ATOM 2824 O O . ILE B 1 79 ? -9.75 -11.727 11.992 1 98.19 79 ILE B O 1
ATOM 2828 N N . MET B 1 80 ? -9.828 -9.641 12.711 1 97.94 80 MET B N 1
ATOM 2829 C CA . MET B 1 80 ? -11.156 -9.43 12.148 1 97.94 80 MET B CA 1
ATOM 2830 C C . MET B 1 80 ? -11.125 -9.5 10.625 1 97.94 80 MET B C 1
ATOM 2832 O O . MET B 1 80 ? -12.047 -10.031 10 1 97.94 80 MET B O 1
ATOM 2836 N N . SER B 1 81 ? -10.102 -8.922 10.023 1 97.88 81 SER B N 1
ATOM 2837 C CA . SER B 1 81 ? -9.977 -8.945 8.562 1 97.88 81 SER B CA 1
ATOM 2838 C C . SER B 1 81 ? -9.844 -10.375 8.055 1 97.88 81 SER B C 1
ATOM 2840 O O . SER B 1 81 ? -10.469 -10.742 7.051 1 97.88 81 SER B O 1
ATOM 2842 N N . ILE B 1 82 ? -9.047 -11.156 8.766 1 97.81 82 ILE B N 1
ATOM 2843 C CA . ILE B 1 82 ? -8.859 -12.539 8.352 1 97.81 82 ILE B CA 1
ATOM 2844 C C . ILE B 1 82 ? -10.156 -13.32 8.539 1 97.81 82 ILE B C 1
ATOM 2846 O O . ILE B 1 82 ? -10.57 -14.07 7.656 1 97.81 82 ILE B O 1
ATOM 2850 N N . LEU B 1 83 ? -10.789 -13.148 9.656 1 97.44 83 LEU B N 1
ATOM 2851 C CA . LEU B 1 83 ? -12.039 -13.852 9.938 1 97.44 83 LEU B CA 1
ATOM 2852 C C . LEU B 1 83 ? -13.094 -13.516 8.891 1 97.44 83 LEU B C 1
ATOM 2854 O O . LEU B 1 83 ? -13.719 -14.414 8.32 1 97.44 83 LEU B O 1
ATOM 2858 N N . LEU B 1 84 ? -13.258 -12.258 8.609 1 96.56 84 LEU B N 1
ATOM 2859 C CA . L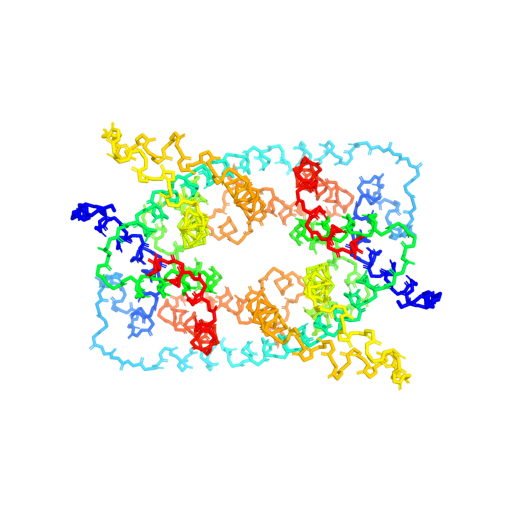EU B 1 84 ? -14.242 -11.844 7.621 1 96.56 84 LEU B CA 1
ATOM 2860 C C . LEU B 1 84 ? -13.836 -12.281 6.219 1 96.56 84 LEU B C 1
ATOM 2862 O O . LEU B 1 84 ? -14.688 -12.641 5.402 1 96.56 84 LEU B O 1
ATOM 2866 N N . GLY B 1 85 ? -12.562 -12.227 5.949 1 96.62 85 GLY B N 1
ATOM 2867 C CA . GLY B 1 85 ? -12.055 -12.703 4.668 1 96.62 85 GLY B CA 1
ATOM 2868 C C . GLY B 1 85 ? -12.273 -14.188 4.457 1 96.62 85 GLY B C 1
ATOM 2869 O O . GLY B 1 85 ? -12.625 -14.617 3.354 1 96.62 85 GLY B O 1
ATOM 2870 N N . VAL B 1 86 ? -12.039 -14.922 5.508 1 96.88 86 VAL B N 1
ATOM 2871 C CA . VAL B 1 86 ? -12.242 -16.375 5.449 1 96.88 86 VAL B CA 1
ATOM 2872 C C . VAL B 1 86 ? -13.719 -16.672 5.168 1 96.88 86 VAL B C 1
ATOM 2874 O O . VAL B 1 86 ? -14.031 -17.484 4.293 1 96.88 86 VAL B O 1
ATOM 2877 N N . LEU B 1 87 ? -14.602 -16.031 5.879 1 94.94 87 LEU B N 1
ATOM 2878 C CA . LEU B 1 87 ? -16.031 -16.281 5.695 1 94.94 87 LEU B CA 1
ATOM 2879 C C . LEU B 1 87 ? -16.484 -15.844 4.301 1 94.94 87 LEU B C 1
ATOM 2881 O O . LEU B 1 87 ? -17.172 -16.594 3.609 1 94.94 87 LEU B O 1
ATOM 2885 N N . SER B 1 88 ? -16.047 -14.672 3.891 1 94.69 88 SER B N 1
ATOM 2886 C CA . SER B 1 88 ? -16.453 -14.172 2.582 1 94.69 88 SER B CA 1
ATOM 2887 C C . SER B 1 88 ? -15.766 -14.93 1.458 1 94.69 88 SER B C 1
ATOM 2889 O O . SER B 1 88 ? -16.375 -15.211 0.423 1 94.69 88 SER B O 1
ATOM 2891 N N . GLY B 1 89 ? -14.523 -15.211 1.683 1 94 89 GLY B N 1
ATOM 2892 C CA . GLY B 1 89 ? -13.805 -16 0.698 1 94 89 GLY B CA 1
ATOM 2893 C C . GLY B 1 89 ? -14.391 -17.391 0.508 1 94 89 GLY B C 1
ATOM 2894 O O . GLY B 1 89 ? -14.484 -17.875 -0.619 1 94 89 GLY B O 1
ATOM 2895 N N . PHE B 1 90 ? -14.805 -18.016 1.584 1 92.69 90 PHE B N 1
ATOM 2896 C CA . PHE B 1 90 ? -15.445 -19.328 1.534 1 92.69 90 PHE B CA 1
ATOM 2897 C C . PHE B 1 90 ? -16.766 -19.25 0.776 1 92.69 90 PHE B C 1
ATOM 2899 O O . PHE B 1 90 ? -17.047 -20.078 -0.09 1 92.69 90 PHE B O 1
ATOM 2906 N N . GLY B 1 91 ? -17.484 -18.266 1.173 1 90.56 91 GLY B N 1
ATOM 2907 C CA . GLY B 1 91 ? -18.75 -18.078 0.461 1 90.56 91 GLY B CA 1
ATOM 2908 C C . GLY B 1 91 ? -18.562 -17.828 -1.024 1 90.56 91 GLY B C 1
ATOM 2909 O O . GLY B 1 91 ? -19.25 -18.438 -1.85 1 90.56 91 GLY B O 1
ATOM 2910 N N . PHE B 1 92 ? -17.656 -17.078 -1.353 1 90.12 92 PHE B N 1
ATOM 2911 C CA . PHE B 1 92 ? -17.406 -16.734 -2.744 1 90.12 92 PHE B CA 1
ATOM 2912 C C . PHE B 1 92 ? -16.859 -17.938 -3.52 1 90.12 92 PHE B C 1
ATOM 2914 O O . PHE B 1 92 ? -17.234 -18.141 -4.676 1 90.12 92 PHE B O 1
ATOM 2921 N N . ALA B 1 93 ? -16.062 -18.672 -2.932 1 88.56 93 ALA B N 1
ATOM 2922 C CA . ALA B 1 93 ? -15.422 -19.812 -3.594 1 88.56 93 ALA B CA 1
ATOM 2923 C C . ALA B 1 93 ? -16.422 -20.922 -3.863 1 88.56 93 ALA B C 1
ATOM 2925 O O . ALA B 1 93 ? -16.359 -21.578 -4.906 1 88.56 93 ALA B O 1
ATOM 2926 N N . PHE B 1 94 ? -17.375 -21.109 -3.025 1 86.94 94 PHE B N 1
ATOM 2927 C CA . PHE B 1 94 ? -18.094 -22.375 -3.113 1 86.94 94 PHE B CA 1
ATOM 2928 C C . PHE B 1 94 ? -19.594 -22.125 -3.287 1 86.94 94 PHE B C 1
ATOM 2930 O O . PHE B 1 94 ? -20.344 -23.031 -3.652 1 86.94 94 PHE B O 1
ATOM 2937 N N . LEU B 1 95 ? -19.969 -20.969 -3.021 1 83.12 95 LEU B N 1
ATOM 2938 C CA . LEU B 1 95 ? -21.406 -20.719 -3.18 1 83.12 95 LEU B CA 1
ATOM 2939 C C . LEU B 1 95 ? -21.719 -20.266 -4.598 1 83.12 95 LEU B C 1
ATOM 2941 O O . LEU B 1 95 ? -20.875 -19.656 -5.262 1 83.12 95 LEU B O 1
ATOM 2945 N N . ARG B 1 96 ? -22.891 -20.672 -5.07 1 80.81 96 ARG B N 1
ATOM 2946 C CA . ARG B 1 96 ? -23.406 -20.125 -6.32 1 80.81 96 ARG B CA 1
ATOM 2947 C C . ARG B 1 96 ? -24.062 -18.781 -6.102 1 80.81 96 ARG B C 1
ATOM 2949 O O . ARG B 1 96 ? -25.188 -18.703 -5.586 1 80.81 96 ARG B O 1
ATOM 2956 N N . ILE B 1 97 ? -23.359 -17.766 -6.258 1 77.88 97 ILE B N 1
ATOM 2957 C CA . ILE B 1 97 ? -23.844 -16.406 -6.066 1 77.88 97 ILE B CA 1
ATOM 2958 C C . ILE B 1 97 ? -24.297 -15.828 -7.406 1 77.88 97 ILE B C 1
ATOM 2960 O O . ILE B 1 97 ? -23.562 -15.883 -8.398 1 77.88 97 ILE B O 1
ATOM 2964 N N . PRO B 1 98 ? -25.641 -15.484 -7.363 1 82.88 98 PRO B N 1
ATOM 2965 C CA . PRO B 1 98 ? -26.016 -14.727 -8.562 1 82.88 98 PRO B CA 1
ATOM 2966 C C . PRO B 1 98 ? -25.203 -13.445 -8.719 1 82.88 98 PRO B C 1
ATOM 2968 O O . PRO B 1 98 ? -25.125 -12.633 -7.789 1 82.88 98 PRO B O 1
ATOM 2971 N N . GLY B 1 99 ? -24.469 -13.297 -9.898 1 84.88 99 GLY B N 1
ATOM 2972 C CA . GLY B 1 99 ? -23.672 -12.117 -10.141 1 84.88 99 GLY B CA 1
ATOM 2973 C C . GLY B 1 99 ? -22.266 -12.227 -9.57 1 84.88 99 GLY B C 1
ATOM 2974 O O . GLY B 1 99 ? -21.719 -11.242 -9.062 1 84.88 99 GLY B O 1
ATOM 2975 N N . LYS B 1 100 ? -21.812 -13.352 -9.492 1 84.94 100 LYS B N 1
ATOM 2976 C CA . LYS B 1 100 ? -20.469 -13.625 -8.969 1 84.94 100 LYS B CA 1
ATOM 2977 C C . LYS B 1 100 ? -19.438 -12.727 -9.625 1 84.94 100 LYS B C 1
ATOM 2979 O O . LYS B 1 100 ? -18.531 -12.219 -8.953 1 84.94 100 LYS B O 1
ATOM 2984 N N . THR B 1 101 ? -19.672 -12.516 -10.836 1 84.25 101 THR B N 1
ATOM 2985 C CA . THR B 1 101 ? -18.766 -11.648 -11.578 1 84.25 101 THR B CA 1
ATOM 2986 C C . THR B 1 101 ? -18.875 -10.203 -11.094 1 84.25 101 THR B C 1
ATOM 2988 O O . THR B 1 101 ? -17.859 -9.516 -10.945 1 84.25 101 THR B O 1
ATOM 2991 N N . LEU B 1 102 ? -20.062 -9.828 -10.891 1 85.5 102 LEU B N 1
ATOM 2992 C CA . LEU B 1 102 ? -20.266 -8.477 -10.391 1 85.5 102 LEU B CA 1
ATOM 2993 C C . LEU B 1 102 ? -19.656 -8.312 -9 1 85.5 102 LEU B C 1
ATOM 2995 O O . LEU B 1 102 ? -19.047 -7.285 -8.695 1 85.5 102 LEU B O 1
ATOM 2999 N N . PHE B 1 103 ? -19.844 -9.297 -8.203 1 87.75 103 PHE B N 1
ATOM 3000 C CA . PHE B 1 103 ? -19.25 -9.281 -6.867 1 87.75 103 PHE B CA 1
ATOM 3001 C C . PHE B 1 103 ? -17.734 -9.141 -6.945 1 87.75 103 PHE B C 1
ATOM 3003 O O . PHE B 1 103 ? -17.156 -8.289 -6.262 1 87.75 103 PHE B O 1
ATOM 3010 N N . ALA B 1 104 ? -17.188 -9.922 -7.797 1 85.5 104 ALA B N 1
ATOM 3011 C CA . ALA B 1 104 ? -15.734 -9.883 -7.957 1 85.5 104 ALA B CA 1
ATOM 3012 C C . ALA B 1 104 ? -15.273 -8.516 -8.453 1 85.5 104 ALA B C 1
ATOM 3014 O O . ALA B 1 104 ? -14.242 -8 -8 1 85.5 104 ALA B O 1
ATOM 3015 N N . LEU B 1 105 ? -16.031 -7.945 -9.273 1 85 105 LEU B N 1
ATOM 3016 C CA . LEU B 1 105 ? -15.703 -6.633 -9.82 1 85 105 LEU B CA 1
ATOM 3017 C C . LEU B 1 105 ? -15.781 -5.562 -8.742 1 85 105 LEU B C 1
ATOM 3019 O O . LEU B 1 105 ? -14.922 -4.68 -8.672 1 85 105 LEU B O 1
ATOM 3023 N N . LEU B 1 106 ? -16.75 -5.688 -7.957 1 86.94 106 LEU B N 1
ATOM 3024 C CA . LEU B 1 106 ? -16.906 -4.711 -6.883 1 86.94 106 LEU B CA 1
ATOM 3025 C C . LEU B 1 106 ? -15.781 -4.836 -5.863 1 86.94 106 LEU B C 1
ATOM 3027 O O . LEU B 1 106 ? -15.266 -3.828 -5.379 1 86.94 106 LEU B O 1
ATOM 3031 N N . MET B 1 107 ? -15.398 -6.027 -5.59 1 87.56 107 MET B N 1
ATOM 3032 C CA . MET B 1 107 ? -14.289 -6.246 -4.672 1 87.56 107 MET B CA 1
ATOM 3033 C C . MET B 1 107 ? -12.984 -5.719 -5.262 1 87.56 107 MET B C 1
ATOM 3035 O O . MET B 1 107 ? -12.211 -5.055 -4.57 1 87.56 107 MET B O 1
ATOM 3039 N N . ALA B 1 108 ? -12.836 -5.961 -6.496 1 84.62 108 ALA B N 1
ATOM 3040 C CA . ALA B 1 108 ? -11.625 -5.496 -7.172 1 84.62 108 ALA B CA 1
ATOM 3041 C C . ALA B 1 108 ? -11.562 -3.973 -7.195 1 84.62 108 ALA B C 1
ATOM 3043 O O . ALA B 1 108 ? -10.5 -3.387 -6.973 1 84.62 108 ALA B O 1
ATOM 3044 N N . LEU B 1 109 ? -12.648 -3.406 -7.434 1 83.94 109 LEU B N 1
ATOM 3045 C CA . LEU B 1 109 ? -12.727 -1.949 -7.418 1 83.94 109 LEU B CA 1
ATOM 3046 C C . LEU B 1 109 ? -12.414 -1.402 -6.031 1 83.94 109 LEU B C 1
ATOM 3048 O O . LEU B 1 109 ? -11.719 -0.39 -5.898 1 83.94 109 LEU B O 1
ATOM 3052 N N . GLY B 1 110 ? -12.898 -2.014 -5.023 1 82.88 110 GLY B N 1
ATOM 3053 C CA . GLY B 1 110 ? -12.633 -1.605 -3.654 1 82.88 110 GLY B CA 1
ATOM 3054 C C . GLY B 1 110 ? -11.164 -1.675 -3.287 1 82.88 110 GLY B C 1
ATOM 3055 O O . GLY B 1 110 ? -10.688 -0.906 -2.447 1 82.88 110 GLY B O 1
ATOM 3056 N N . MET B 1 111 ? -10.445 -2.512 -3.918 1 82.12 111 MET B N 1
ATOM 3057 C CA . MET B 1 111 ? -9.016 -2.668 -3.65 1 82.12 111 MET B CA 1
ATOM 3058 C C . MET B 1 111 ? -8.219 -1.521 -4.262 1 82.12 111 MET B C 1
ATOM 3060 O O . MET B 1 111 ? -7.164 -1.148 -3.744 1 82.12 111 MET B O 1
ATOM 3064 N N . ILE B 1 112 ? -8.742 -1.022 -5.32 1 78 112 ILE B N 1
ATOM 3065 C CA . ILE B 1 112 ? -7.965 -0.059 -6.094 1 78 112 ILE B CA 1
ATOM 3066 C C . ILE B 1 112 ? -8.273 1.356 -5.605 1 78 112 ILE B C 1
ATOM 3068 O O . ILE B 1 112 ? -7.43 2.252 -5.719 1 78 112 ILE B O 1
ATOM 3072 N N . LEU B 1 113 ? -9.453 1.559 -5.074 1 78.62 113 LEU B N 1
ATOM 3073 C CA . LEU B 1 113 ? -9.852 2.895 -4.645 1 78.62 113 LEU B CA 1
ATOM 3074 C C . LEU B 1 113 ? -9.055 3.33 -3.418 1 78.62 113 LEU B C 1
ATOM 3076 O O . LEU B 1 113 ? -8.961 2.586 -2.439 1 78.62 113 LEU B O 1
ATOM 3080 N N . PRO B 1 114 ? -8.445 4.465 -3.5 1 73.69 114 PRO B N 1
ATOM 3081 C CA . PRO B 1 114 ? -7.535 4.945 -2.457 1 73.69 114 PRO B CA 1
ATOM 3082 C C . PRO B 1 114 ? -8.273 5.422 -1.205 1 73.69 114 PRO B C 1
ATOM 3084 O O . PRO B 1 114 ? -9.328 6.043 -1.307 1 73.69 114 PRO B O 1
ATOM 3087 N N . SER B 1 115 ? -7.703 5.094 -0.113 1 74.12 115 SER B N 1
ATOM 3088 C CA . SER B 1 115 ? -8.242 5.586 1.151 1 74.12 115 SER B CA 1
ATOM 3089 C C . SER B 1 115 ? -8.148 7.105 1.237 1 74.12 115 SER B C 1
ATOM 3091 O O . SER B 1 115 ? -9 7.746 1.863 1 74.12 115 SER B O 1
ATOM 3093 N N . GLU B 1 116 ? -7.227 7.648 0.557 1 71.75 116 GLU B N 1
ATOM 3094 C CA . GLU B 1 116 ? -6.98 9.086 0.608 1 71.75 116 GLU B CA 1
ATOM 3095 C C . GLU B 1 116 ? -8.148 9.867 0.007 1 71.75 116 GLU B C 1
ATOM 3097 O O . GLU B 1 116 ? -8.391 11.016 0.386 1 71.75 116 GLU B O 1
ATOM 3102 N N . SER B 1 117 ? -8.852 9.172 -0.906 1 69.56 117 SER B N 1
ATOM 3103 C CA . SER B 1 117 ? -9.961 9.852 -1.564 1 69.56 117 SER B CA 1
ATOM 3104 C C . SER B 1 117 ? -11.203 9.875 -0.676 1 69.56 117 SER B C 1
ATOM 3106 O O . SER B 1 117 ? -12.086 10.719 -0.854 1 69.56 117 SER B O 1
ATOM 3108 N N . PHE B 1 118 ? -11.164 9 0.273 1 73.69 118 PHE B N 1
ATOM 3109 C CA . PHE B 1 118 ? -12.422 8.922 1.016 1 73.69 118 PHE B CA 1
ATOM 3110 C C . PHE B 1 118 ? -12.195 9.242 2.488 1 73.69 118 PHE B C 1
ATOM 3112 O O . PHE B 1 118 ? -13.148 9.258 3.275 1 73.69 118 PHE B O 1
ATOM 3119 N N . ILE B 1 119 ? -11.023 9.578 2.791 1 79.75 119 ILE B N 1
ATOM 3120 C CA . ILE B 1 119 ? -10.711 9.727 4.207 1 79.75 119 ILE B CA 1
ATOM 3121 C C . ILE B 1 119 ? -11.477 10.922 4.777 1 79.75 119 ILE B C 1
ATOM 3123 O O . ILE B 1 119 ? -11.938 10.883 5.922 1 79.75 119 ILE B O 1
ATOM 3127 N N . ILE B 1 120 ? -11.664 11.945 3.996 1 75.44 120 ILE B N 1
ATOM 3128 C CA . ILE B 1 120 ? -12.328 13.133 4.512 1 75.44 120 ILE B CA 1
ATOM 3129 C C . ILE B 1 120 ? -13.828 12.883 4.633 1 75.44 120 ILE B C 1
ATOM 3131 O O . ILE B 1 120 ? -14.422 13.125 5.684 1 75.44 120 ILE B O 1
ATOM 3135 N N . PRO B 1 121 ? -14.398 12.305 3.588 1 71.19 121 PRO B N 1
ATOM 3136 C CA . PRO B 1 121 ? -15.797 11.898 3.756 1 71.19 121 PRO B CA 1
ATOM 3137 C C . PRO B 1 121 ? -16 10.945 4.938 1 71.19 121 PRO B C 1
ATOM 3139 O O . PRO B 1 121 ? -16.984 11.062 5.664 1 71.19 121 PRO B O 1
ATOM 3142 N N . LEU B 1 122 ? -15.109 10.117 5.129 1 78.94 122 LEU B N 1
ATOM 3143 C CA . LEU B 1 122 ? -15.188 9.172 6.238 1 78.94 122 LEU B CA 1
ATOM 3144 C C . LEU B 1 122 ? -15.094 9.898 7.574 1 78.94 122 LEU B C 1
ATOM 3146 O O . LEU B 1 122 ? -15.797 9.547 8.523 1 78.94 122 LEU B O 1
ATOM 3150 N N . TYR B 1 123 ? -14.258 10.852 7.66 1 84.19 123 TYR B N 1
ATOM 3151 C CA . TYR B 1 123 ? -14.141 11.648 8.875 1 84.19 123 TYR B CA 1
ATOM 3152 C C . TYR B 1 123 ? -15.469 12.281 9.25 1 84.19 123 TYR B C 1
ATOM 3154 O O . TYR B 1 123 ? -15.898 12.219 10.406 1 84.19 123 TYR B O 1
ATOM 3162 N N . HIS B 1 124 ? -16.031 12.852 8.234 1 75.44 124 HIS B N 1
ATOM 3163 C CA . HIS B 1 124 ? -17.297 13.539 8.5 1 75.44 124 HIS B CA 1
ATOM 3164 C C . HIS B 1 124 ? -18.391 12.555 8.891 1 75.44 124 HIS B C 1
ATOM 3166 O O . HIS B 1 124 ? -19.203 12.836 9.773 1 75.44 124 HIS B O 1
ATOM 3172 N N . GLU B 1 125 ? -18.406 11.438 8.258 1 74.25 125 GLU B N 1
ATOM 3173 C CA . GLU B 1 125 ? -19.375 10.406 8.602 1 74.25 125 GLU B CA 1
ATOM 3174 C C . GLU B 1 125 ? -19.141 9.891 10.023 1 74.25 125 GLU B C 1
ATOM 3176 O O . GLU B 1 125 ? -20.094 9.773 10.805 1 74.25 125 GLU B O 1
ATOM 3181 N N . LEU B 1 126 ? -17.953 9.633 10.391 1 85.56 126 LEU B N 1
ATOM 3182 C CA . LEU B 1 126 ? -17.641 9.102 11.719 1 85.56 126 LEU B CA 1
ATOM 3183 C C . LEU B 1 126 ? -17.828 10.172 12.789 1 85.56 126 LEU B C 1
ATOM 3185 O O . LEU B 1 126 ? -18.219 9.859 13.914 1 85.56 126 LEU B O 1
ATOM 3189 N N . ARG B 1 127 ? -17.484 11.359 12.383 1 85.25 127 ARG B N 1
ATOM 3190 C CA . ARG B 1 127 ? -17.719 12.469 13.312 1 85.25 127 ARG B CA 1
ATOM 3191 C C . ARG B 1 127 ? -19.203 12.586 13.656 1 85.25 127 ARG B C 1
ATOM 3193 O O . ARG B 1 127 ? -19.547 12.773 14.828 1 85.25 127 ARG B O 1
ATOM 3200 N N . TRP B 1 128 ? -20 12.438 12.648 1 78.75 128 TRP B N 1
ATOM 3201 C CA . TRP B 1 128 ? -21.438 12.5 12.852 1 78.75 128 TRP B CA 1
ATOM 3202 C C . TRP B 1 128 ? -21.906 11.375 13.773 1 78.75 128 TRP B C 1
ATOM 3204 O O . TRP B 1 128 ? -22.812 11.562 14.578 1 78.75 128 TRP B O 1
ATOM 3214 N N . MET B 1 129 ? -21.266 10.281 13.75 1 86.25 129 MET B N 1
ATOM 3215 C CA . MET B 1 129 ? -21.625 9.125 14.562 1 86.25 129 MET B CA 1
ATOM 3216 C C . MET B 1 129 ? -20.969 9.188 15.93 1 86.25 129 MET B C 1
ATOM 3218 O O . MET B 1 129 ? -21.219 8.344 16.797 1 86.25 129 MET B O 1
ATOM 3222 N N . GLY B 1 130 ? -20.125 10.133 16.125 1 90.81 130 GLY B N 1
ATOM 3223 C CA . GLY B 1 130 ? -19.422 10.266 17.391 1 90.81 130 GLY B CA 1
ATOM 3224 C C . GLY B 1 130 ? -18.328 9.227 17.578 1 90.81 130 GLY B C 1
ATOM 3225 O O . GLY B 1 130 ? -18.016 8.852 18.703 1 90.81 130 GLY B O 1
ATOM 3226 N N . LEU B 1 131 ? -17.828 8.781 16.484 1 93.94 131 LEU B N 1
ATOM 3227 C CA . LEU B 1 131 ? -16.875 7.672 16.562 1 93.94 131 LEU B CA 1
ATOM 3228 C C . LEU B 1 131 ? -15.445 8.164 16.391 1 93.94 131 LEU B C 1
ATOM 3230 O O . LEU B 1 131 ? -14.5 7.402 16.594 1 93.94 131 LEU B O 1
ATOM 3234 N N . THR B 1 132 ? -15.266 9.445 16.141 1 93.62 132 THR B N 1
ATOM 3235 C CA . THR B 1 132 ? -13.898 9.945 16.031 1 93.62 132 THR B CA 1
ATOM 3236 C C . THR B 1 132 ? -13.188 9.914 17.375 1 93.62 132 THR B C 1
ATOM 3238 O O . THR B 1 132 ? -13.836 9.836 18.422 1 93.62 132 THR B O 1
ATOM 3241 N N . ASN B 1 133 ? -11.906 9.805 17.391 1 96.12 133 ASN B N 1
ATOM 3242 C CA . ASN B 1 133 ? -11.094 9.766 18.609 1 96.12 133 ASN B CA 1
ATOM 3243 C C . ASN B 1 133 ? -11.422 8.555 19.469 1 96.12 133 ASN B C 1
ATOM 3245 O O . ASN B 1 133 ? -11.656 8.68 20.672 1 96.12 133 ASN B O 1
ATOM 3249 N N . THR B 1 134 ? -11.602 7.449 18.797 1 96.62 134 THR B N 1
ATOM 3250 C CA . THR B 1 134 ? -11.773 6.152 19.453 1 96.62 134 THR B CA 1
ATOM 3251 C C . THR B 1 134 ? -10.938 5.086 18.75 1 96.62 134 THR B C 1
ATOM 3253 O O . THR B 1 134 ? -10.484 5.281 17.625 1 96.62 134 THR B O 1
ATOM 3256 N N . TYR B 1 135 ? -10.742 3.986 19.469 1 96.81 135 TYR B N 1
ATOM 3257 C CA . TYR B 1 135 ? -10.07 2.852 18.859 1 96.81 135 TYR B CA 1
ATOM 3258 C C . TYR B 1 135 ? -10.891 2.297 17.703 1 96.81 135 TYR B C 1
ATOM 3260 O O . TYR B 1 135 ? -10.336 1.804 16.719 1 96.81 135 TYR B O 1
ATOM 3268 N N . LEU B 1 136 ? -12.164 2.436 17.766 1 96.31 136 LEU B N 1
ATOM 3269 C CA . LEU B 1 136 ? -13.031 1.933 16.703 1 96.31 136 LEU B CA 1
ATOM 3270 C C . LEU B 1 136 ? -12.812 2.715 15.414 1 96.31 136 LEU B C 1
ATOM 3272 O O . LEU B 1 136 ? -12.898 2.15 14.32 1 96.31 136 LEU B O 1
ATOM 3276 N N . ALA B 1 137 ? -12.516 3.984 15.539 1 95.56 137 ALA B N 1
ATOM 3277 C CA . ALA B 1 137 ? -12.234 4.812 14.375 1 95.56 137 ALA B CA 1
ATOM 3278 C C . ALA B 1 137 ? -10.961 4.363 13.672 1 95.56 137 ALA B C 1
ATOM 3280 O O . ALA B 1 137 ? -10.812 4.547 12.461 1 95.56 137 ALA B O 1
ATOM 3281 N N . LEU B 1 138 ? -10.094 3.75 14.453 1 96.44 138 LEU B N 1
ATOM 3282 C CA . LEU B 1 138 ? -8.828 3.268 13.906 1 96.44 138 LEU B CA 1
ATOM 3283 C C . LEU B 1 138 ? -8.992 1.865 13.328 1 96.44 138 LEU B C 1
ATOM 3285 O O . LEU B 1 138 ? -8.367 1.533 12.312 1 96.44 138 LEU B O 1
ATOM 3289 N N . ILE B 1 139 ? -9.875 1.081 13.898 1 97.31 139 ILE B N 1
ATOM 3290 C CA . ILE B 1 139 ? -9.938 -0.347 13.609 1 97.31 139 ILE B CA 1
ATOM 3291 C C . ILE B 1 139 ? -10.938 -0.606 12.484 1 97.31 139 ILE B C 1
ATOM 3293 O O . ILE B 1 139 ? -10.602 -1.236 11.484 1 97.31 139 ILE B O 1
ATOM 3297 N N . LEU B 1 140 ? -12.07 -0.041 12.508 1 93.69 140 LEU B N 1
ATOM 3298 C CA . LEU B 1 140 ? -13.188 -0.405 11.633 1 93.69 140 LEU B CA 1
ATOM 3299 C C . LEU B 1 140 ? -12.875 -0.048 10.18 1 93.69 140 LEU B C 1
ATOM 3301 O O . LEU B 1 140 ? -13.062 -0.872 9.281 1 93.69 140 LEU B O 1
ATOM 3305 N N . PRO B 1 141 ? -12.414 1.189 9.945 1 91.44 141 PRO B N 1
ATOM 3306 C CA . PRO B 1 141 ? -12.125 1.516 8.547 1 91.44 141 PRO B CA 1
ATOM 3307 C C . PRO B 1 141 ? -11.055 0.616 7.938 1 91.44 141 PRO B C 1
ATOM 3309 O O . PRO B 1 141 ? -11.148 0.243 6.762 1 91.44 141 PRO B O 1
ATOM 3312 N N . GLN B 1 142 ? -10.086 0.284 8.719 1 93.56 142 GLN B N 1
ATOM 3313 C CA . GLN B 1 142 ? -9.008 -0.552 8.211 1 93.56 142 GLN B CA 1
ATOM 3314 C C . GLN B 1 142 ? -9.484 -1.975 7.941 1 93.56 142 GLN B C 1
ATOM 3316 O O . GLN B 1 142 ? -9.055 -2.611 6.977 1 93.56 142 GLN B O 1
ATOM 3321 N N . VAL B 1 143 ? -10.352 -2.463 8.781 1 94.62 143 VAL B N 1
ATOM 3322 C CA . VAL B 1 143 ? -10.961 -3.766 8.531 1 94.62 143 VAL B CA 1
ATOM 3323 C C . VAL B 1 143 ? -11.766 -3.721 7.234 1 94.62 143 VAL B C 1
ATOM 3325 O O . VAL B 1 143 ? -11.625 -4.59 6.371 1 94.62 143 VAL B O 1
ATOM 3328 N N . ALA B 1 144 ? -12.555 -2.711 7.125 1 89.81 144 ALA B N 1
ATOM 3329 C CA . ALA B 1 144 ? -13.406 -2.564 5.945 1 89.81 144 ALA B CA 1
ATOM 3330 C C . ALA B 1 144 ? -12.57 -2.508 4.672 1 89.81 144 ALA B C 1
ATOM 3332 O O . ALA B 1 144 ? -12.898 -3.146 3.67 1 89.81 144 ALA B O 1
ATOM 3333 N N . LEU B 1 145 ? -11.508 -1.811 4.738 1 89.5 145 LEU B N 1
ATOM 3334 C CA . LEU B 1 145 ? -10.656 -1.608 3.568 1 89.5 145 LEU B CA 1
ATOM 3335 C C . LEU B 1 145 ? -9.906 -2.889 3.213 1 89.5 145 LEU B C 1
ATOM 3337 O O . LEU B 1 145 ? -9.422 -3.035 2.092 1 89.5 145 LEU B O 1
ATOM 3341 N N . SER B 1 146 ? -9.789 -3.787 4.129 1 93.19 146 SER B N 1
ATOM 3342 C CA . SER B 1 146 ? -9.031 -5.012 3.895 1 93.19 146 SER B CA 1
ATOM 3343 C C . SER B 1 146 ? -9.922 -6.105 3.311 1 93.19 146 SER B C 1
ATOM 3345 O O . SER B 1 146 ? -9.422 -7.109 2.795 1 93.19 146 SER B O 1
ATOM 3347 N N . ILE B 1 147 ? -11.188 -5.953 3.344 1 93.25 147 ILE B N 1
ATOM 3348 C CA . ILE B 1 147 ? -12.148 -7.008 3.033 1 93.25 147 ILE B CA 1
ATOM 3349 C C . ILE B 1 147 ? -11.969 -7.457 1.585 1 93.25 147 ILE B C 1
ATOM 3351 O O . ILE B 1 147 ? -11.883 -8.656 1.308 1 93.25 147 ILE B O 1
ATOM 3355 N N . PRO B 1 148 ? -11.906 -6.48 0.645 1 91.19 148 PRO B N 1
ATOM 3356 C CA . PRO B 1 148 ? -11.781 -6.938 -0.742 1 91.19 148 PRO B CA 1
ATOM 3357 C C . PRO B 1 148 ? -10.539 -7.793 -0.973 1 91.19 148 PRO B C 1
ATOM 3359 O O . PRO B 1 148 ? -10.625 -8.867 -1.57 1 91.19 148 PRO B O 1
ATOM 3362 N N . PHE B 1 149 ? -9.484 -7.414 -0.43 1 90.69 149 PHE B N 1
ATOM 3363 C CA . PHE B 1 149 ? -8.227 -8.125 -0.609 1 90.69 149 PHE B CA 1
ATOM 3364 C C . PHE B 1 149 ? -8.273 -9.484 0.078 1 90.69 149 PHE B C 1
ATOM 3366 O O . PHE B 1 149 ? -7.898 -10.5 -0.517 1 90.69 149 PHE B O 1
ATOM 3373 N N . THR B 1 150 ? -8.727 -9.5 1.284 1 95.69 150 THR B N 1
ATOM 3374 C CA . THR B 1 150 ? -8.766 -10.742 2.053 1 95.69 150 THR B CA 1
ATOM 3375 C C . THR B 1 150 ? -9.742 -11.734 1.432 1 95.69 150 THR B C 1
ATOM 3377 O O . THR B 1 150 ? -9.445 -12.93 1.337 1 95.69 150 THR B O 1
ATOM 3380 N N . THR B 1 151 ? -10.812 -11.242 0.99 1 94.56 151 THR B N 1
ATOM 3381 C CA . THR B 1 151 ? -11.836 -12.094 0.391 1 94.56 151 THR B CA 1
ATOM 3382 C C . THR B 1 151 ? -11.305 -12.766 -0.875 1 94.56 151 THR B C 1
ATOM 3384 O O . THR B 1 151 ? -11.398 -13.984 -1.02 1 94.56 151 THR B O 1
ATOM 3387 N N . LEU B 1 152 ? -10.766 -12.023 -1.703 1 90.12 152 LEU B N 1
ATOM 3388 C CA . LEU B 1 152 ? -10.32 -12.547 -2.99 1 90.12 152 LEU B CA 1
ATOM 3389 C C . LEU B 1 152 ? -9.117 -13.461 -2.82 1 90.12 152 LEU B C 1
ATOM 3391 O O . LEU B 1 152 ? -9.008 -14.484 -3.498 1 90.12 152 LEU B O 1
ATOM 3395 N N . MET B 1 153 ? -8.234 -13.047 -1.951 1 91.19 153 MET B N 1
ATOM 3396 C CA . MET B 1 153 ? -7.055 -13.875 -1.725 1 91.19 153 MET B CA 1
ATOM 3397 C C . MET B 1 153 ? -7.453 -15.227 -1.14 1 91.19 153 MET B C 1
ATOM 3399 O O . MET B 1 153 ? -6.969 -16.266 -1.587 1 91.19 153 MET B O 1
ATOM 3403 N N . VAL B 1 154 ? -8.32 -15.258 -0.205 1 94.88 154 VAL B N 1
ATOM 3404 C CA . VAL B 1 154 ? -8.766 -16.5 0.427 1 94.88 154 VAL B CA 1
ATOM 3405 C C . VAL B 1 154 ? -9.555 -17.344 -0.574 1 94.88 154 VAL B C 1
ATOM 3407 O O . VAL B 1 154 ? -9.352 -18.547 -0.677 1 94.88 154 VAL B O 1
ATOM 3410 N N . ALA B 1 155 ? -10.398 -16.703 -1.307 1 92.31 155 ALA B N 1
ATOM 3411 C CA . ALA B 1 155 ? -11.188 -17.422 -2.305 1 92.31 155 ALA B CA 1
ATOM 3412 C C . ALA B 1 155 ? -10.289 -18.109 -3.322 1 92.31 155 ALA B C 1
ATOM 3414 O O . ALA B 1 155 ? -10.5 -19.281 -3.65 1 92.31 155 ALA B O 1
ATOM 3415 N N . THR B 1 156 ? -9.375 -17.391 -3.787 1 88.19 156 THR B N 1
ATOM 3416 C CA . THR B 1 156 ? -8.453 -17.938 -4.777 1 88.19 156 THR B CA 1
ATOM 3417 C C . THR B 1 156 ? -7.68 -19.125 -4.203 1 88.19 156 THR B C 1
ATOM 3419 O O . THR B 1 156 ? -7.512 -20.141 -4.867 1 88.19 156 THR B O 1
ATOM 3422 N N . ALA B 1 157 ? -7.238 -19.016 -3.027 1 91.12 157 ALA B N 1
ATOM 3423 C CA . ALA B 1 157 ? -6.504 -20.109 -2.375 1 91.12 157 ALA B CA 1
ATOM 3424 C C . ALA B 1 157 ? -7.398 -21.328 -2.166 1 91.12 157 ALA B C 1
ATOM 3426 O O . ALA B 1 157 ? -6.965 -22.453 -2.367 1 91.12 157 ALA B O 1
ATOM 3427 N N . LEU B 1 158 ? -8.578 -21.094 -1.768 1 93.44 158 LEU B N 1
ATOM 3428 C CA . LEU B 1 158 ? -9.516 -22.172 -1.513 1 93.44 158 LEU B CA 1
ATOM 3429 C C . LEU B 1 158 ? -9.836 -22.938 -2.799 1 93.44 158 LEU B C 1
ATOM 3431 O O . LEU B 1 158 ? -10.008 -24.156 -2.783 1 93.44 158 LEU B O 1
ATOM 3435 N N . GLN B 1 159 ? -9.883 -22.203 -3.836 1 89.56 159 GLN B N 1
ATOM 3436 C CA . GLN B 1 159 ? -10.211 -22.812 -5.125 1 89.56 159 GLN B CA 1
ATOM 3437 C C . GLN B 1 159 ? -9.07 -23.688 -5.625 1 89.56 159 GLN B C 1
ATOM 3439 O O . GLN B 1 159 ? -9.258 -24.516 -6.516 1 89.56 159 GLN B O 1
ATOM 3444 N N . GLN B 1 160 ? -7.957 -23.484 -5.047 1 90 160 GLN B N 1
ATOM 3445 C CA . GLN B 1 160 ? -6.797 -24.281 -5.453 1 90 160 GLN B CA 1
ATOM 3446 C C . GLN B 1 160 ? -6.707 -25.578 -4.652 1 90 160 GLN B C 1
ATOM 3448 O O . GLN B 1 160 ? -5.891 -26.438 -4.961 1 90 160 GLN B O 1
ATOM 3453 N N . VAL B 1 161 ? -7.504 -25.703 -3.68 1 91.75 161 VAL B N 1
ATOM 3454 C CA . VAL B 1 161 ? -7.531 -26.922 -2.891 1 91.75 161 VAL B CA 1
ATOM 3455 C C . VAL B 1 161 ? -8.148 -28.047 -3.713 1 91.75 161 VAL B C 1
ATOM 3457 O O . VAL B 1 161 ? -9.195 -27.875 -4.344 1 91.75 161 VAL B O 1
ATOM 3460 N N . PRO B 1 162 ? -7.484 -29.156 -3.73 1 92.62 162 PRO B N 1
ATOM 3461 C CA . PRO B 1 162 ? -8.016 -30.281 -4.504 1 92.62 162 PRO B CA 1
ATOM 3462 C C . PRO B 1 162 ? -9.469 -30.594 -4.168 1 92.62 162 PRO B C 1
ATOM 3464 O O . PRO B 1 162 ? -9.82 -30.734 -2.992 1 92.62 162 PRO B O 1
ATOM 3467 N N . LYS B 1 163 ? -10.18 -30.797 -5.172 1 89 163 LYS B N 1
ATOM 3468 C CA . LYS B 1 163 ? -11.609 -31.031 -5.027 1 89 163 LYS B CA 1
ATOM 3469 C C . LYS B 1 163 ? -11.875 -32.375 -4.332 1 89 163 LYS B C 1
ATOM 3471 O O . LYS B 1 163 ? -12.891 -32.531 -3.658 1 89 163 LYS B O 1
ATOM 3476 N N . GLU B 1 164 ? -10.922 -33.188 -4.52 1 92.12 164 GLU B N 1
ATOM 3477 C CA . GLU B 1 164 ? -11.062 -34.5 -3.936 1 92.12 164 GLU B CA 1
ATOM 3478 C C . GLU B 1 164 ? -11.188 -34.438 -2.416 1 92.12 164 GLU B C 1
ATOM 3480 O O . GLU B 1 164 ? -11.898 -35.25 -1.807 1 92.12 164 GLU B O 1
ATOM 3485 N N . LEU B 1 165 ? -10.539 -33.531 -1.887 1 90.94 165 LEU B N 1
ATOM 3486 C CA . LEU B 1 165 ? -10.586 -33.344 -0.439 1 90.94 165 LEU B CA 1
ATOM 3487 C C . LEU B 1 165 ? -11.977 -32.938 0.013 1 90.94 165 LEU B C 1
ATOM 3489 O O . LEU B 1 165 ? -12.461 -33.375 1.049 1 90.94 165 LEU B O 1
ATOM 3493 N N . ILE B 1 166 ? -12.57 -32.156 -0.741 1 89.44 166 ILE B N 1
ATOM 3494 C CA . ILE B 1 166 ? -13.898 -31.641 -0.417 1 89.44 166 ILE B CA 1
ATOM 3495 C C . ILE B 1 166 ? -14.945 -32.719 -0.662 1 89.44 166 ILE B C 1
ATOM 3497 O O . ILE B 1 166 ? -15.844 -32.938 0.161 1 89.44 166 ILE B O 1
ATOM 3501 N N . GLU B 1 167 ? -14.812 -33.406 -1.716 1 90.62 167 GLU B N 1
ATOM 3502 C CA . GLU B 1 167 ? -15.75 -34.469 -2.064 1 90.62 167 GLU B CA 1
ATOM 3503 C C . GLU B 1 167 ? -15.742 -35.562 -1.012 1 90.62 167 GLU B C 1
ATOM 3505 O O . GLU B 1 167 ? -16.797 -36.094 -0.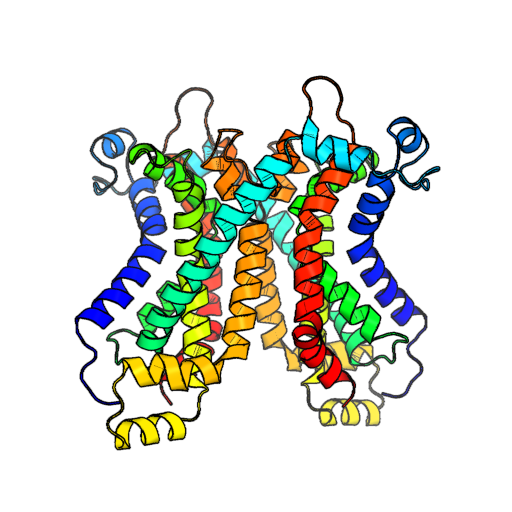638 1 90.62 167 GLU B O 1
ATOM 3510 N N . ALA B 1 168 ? -14.602 -35.875 -0.605 1 92.62 168 ALA B N 1
ATOM 3511 C CA . ALA B 1 168 ? -14.477 -36.875 0.43 1 92.62 168 ALA B CA 1
ATOM 3512 C C . ALA B 1 168 ? -15.188 -36.469 1.711 1 92.62 168 ALA B C 1
ATOM 3514 O O . ALA B 1 168 ? -15.859 -37.281 2.354 1 92.62 168 ALA B O 1
ATOM 3515 N N . ALA B 1 169 ? -15.047 -35.281 2.043 1 91.56 169 ALA B N 1
ATOM 3516 C CA . ALA B 1 169 ? -15.68 -34.75 3.254 1 91.56 169 ALA B CA 1
ATOM 3517 C C . ALA B 1 169 ? -17.203 -34.719 3.115 1 91.56 169 ALA B C 1
ATOM 3519 O O . ALA B 1 169 ? -17.922 -35 4.074 1 91.56 169 ALA B O 1
ATOM 3520 N N . ILE B 1 170 ? -17.641 -34.438 1.938 1 88.81 170 ILE B N 1
ATOM 3521 C CA . ILE B 1 170 ? -19.062 -34.406 1.664 1 88.81 170 ILE B CA 1
ATOM 3522 C C . ILE B 1 170 ? -19.641 -35.812 1.738 1 88.81 170 ILE B C 1
ATOM 3524 O O . ILE B 1 170 ? -20.719 -36.031 2.305 1 88.81 170 ILE B O 1
ATOM 3528 N N . MET B 1 171 ? -18.891 -36.688 1.238 1 92.56 171 MET B N 1
ATOM 3529 C CA . MET B 1 171 ? -19.312 -38.094 1.286 1 92.56 171 MET B CA 1
ATOM 3530 C C . MET B 1 171 ? -19.406 -38.594 2.727 1 92.56 171 MET B C 1
ATOM 3532 O O . MET B 1 171 ? -20.266 -39.406 3.049 1 92.56 171 MET B O 1
ATOM 3536 N N . ASP B 1 172 ? -18.625 -38.094 3.6 1 93.06 172 ASP B N 1
ATOM 3537 C CA . ASP B 1 172 ? -18.625 -38.438 5.016 1 93.06 172 ASP B CA 1
ATOM 3538 C C . ASP B 1 172 ? -19.656 -37.625 5.789 1 93.06 172 ASP B C 1
ATOM 3540 O O . ASP B 1 172 ? -19.688 -37.656 7.02 1 93.06 172 ASP B O 1
ATOM 3544 N N . ASN B 1 173 ? -20.453 -36.781 5.102 1 92.12 173 ASN B N 1
ATOM 3545 C CA . ASN B 1 173 ? -21.5 -35.938 5.68 1 92.12 173 ASN B CA 1
ATOM 3546 C C . ASN B 1 173 ? -20.922 -34.969 6.703 1 92.12 173 ASN B C 1
ATOM 3548 O O . ASN B 1 173 ? -21.516 -34.75 7.754 1 92.12 173 ASN B O 1
ATOM 3552 N N . THR B 1 174 ? -19.734 -34.594 6.41 1 91.75 174 THR B N 1
ATOM 3553 C CA . THR B 1 174 ? -19.094 -33.594 7.266 1 91.75 174 THR B CA 1
ATOM 3554 C C . THR B 1 174 ? -19.781 -32.25 7.113 1 91.75 174 THR B C 1
ATOM 3556 O O . THR B 1 174 ? -20 -31.766 5.992 1 91.75 174 THR B O 1
ATOM 3559 N N . PRO B 1 175 ? -20.188 -31.656 8.242 1 91.31 175 PRO B N 1
ATOM 3560 C CA . PRO B 1 175 ? -20.844 -30.344 8.156 1 91.31 175 PRO B CA 1
ATOM 3561 C C . PRO B 1 175 ? -19.938 -29.281 7.551 1 91.31 175 PRO B C 1
ATOM 3563 O O . PRO B 1 175 ? -18.703 -29.359 7.676 1 91.31 175 PRO B O 1
ATOM 3566 N N . ARG B 1 176 ? -20.516 -28.234 6.961 1 87.88 176 ARG B N 1
ATOM 3567 C CA . ARG B 1 176 ? -19.812 -27.188 6.246 1 87.88 176 ARG B CA 1
ATOM 3568 C C . ARG B 1 176 ? -18.828 -26.469 7.16 1 87.88 176 ARG B C 1
ATOM 3570 O O . ARG B 1 176 ? -17.703 -26.156 6.754 1 87.88 176 ARG B O 1
ATOM 3577 N N . LYS B 1 177 ? -19.281 -26.219 8.328 1 90.81 177 LYS B N 1
ATOM 3578 C CA . LYS B 1 177 ? -18.422 -25.516 9.281 1 90.81 177 LYS B CA 1
ATOM 3579 C C . LYS B 1 177 ? -17.172 -26.328 9.586 1 90.81 177 LYS B C 1
ATOM 3581 O O . LYS B 1 177 ? -16.078 -25.766 9.719 1 90.81 177 LYS B O 1
ATOM 3586 N N . ARG B 1 178 ? -17.281 -27.609 9.688 1 93.12 178 ARG B N 1
ATOM 3587 C CA . ARG B 1 178 ? -16.156 -28.484 9.961 1 93.12 178 ARG B CA 1
ATOM 3588 C C . ARG B 1 178 ? -15.242 -28.594 8.742 1 93.12 178 ARG B C 1
ATOM 3590 O O . ARG B 1 178 ? -14.016 -28.688 8.883 1 93.12 178 ARG B O 1
ATOM 3597 N N . ILE B 1 179 ? -15.875 -28.594 7.574 1 93.44 179 ILE B N 1
ATOM 3598 C CA . ILE B 1 179 ? -15.086 -28.625 6.348 1 93.44 179 ILE B CA 1
ATOM 3599 C C . ILE B 1 179 ? -14.211 -27.375 6.258 1 93.44 179 ILE B C 1
ATOM 3601 O O . ILE B 1 179 ? -13.016 -27.469 5.965 1 93.44 179 ILE B O 1
ATOM 3605 N N . LEU B 1 180 ? -14.797 -26.219 6.586 1 94.19 180 LEU B N 1
ATOM 3606 C CA . LEU B 1 180 ? -14.062 -24.953 6.504 1 94.19 180 LEU B CA 1
ATOM 3607 C C . LEU B 1 180 ? -12.922 -24.922 7.508 1 94.19 180 LEU B C 1
ATOM 3609 O O . LEU B 1 180 ? -11.758 -24.734 7.129 1 94.19 180 LEU B O 1
ATOM 3613 N N . TRP B 1 181 ? -13.172 -25.297 8.766 1 95.38 181 TRP B N 1
ATOM 3614 C CA . TRP B 1 181 ? -12.234 -25.016 9.844 1 95.38 181 TRP B CA 1
ATOM 3615 C C . TRP B 1 181 ? -11.219 -26.156 9.992 1 95.38 181 TRP B C 1
ATOM 3617 O O . TRP B 1 181 ? -10.078 -25.938 10.398 1 95.38 181 TRP B O 1
ATOM 3627 N N . LYS B 1 182 ? -11.531 -27.391 9.523 1 95 182 LYS B N 1
ATOM 3628 C CA . LYS B 1 182 ? -10.664 -28.531 9.805 1 95 182 LYS B CA 1
ATOM 3629 C C . LYS B 1 182 ? -10.008 -29.047 8.523 1 95 182 LYS B C 1
ATOM 3631 O O . LYS B 1 182 ? -9.008 -29.766 8.578 1 95 182 LYS B O 1
ATOM 3636 N N . ILE B 1 183 ? -10.516 -28.672 7.406 1 94.44 183 ILE B N 1
ATOM 3637 C CA . ILE B 1 183 ? -9.969 -29.234 6.176 1 94.44 183 ILE B CA 1
ATOM 3638 C C . ILE B 1 183 ? -9.438 -28.094 5.293 1 94.44 183 ILE B C 1
ATOM 3640 O O . ILE B 1 183 ? -8.234 -28.031 5.023 1 94.44 183 ILE B O 1
ATOM 3644 N N . LEU B 1 184 ? -10.305 -27.156 4.969 1 95.69 184 LEU B N 1
ATOM 3645 C CA . LEU B 1 184 ? -9.953 -26.141 3.988 1 95.69 184 LEU B CA 1
ATOM 3646 C C . LEU B 1 184 ? -8.93 -25.156 4.562 1 95.69 184 LEU B C 1
ATOM 3648 O O . LEU B 1 184 ? -7.91 -24.875 3.928 1 95.69 184 LEU B O 1
ATOM 3652 N N . LEU B 1 185 ? -9.164 -24.656 5.766 1 96.62 185 LEU B N 1
ATOM 3653 C CA . LEU B 1 185 ? -8.289 -23.625 6.336 1 96.62 185 LEU B CA 1
ATOM 3654 C C . LEU B 1 185 ? -6.887 -24.188 6.578 1 96.62 185 LEU B C 1
ATOM 3656 O O . LEU B 1 185 ? -5.891 -23.547 6.238 1 96.62 185 LEU B O 1
ATOM 3660 N N . PRO B 1 186 ? -6.812 -25.375 7.152 1 96 186 PRO B N 1
ATOM 3661 C CA . PRO B 1 186 ? -5.473 -25.953 7.277 1 96 186 PRO B CA 1
ATOM 3662 C C . PRO B 1 186 ? -4.789 -26.156 5.926 1 96 186 PRO B C 1
ATOM 3664 O O . PRO B 1 186 ? -3.564 -26.031 5.824 1 96 186 PRO B O 1
ATOM 3667 N N . ALA B 1 187 ? -5.523 -26.453 4.906 1 94.88 187 ALA B N 1
ATOM 3668 C CA . ALA B 1 187 ? -4.973 -26.703 3.576 1 94.88 187 ALA B CA 1
ATOM 3669 C C . ALA B 1 187 ? -4.383 -25.422 2.984 1 94.88 187 ALA B C 1
ATOM 3671 O O . ALA B 1 187 ? -3.463 -25.469 2.164 1 94.88 187 ALA B O 1
ATOM 3672 N N . ILE B 1 188 ? -4.871 -24.25 3.398 1 95.38 188 ILE B N 1
ATOM 3673 C CA . ILE B 1 188 ? -4.383 -23.016 2.811 1 95.38 188 ILE B CA 1
ATOM 3674 C C . ILE B 1 188 ? -3.648 -22.188 3.873 1 95.38 188 ILE B C 1
ATOM 3676 O O . ILE B 1 188 ? -3.572 -20.969 3.777 1 95.38 188 ILE B O 1
ATOM 3680 N N . TRP B 1 189 ? -3.1 -22.812 4.84 1 94.25 189 TRP B N 1
ATOM 3681 C CA . TRP B 1 189 ? -2.445 -22.125 5.957 1 94.25 189 TRP B CA 1
ATOM 3682 C C . TRP B 1 189 ? -1.305 -21.25 5.465 1 94.25 189 TRP B C 1
ATOM 3684 O O . TRP B 1 189 ? -1.102 -20.141 5.973 1 94.25 189 TRP B O 1
ATOM 3694 N N . PRO B 1 190 ? -0.555 -21.609 4.496 1 89.25 190 PRO B N 1
ATOM 3695 C CA . PRO B 1 190 ? 0.49 -20.719 3.998 1 89.25 190 PRO B CA 1
ATOM 3696 C C . PRO B 1 190 ? -0.065 -19.391 3.486 1 89.25 190 PRO B C 1
ATOM 3698 O O . PRO B 1 190 ? 0.515 -18.328 3.744 1 89.25 190 PRO B O 1
ATOM 3701 N N . THR B 1 191 ? -1.188 -19.531 2.826 1 90.75 191 THR B N 1
ATOM 3702 C CA . THR B 1 191 ? -1.835 -18.312 2.328 1 90.75 191 THR B CA 1
ATOM 3703 C C . THR B 1 191 ? -2.328 -17.453 3.482 1 90.75 191 THR B C 1
ATOM 3705 O O . THR B 1 191 ? -2.152 -16.234 3.471 1 90.75 191 THR B O 1
ATOM 3708 N N . LEU B 1 192 ? -2.889 -18.094 4.477 1 94.38 192 LEU B N 1
ATOM 3709 C CA . LEU B 1 192 ? -3.4 -17.359 5.625 1 94.38 192 LEU B CA 1
ATOM 3710 C C . LEU B 1 192 ? -2.266 -16.688 6.387 1 94.38 192 LEU B C 1
ATOM 3712 O O . LEU B 1 192 ? -2.416 -15.555 6.863 1 94.38 192 LEU B O 1
ATOM 3716 N N . SER B 1 193 ? -1.157 -17.344 6.48 1 90.81 193 SER B N 1
ATOM 3717 C CA . SER B 1 193 ? 0.012 -16.766 7.141 1 90.81 193 SER B CA 1
ATOM 3718 C C . SER B 1 193 ? 0.535 -15.547 6.383 1 90.81 193 SER B C 1
ATOM 3720 O O . SER B 1 193 ? 0.876 -14.531 6.992 1 90.81 193 SER B O 1
ATOM 3722 N N . THR B 1 194 ? 0.586 -15.672 5.105 1 88.19 194 THR B N 1
ATOM 3723 C CA . THR B 1 194 ? 1.006 -14.562 4.266 1 88.19 194 THR B CA 1
ATOM 3724 C C . THR B 1 194 ? 0.04 -13.383 4.398 1 88.19 194 THR B C 1
ATOM 3726 O O . THR B 1 194 ? 0.466 -12.234 4.512 1 88.19 194 THR B O 1
ATOM 3729 N N . LEU B 1 195 ? -1.179 -13.758 4.383 1 92.69 195 LEU B N 1
ATOM 3730 C CA . LEU B 1 195 ? -2.219 -12.75 4.539 1 92.69 195 LEU B CA 1
ATOM 3731 C C . LEU B 1 195 ? -2.076 -12.023 5.871 1 92.69 195 LEU B C 1
ATOM 3733 O O . LEU B 1 195 ? -2.156 -10.789 5.918 1 92.69 195 LEU B O 1
ATOM 3737 N N . ALA B 1 196 ? -1.891 -12.758 6.898 1 93.5 196 ALA B N 1
ATOM 3738 C CA . ALA B 1 196 ? -1.712 -12.164 8.227 1 93.5 196 ALA B CA 1
ATOM 3739 C C . ALA B 1 196 ? -0.512 -11.227 8.25 1 93.5 196 ALA B C 1
ATOM 3741 O O . ALA B 1 196 ? -0.577 -10.141 8.836 1 93.5 196 ALA B O 1
ATOM 3742 N N . LEU B 1 197 ? 0.483 -11.617 7.656 1 89.12 197 LEU B N 1
ATOM 3743 C CA . LEU B 1 197 ? 1.697 -10.812 7.605 1 89.12 197 LEU B CA 1
ATOM 3744 C C . LEU B 1 197 ? 1.451 -9.508 6.848 1 89.12 197 LEU B C 1
ATOM 3746 O O . LEU B 1 197 ? 1.836 -8.438 7.312 1 89.12 197 LEU B O 1
ATOM 3750 N N . LEU B 1 198 ? 0.893 -9.633 5.715 1 89 198 LEU B N 1
ATOM 3751 C CA . LEU B 1 198 ? 0.618 -8.461 4.898 1 89 198 LEU B CA 1
ATOM 3752 C C . LEU B 1 198 ? -0.295 -7.484 5.633 1 89 198 LEU B C 1
ATOM 3754 O O . LEU B 1 198 ? -0.037 -6.277 5.652 1 89 198 LEU B O 1
ATOM 3758 N N . LEU B 1 199 ? -1.32 -8 6.23 1 94.25 199 LEU B N 1
ATOM 3759 C CA . LEU B 1 199 ? -2.254 -7.168 6.98 1 94.25 199 LEU B CA 1
ATOM 3760 C C . LEU B 1 199 ? -1.555 -6.492 8.156 1 94.25 199 LEU B C 1
ATOM 3762 O O . LEU B 1 199 ? -1.829 -5.332 8.461 1 94.25 199 LEU B O 1
ATOM 3766 N N . PHE B 1 200 ? -0.708 -7.266 8.812 1 93 200 PHE B N 1
ATOM 3767 C CA . PHE B 1 200 ? 0.06 -6.695 9.914 1 93 200 PHE B CA 1
ATOM 3768 C C . PHE B 1 200 ? 0.896 -5.516 9.438 1 93 200 PHE B C 1
ATOM 3770 O O . PHE B 1 200 ? 0.852 -4.434 10.031 1 93 200 PHE B O 1
ATOM 3777 N N . ILE B 1 201 ? 1.593 -5.707 8.406 1 89.5 201 ILE B N 1
ATOM 3778 C CA . ILE B 1 201 ? 2.49 -4.684 7.887 1 89.5 201 ILE B CA 1
ATOM 3779 C C . ILE B 1 201 ? 1.684 -3.451 7.477 1 89.5 201 ILE B C 1
ATOM 3781 O O . ILE B 1 201 ? 2.039 -2.324 7.828 1 89.5 201 ILE B O 1
ATOM 3785 N N . TRP B 1 202 ? 0.588 -3.656 6.77 1 88.88 202 TRP B N 1
ATOM 3786 C CA . TRP B 1 202 ? -0.239 -2.555 6.289 1 88.88 202 TRP B CA 1
ATOM 3787 C C . TRP B 1 202 ? -0.848 -1.779 7.449 1 88.88 202 TRP B C 1
ATOM 3789 O O . TRP B 1 202 ? -0.818 -0.547 7.465 1 88.88 202 TRP B O 1
ATOM 3799 N N . THR B 1 203 ? -1.315 -2.482 8.391 1 94.06 203 THR B N 1
ATOM 3800 C CA . THR B 1 203 ? -1.964 -1.847 9.531 1 94.06 203 THR B CA 1
ATOM 3801 C C . THR B 1 203 ? -0.938 -1.143 10.414 1 94.06 203 THR B C 1
ATOM 3803 O O . THR B 1 203 ? -1.168 -0.021 10.867 1 94.06 203 THR B O 1
ATOM 3806 N N . TRP B 1 204 ? 0.139 -1.795 10.609 1 92 204 TRP B N 1
ATOM 3807 C CA . TRP B 1 204 ? 1.204 -1.236 11.43 1 92 204 TRP B CA 1
ATOM 3808 C C . TRP B 1 204 ? 1.711 0.08 10.852 1 92 204 TRP B C 1
ATOM 3810 O O . TRP B 1 204 ? 2.049 1.004 11.594 1 92 204 TRP B O 1
ATOM 3820 N N . ASN B 1 205 ? 1.644 0.217 9.586 1 87.81 205 ASN B N 1
ATOM 3821 C CA . ASN B 1 205 ? 2.221 1.364 8.898 1 87.81 205 ASN B CA 1
ATOM 3822 C C . ASN B 1 205 ? 1.161 2.414 8.57 1 87.81 205 ASN B C 1
ATOM 3824 O O . ASN B 1 205 ? 1.48 3.482 8.047 1 87.81 205 ASN B O 1
ATOM 3828 N N . GLU B 1 206 ? -0.007 2.082 8.875 1 89.38 206 GLU B N 1
ATOM 3829 C CA . GLU B 1 206 ? -1.102 2.982 8.531 1 89.38 206 GLU B CA 1
ATOM 3830 C C . GLU B 1 206 ? -0.905 4.359 9.156 1 89.38 206 GLU B C 1
ATOM 3832 O O . GLU B 1 206 ? -0.7 4.473 10.367 1 89.38 206 GLU B O 1
ATOM 3837 N N . PHE B 1 207 ? -0.997 5.41 8.344 1 86.56 207 PHE B N 1
ATOM 3838 C CA . PHE B 1 207 ? -0.678 6.766 8.773 1 86.56 207 PHE B CA 1
ATOM 3839 C C . PHE B 1 207 ? -1.876 7.688 8.586 1 86.56 207 PHE B C 1
ATOM 3841 O O . PHE B 1 207 ? -2.197 8.484 9.469 1 86.56 207 PHE B O 1
ATOM 3848 N N . LEU B 1 208 ? -2.557 7.527 7.57 1 85.69 208 LEU B N 1
ATOM 3849 C CA . LEU B 1 208 ? -3.564 8.5 7.168 1 85.69 208 LEU B CA 1
ATOM 3850 C C . LEU B 1 208 ? -4.801 8.406 8.055 1 85.69 208 LEU B C 1
ATOM 3852 O O . LEU B 1 208 ? -5.297 9.422 8.547 1 85.69 208 LEU B O 1
ATOM 3856 N N . ILE B 1 209 ? -5.258 7.23 8.32 1 89.75 209 ILE B N 1
ATOM 3857 C CA . ILE B 1 209 ? -6.477 7.031 9.094 1 89.75 209 ILE B CA 1
ATOM 3858 C C . ILE B 1 209 ? -6.285 7.582 10.508 1 89.75 209 ILE B C 1
ATOM 3860 O O . ILE B 1 209 ? -7.059 8.43 10.961 1 89.75 209 ILE B O 1
ATOM 3864 N N . PRO B 1 210 ? -5.203 7.195 11.133 1 91.06 210 PRO B N 1
ATOM 3865 C CA . PRO B 1 210 ? -4.996 7.777 12.453 1 91.06 210 PRO B CA 1
ATOM 3866 C C . PRO B 1 210 ? -4.801 9.289 12.414 1 91.06 210 PRO B C 1
ATOM 3868 O O . PRO B 1 210 ? -5.215 10 13.336 1 91.06 210 PRO B O 1
ATOM 3871 N N . LEU B 1 211 ? -4.211 9.797 11.445 1 86.88 211 LEU B N 1
ATOM 3872 C CA . LEU B 1 211 ? -3.941 11.227 11.328 1 86.88 211 LEU B CA 1
ATOM 3873 C C . LEU B 1 211 ? -5.242 12.016 11.266 1 86.88 211 LEU B C 1
ATOM 3875 O O . LEU B 1 211 ? -5.363 13.078 11.883 1 86.88 211 LEU B O 1
ATOM 3879 N N . ILE B 1 212 ? -6.184 11.484 10.578 1 86.31 212 ILE B N 1
ATOM 3880 C CA . ILE B 1 212 ? -7.379 12.266 10.273 1 86.31 212 ILE B CA 1
ATOM 3881 C C . ILE B 1 212 ? -8.469 11.953 11.297 1 86.31 212 ILE B C 1
ATOM 3883 O O . ILE B 1 212 ? -9.227 12.844 11.695 1 86.31 212 ILE B O 1
ATOM 3887 N N . LEU B 1 213 ? -8.5 10.75 11.766 1 91.06 213 LEU B N 1
ATOM 3888 C CA . LEU B 1 213 ? -9.664 10.328 12.539 1 91.06 213 LEU B CA 1
ATOM 3889 C C . LEU B 1 213 ? -9.391 10.438 14.031 1 91.06 213 LEU B C 1
ATOM 3891 O O . LEU B 1 213 ? -10.328 10.398 14.844 1 91.06 213 LEU B O 1
ATOM 3895 N N . VAL B 1 214 ? -8.117 10.523 14.375 1 91.31 214 VAL B N 1
ATOM 3896 C CA . VAL B 1 214 ? -7.75 10.594 15.789 1 91.31 214 VAL B CA 1
ATOM 3897 C C . VAL B 1 214 ? -6.848 11.797 16.031 1 91.31 214 VAL B C 1
ATOM 3899 O O . VAL B 1 214 ? -5.758 11.891 15.453 1 91.31 214 VAL B O 1
ATOM 3902 N N . ASN B 1 215 ? -7.293 12.695 16.906 1 87.62 215 ASN B N 1
ATOM 3903 C CA . ASN B 1 215 ? -6.535 13.898 17.219 1 87.62 215 ASN B CA 1
ATOM 3904 C C . ASN B 1 215 ? -6.074 13.922 18.672 1 87.62 215 ASN B C 1
ATOM 3906 O O . ASN B 1 215 ? -5.355 14.828 19.078 1 87.62 215 ASN B O 1
ATOM 3910 N N . GLN B 1 216 ? -6.332 12.945 19.391 1 92.06 216 GLN B N 1
ATOM 3911 C CA . GLN B 1 216 ? -5.918 12.852 20.797 1 92.06 216 GLN B CA 1
ATOM 3912 C C . GLN B 1 216 ? -4.586 12.109 20.922 1 92.06 216 GLN B C 1
ATOM 3914 O O . GLN B 1 216 ? -4.418 11.023 20.359 1 92.06 216 GLN B O 1
ATOM 3919 N N . GLU B 1 217 ? -3.764 12.648 21.625 1 88.31 217 GLU B N 1
ATOM 3920 C CA . GLU B 1 217 ? -2.414 12.109 21.781 1 88.31 217 GLU B CA 1
ATOM 3921 C C . GLU B 1 217 ? -2.439 10.695 22.359 1 88.31 217 GLU B C 1
ATOM 3923 O O . GLU B 1 217 ? -1.644 9.844 21.969 1 88.31 217 GLU B O 1
ATOM 3928 N N . GLU B 1 218 ? -3.363 10.477 23.266 1 93.12 218 GLU B N 1
ATOM 3929 C CA . GLU B 1 218 ? -3.428 9.211 23.984 1 93.12 218 GLU B CA 1
ATOM 3930 C C . GLU B 1 218 ? -3.797 8.062 23.047 1 93.12 218 GLU B C 1
ATOM 3932 O O . GLU B 1 218 ? -3.615 6.891 23.391 1 93.12 218 GLU B O 1
ATOM 3937 N N . LEU B 1 219 ? -4.285 8.414 21.844 1 95.12 219 LEU B N 1
ATOM 3938 C CA . LEU B 1 219 ? -4.738 7.379 20.922 1 95.12 219 LEU B CA 1
ATOM 3939 C C . LEU B 1 219 ? -3.828 7.301 19.703 1 95.12 219 LEU B C 1
ATOM 3941 O O . LEU B 1 219 ? -4.059 6.492 18.797 1 95.12 219 LEU B O 1
ATOM 3945 N N . ARG B 1 220 ? -2.748 8.047 19.719 1 92.88 220 ARG B N 1
ATOM 3946 C CA . ARG B 1 220 ? -1.859 8.078 18.562 1 92.88 220 ARG B CA 1
ATOM 3947 C C . ARG B 1 220 ? -1.112 6.754 18.406 1 92.88 220 ARG B C 1
ATOM 3949 O O . ARG B 1 220 ? -0.688 6.156 19.406 1 92.88 220 ARG B O 1
ATOM 3956 N N . THR B 1 221 ? -1.012 6.348 17.141 1 93.56 221 THR B N 1
ATOM 3957 C CA . THR B 1 221 ? -0.193 5.184 16.812 1 93.56 221 THR B CA 1
ATOM 3958 C C . THR B 1 221 ? 1.247 5.598 16.531 1 93.56 221 THR B C 1
ATOM 3960 O O . THR B 1 221 ? 1.554 6.789 16.453 1 93.56 221 THR B O 1
ATOM 3963 N N . LEU B 1 222 ? 2.105 4.672 16.391 1 90.38 222 LEU B N 1
ATOM 3964 C CA . LEU B 1 222 ? 3.539 4.91 16.281 1 90.38 222 LEU B CA 1
ATOM 3965 C C . LEU B 1 222 ? 3.848 5.762 15.047 1 90.38 222 LEU B C 1
ATOM 3967 O O . LEU B 1 222 ? 4.582 6.75 15.141 1 90.38 222 LEU B O 1
ATOM 3971 N N . PRO B 1 223 ? 3.291 5.492 13.883 1 85.44 223 PRO B N 1
ATOM 3972 C CA . PRO B 1 223 ? 3.648 6.301 12.711 1 85.44 223 PRO B CA 1
ATOM 3973 C C . PRO B 1 223 ? 3.268 7.773 12.875 1 85.44 223 PRO B C 1
ATOM 3975 O O . PRO B 1 223 ? 4.004 8.656 12.43 1 85.44 223 PRO B O 1
ATOM 3978 N N . ILE B 1 224 ? 2.18 8.023 13.578 1 84.88 224 ILE B N 1
ATOM 3979 C CA . ILE B 1 224 ? 1.744 9.398 13.766 1 84.88 224 ILE B CA 1
ATOM 3980 C C . ILE B 1 224 ? 2.537 10.047 14.906 1 84.88 224 ILE B C 1
ATOM 3982 O O . ILE B 1 224 ? 2.803 11.25 14.883 1 84.88 224 ILE B O 1
ATOM 3986 N N . GLY B 1 225 ? 2.832 9.242 15.859 1 82.81 225 GLY B N 1
ATOM 3987 C CA . GLY B 1 225 ? 3.645 9.758 16.953 1 82.81 225 GLY B CA 1
ATOM 3988 C C . GLY B 1 225 ? 4.965 10.344 16.484 1 82.81 225 GLY B C 1
ATOM 3989 O O . GLY B 1 225 ? 5.445 11.328 17.047 1 82.81 225 GLY B O 1
ATOM 3990 N N . MET B 1 226 ? 5.531 9.797 15.438 1 77.5 226 MET B N 1
ATOM 3991 C CA . MET B 1 226 ? 6.785 10.289 14.883 1 77.5 226 MET B CA 1
ATOM 3992 C C . MET B 1 226 ? 6.617 11.695 14.32 1 77.5 226 MET B C 1
ATOM 3994 O O . MET B 1 226 ? 7.539 12.508 14.391 1 77.5 226 MET B O 1
ATOM 3998 N N . MET B 1 227 ? 5.48 11.961 13.797 1 72.44 227 MET B N 1
ATOM 3999 C CA . MET B 1 227 ? 5.203 13.258 13.188 1 72.44 227 MET B CA 1
ATOM 4000 C C . MET B 1 227 ? 5.117 14.352 14.242 1 72.44 227 MET B C 1
ATOM 4002 O O . MET B 1 227 ? 5.52 15.492 14 1 72.44 227 MET B O 1
ATOM 4006 N N . PHE B 1 228 ? 4.641 13.969 15.32 1 67.81 228 PHE B N 1
ATOM 4007 C CA . PHE B 1 228 ? 4.383 14.984 16.328 1 67.81 228 PHE B CA 1
ATOM 4008 C C . PHE B 1 228 ? 5.5 15.023 17.359 1 67.81 228 PHE B C 1
ATOM 4010 O O . PHE B 1 228 ? 5.395 15.711 18.375 1 67.81 228 PHE B O 1
ATOM 4017 N N . PHE B 1 229 ? 6.508 14.125 17.125 1 68.12 229 PHE B N 1
ATOM 4018 C CA . PHE B 1 229 ? 7.621 14.156 18.062 1 68.12 229 PHE B CA 1
ATOM 4019 C C . PHE B 1 229 ? 8.344 15.5 18.016 1 68.12 229 PHE B C 1
ATOM 4021 O O . PHE B 1 229 ? 9.266 15.742 18.797 1 68.12 229 PHE B O 1
ATOM 4028 N N . GLN B 1 230 ? 7.902 16.422 17.219 1 55.34 230 GLN B N 1
ATOM 4029 C CA . GLN B 1 230 ? 8.578 17.719 17.172 1 55.34 230 GLN B CA 1
ATOM 4030 C C . GLN B 1 230 ? 8.336 18.516 18.438 1 55.34 230 GLN B C 1
ATOM 4032 O O . GLN B 1 230 ? 7.188 18.781 18.812 1 55.34 230 GLN B O 1
ATOM 4037 N N . ASN B 1 231 ? 9.086 18.203 19.516 1 49.22 231 ASN B N 1
ATOM 4038 C CA . ASN B 1 231 ? 9.008 19.078 20.688 1 49.22 231 ASN B CA 1
ATOM 4039 C C . ASN B 1 231 ? 8.992 20.547 20.297 1 49.22 231 ASN B C 1
ATOM 4041 O O . ASN B 1 231 ? 9.547 20.922 19.25 1 49.22 231 ASN B O 1
ATOM 4045 N N . LYS B 1 232 ? 8.055 21.406 20.875 1 48.69 232 LYS B N 1
ATOM 4046 C CA . LYS B 1 232 ? 7.789 22.828 20.75 1 48.69 232 LYS B CA 1
ATOM 4047 C C . LYS B 1 232 ? 9.055 23.594 20.391 1 48.69 232 LYS B C 1
ATOM 4049 O O . LYS B 1 232 ? 9.016 24.562 19.609 1 48.69 232 LYS B O 1
ATOM 4054 N N . ASN B 1 233 ? 10.25 23.391 21.078 1 47.22 233 ASN B N 1
ATOM 4055 C CA . ASN B 1 233 ? 11.328 24.375 21.031 1 47.22 233 ASN B CA 1
ATOM 4056 C C . ASN B 1 233 ? 12.539 23.844 20.266 1 47.22 233 ASN B C 1
ATOM 4058 O O . ASN B 1 233 ? 13.422 24.609 19.875 1 47.22 233 ASN B O 1
ATOM 4062 N N . THR B 1 234 ? 12.906 22.469 20.141 1 57.66 234 THR B N 1
ATOM 4063 C CA . THR B 1 234 ? 14.109 22.031 19.438 1 57.66 234 THR B CA 1
ATOM 4064 C C . THR B 1 234 ? 13.93 20.609 18.906 1 57.66 234 THR B C 1
ATOM 4066 O O . THR B 1 234 ? 13.523 19.719 19.641 1 57.66 234 THR B O 1
ATOM 4069 N N . ILE B 1 235 ? 13.922 20.422 17.578 1 66.44 235 ILE B N 1
ATOM 4070 C CA . ILE B 1 235 ? 13.859 19.109 16.969 1 66.44 235 ILE B CA 1
ATOM 4071 C C . ILE B 1 235 ? 15.148 18.344 17.266 1 66.44 235 ILE B C 1
ATOM 4073 O O . ILE B 1 235 ? 16.234 18.797 16.906 1 66.44 235 ILE B O 1
ATOM 4077 N N . ASN B 1 236 ? 15.094 17.312 18.219 1 80 236 ASN B N 1
ATOM 4078 C CA . ASN B 1 236 ? 16.188 16.391 18.469 1 80 236 ASN B CA 1
ATOM 4079 C C . ASN B 1 236 ? 16.188 15.227 17.484 1 80 236 ASN B C 1
ATOM 4081 O O . ASN B 1 236 ? 15.523 14.211 17.719 1 80 236 ASN B O 1
ATOM 4085 N N . ILE B 1 237 ? 17 15.375 16.516 1 81 237 ILE B N 1
ATOM 4086 C CA . ILE B 1 237 ? 16.984 14.469 15.375 1 81 237 ILE B CA 1
ATOM 4087 C C . ILE B 1 237 ? 17.406 13.07 15.812 1 81 237 ILE B C 1
ATOM 4089 O O . ILE B 1 237 ? 16.766 12.078 15.453 1 81 237 ILE B O 1
ATOM 4093 N N . PRO B 1 238 ? 18.391 12.953 16.609 1 86.31 238 PRO B N 1
ATOM 4094 C CA . PRO B 1 238 ? 18.781 11.617 17.047 1 86.31 238 PRO B CA 1
ATOM 4095 C C . PRO B 1 238 ? 17.672 10.883 17.797 1 86.31 238 PRO B C 1
ATOM 4097 O O . PRO B 1 238 ? 17.5 9.68 17.625 1 86.31 238 PRO B O 1
ATOM 4100 N N . VAL B 1 239 ? 16.922 11.633 18.578 1 86.81 239 VAL B N 1
ATOM 4101 C CA . VAL B 1 239 ? 15.82 11.023 19.297 1 86.81 239 VAL B CA 1
ATOM 4102 C C . VAL B 1 239 ? 14.719 10.617 18.328 1 86.81 239 VAL B C 1
ATOM 4104 O O . VAL B 1 239 ? 14.117 9.547 18.469 1 86.81 239 VAL B O 1
ATOM 4107 N N . LEU B 1 240 ? 14.57 11.398 17.375 1 83.88 240 LEU B N 1
ATOM 4108 C CA . LEU B 1 240 ? 13.594 11.078 16.344 1 83.88 240 LEU B CA 1
ATOM 4109 C C . LEU B 1 240 ? 14 9.828 15.57 1 83.88 240 LEU B C 1
ATOM 4111 O O . LEU B 1 240 ? 13.164 8.984 15.258 1 83.88 240 LEU B O 1
ATOM 4115 N N . MET B 1 241 ? 15.273 9.719 15.305 1 85.94 241 MET B N 1
ATOM 4116 C CA . MET B 1 241 ? 15.773 8.547 14.594 1 85.94 241 MET B CA 1
ATOM 4117 C C . MET B 1 241 ? 15.656 7.293 15.453 1 85.94 241 MET B C 1
ATOM 4119 O O . MET B 1 241 ? 15.391 6.203 14.945 1 85.94 241 MET B O 1
ATOM 4123 N N . ALA B 1 242 ? 15.859 7.496 16.672 1 89.5 242 ALA B N 1
ATOM 4124 C CA . ALA B 1 242 ? 15.633 6.383 17.578 1 89.5 242 ALA B CA 1
ATOM 4125 C C . ALA B 1 242 ? 14.172 5.945 17.562 1 89.5 242 ALA B C 1
ATOM 4127 O O . ALA B 1 242 ? 13.875 4.75 17.594 1 89.5 242 ALA B O 1
ATOM 4128 N N . GLY B 1 243 ? 13.305 6.918 17.578 1 87.62 243 GLY B N 1
ATOM 4129 C CA . GLY B 1 243 ? 11.891 6.617 17.438 1 87.62 243 GLY B CA 1
ATOM 4130 C C . GLY B 1 243 ? 11.57 5.84 16.172 1 87.62 243 GLY B C 1
ATOM 4131 O O . GLY B 1 243 ? 10.797 4.879 16.203 1 87.62 243 GLY B O 1
ATOM 4132 N N . ALA B 1 244 ? 12.156 6.227 15.102 1 87.25 244 ALA B N 1
ATOM 4133 C CA . ALA B 1 244 ? 11.961 5.531 13.828 1 87.25 244 ALA B CA 1
ATOM 4134 C C . ALA B 1 244 ? 12.398 4.074 13.93 1 87.25 244 ALA B C 1
ATOM 4136 O O . ALA B 1 244 ? 11.742 3.184 13.383 1 87.25 244 ALA B O 1
ATOM 4137 N N . MET B 1 245 ? 13.453 3.879 14.617 1 89.62 245 MET B N 1
ATOM 4138 C CA . MET B 1 245 ? 13.953 2.518 14.773 1 89.62 245 MET B CA 1
ATOM 4139 C C . MET B 1 245 ? 12.992 1.678 15.609 1 89.62 245 MET B C 1
ATOM 4141 O O . MET B 1 245 ? 12.836 0.48 15.367 1 89.62 245 MET B O 1
ATOM 4145 N N . ILE B 1 246 ? 12.406 2.338 16.562 1 90.94 246 ILE B N 1
ATOM 4146 C CA . ILE B 1 246 ? 11.422 1.64 17.375 1 90.94 246 ILE B CA 1
ATOM 4147 C C . ILE B 1 246 ? 10.242 1.205 16.516 1 90.94 246 ILE B C 1
ATOM 4149 O O . ILE B 1 246 ? 9.711 0.105 16.672 1 90.94 246 ILE B O 1
ATOM 4153 N N . VAL B 1 247 ? 9.875 2.039 15.602 1 89.12 247 VAL B N 1
ATOM 4154 C CA . VAL B 1 247 ? 8.766 1.757 14.695 1 89.12 247 VAL B CA 1
ATOM 4155 C C . VAL B 1 247 ? 9.148 0.618 13.75 1 89.12 247 VAL B C 1
ATOM 4157 O O . VAL B 1 247 ? 8.32 -0.246 13.445 1 89.12 247 VAL B O 1
ATOM 4160 N N . ILE B 1 248 ? 10.367 0.542 13.352 1 90.12 248 ILE B N 1
ATOM 4161 C CA . ILE B 1 248 ? 10.852 -0.387 12.328 1 90.12 248 ILE B CA 1
ATOM 4162 C C . ILE B 1 248 ? 11.07 -1.764 12.953 1 90.12 248 ILE B C 1
ATOM 4164 O O . ILE B 1 248 ? 10.898 -2.787 12.281 1 90.12 248 ILE B O 1
ATOM 4168 N N . LEU B 1 249 ? 11.352 -1.825 14.18 1 90.81 249 LEU B N 1
ATOM 4169 C CA . LEU B 1 249 ? 11.812 -3.035 14.852 1 90.81 249 LEU B CA 1
ATOM 4170 C C . LEU B 1 249 ? 10.789 -4.152 14.727 1 90.81 249 LEU B C 1
ATOM 4172 O O . LEU B 1 249 ? 11.125 -5.27 14.328 1 90.81 249 LEU B O 1
ATOM 4176 N N . PRO B 1 250 ? 9.523 -3.924 15.023 1 91.5 250 PRO B N 1
ATOM 4177 C CA . PRO B 1 250 ? 8.555 -5.008 14.891 1 91.5 250 PRO B CA 1
ATOM 4178 C C . PRO B 1 250 ? 8.461 -5.547 13.461 1 91.5 250 PRO B C 1
ATOM 4180 O O . PRO B 1 250 ? 8.258 -6.746 13.266 1 91.5 250 PRO B O 1
ATOM 4183 N N . LEU B 1 251 ? 8.656 -4.707 12.539 1 89.69 251 LEU B N 1
ATOM 4184 C CA . LEU B 1 251 ? 8.594 -5.117 11.141 1 89.69 251 LEU B CA 1
ATOM 4185 C C . LEU B 1 251 ? 9.789 -5.988 10.773 1 89.69 251 LEU B C 1
ATOM 4187 O O . LEU B 1 251 ? 9.648 -6.984 10.07 1 89.69 251 LEU B O 1
ATOM 4191 N N . VAL B 1 252 ? 10.898 -5.617 11.289 1 87.75 252 VAL B N 1
ATOM 4192 C CA . VAL B 1 252 ? 12.102 -6.398 11.031 1 87.75 252 VAL B CA 1
ATOM 4193 C C . VAL B 1 252 ? 11.977 -7.777 11.68 1 87.75 252 VAL B C 1
ATOM 4195 O O . VAL B 1 252 ? 12.336 -8.789 11.078 1 87.75 252 VAL B O 1
ATOM 4198 N N . VAL B 1 253 ? 11.453 -7.801 12.844 1 89.44 253 VAL B N 1
ATOM 4199 C CA . VAL B 1 253 ? 11.281 -9.055 13.57 1 89.44 253 VAL B CA 1
ATOM 4200 C C . VAL B 1 253 ? 10.328 -9.969 12.805 1 89.44 253 VAL B C 1
ATOM 4202 O O . VAL B 1 253 ? 10.625 -11.141 12.586 1 89.44 253 VAL B O 1
ATOM 4205 N N . ILE B 1 254 ? 9.273 -9.422 12.398 1 85.81 254 ILE B N 1
ATOM 4206 C CA . ILE B 1 254 ? 8.289 -10.203 11.664 1 85.81 254 ILE B CA 1
ATOM 4207 C C . ILE B 1 254 ? 8.891 -10.695 10.352 1 85.81 254 ILE B C 1
ATOM 4209 O O . ILE B 1 254 ? 8.664 -11.844 9.953 1 85.81 254 ILE B O 1
ATOM 4213 N N . PHE B 1 255 ? 9.586 -9.883 9.711 1 82.19 255 PHE B N 1
ATOM 4214 C CA . PHE B 1 255 ? 10.25 -10.25 8.469 1 82.19 255 PHE B CA 1
ATOM 4215 C C . PHE B 1 255 ? 11.203 -11.422 8.695 1 82.19 255 PHE B C 1
ATOM 4217 O O . PHE B 1 255 ? 11.219 -12.375 7.914 1 82.19 255 PHE B O 1
ATOM 4224 N N . LEU B 1 256 ? 11.945 -11.328 9.727 1 81.88 256 LEU B N 1
ATOM 4225 C CA . LEU B 1 256 ? 12.938 -12.359 9.992 1 81.88 256 LEU B CA 1
ATOM 4226 C C . LEU B 1 256 ? 12.273 -13.695 10.305 1 81.88 256 LEU B C 1
ATOM 4228 O O . LEU B 1 256 ? 12.789 -14.75 9.953 1 81.88 256 LEU B O 1
ATOM 4232 N N . ILE B 1 257 ? 11.172 -13.625 10.852 1 83.06 257 ILE B N 1
ATOM 4233 C CA . ILE B 1 257 ? 10.43 -14.836 11.188 1 83.06 257 ILE B CA 1
ATOM 4234 C C . ILE B 1 257 ? 9.859 -15.469 9.922 1 83.06 257 ILE B C 1
ATOM 4236 O O . ILE B 1 257 ? 9.852 -16.688 9.773 1 83.06 257 ILE B O 1
ATOM 4240 N N . PHE B 1 258 ? 9.547 -14.633 8.93 1 78.38 258 PHE B N 1
ATOM 4241 C CA . PHE B 1 258 ? 8.797 -15.141 7.785 1 78.38 258 PHE B CA 1
ATOM 4242 C C . PHE B 1 258 ? 9.656 -15.141 6.527 1 78.38 258 PHE B C 1
ATOM 4244 O O . PHE B 1 258 ? 9.188 -15.492 5.445 1 78.38 258 PHE B O 1
ATOM 4251 N N . GLN B 1 259 ? 10.867 -14.695 6.625 1 75.94 259 GLN B N 1
ATOM 4252 C CA . GLN B 1 259 ? 11.711 -14.445 5.461 1 75.94 259 GLN B CA 1
ATOM 4253 C C . GLN B 1 259 ? 11.906 -15.711 4.637 1 75.94 259 GLN B C 1
ATOM 4255 O O . GLN B 1 259 ? 12.078 -15.648 3.418 1 75.94 259 GLN B O 1
ATOM 4260 N N . ARG B 1 260 ? 11.977 -16.891 5.184 1 71.75 260 ARG B N 1
ATOM 4261 C CA . ARG B 1 260 ? 12.18 -18.109 4.418 1 71.75 260 ARG B CA 1
ATOM 4262 C C . ARG B 1 260 ? 11.055 -18.312 3.408 1 71.75 260 ARG B C 1
ATOM 4264 O O . ARG B 1 260 ? 11.289 -18.781 2.291 1 71.75 260 ARG B O 1
ATOM 4271 N N . LYS B 1 261 ? 9.961 -17.875 3.773 1 63.88 261 LYS B N 1
ATOM 4272 C CA . LYS B 1 261 ? 8.797 -18.031 2.904 1 63.88 261 LYS B CA 1
ATOM 4273 C C . LYS B 1 261 ? 8.875 -17.062 1.72 1 63.88 261 LYS B C 1
ATOM 4275 O O . LYS B 1 261 ? 8.391 -17.375 0.63 1 63.88 261 LYS B O 1
ATOM 4280 N N . PHE B 1 262 ? 9.539 -15.992 1.95 1 61.47 262 PHE B N 1
ATOM 4281 C CA . PHE B 1 262 ? 9.664 -14.969 0.918 1 61.47 262 PHE B CA 1
ATOM 4282 C C . PHE B 1 262 ? 10.773 -15.32 -0.065 1 61.47 262 PHE B C 1
ATOM 4284 O O . PHE B 1 262 ? 10.633 -15.117 -1.271 1 61.47 262 PHE B O 1
ATOM 4291 N N . ILE B 1 263 ? 11.844 -15.859 0.397 1 62.5 263 ILE B N 1
ATOM 4292 C CA . ILE B 1 263 ? 13.055 -16.062 -0.401 1 62.5 263 ILE B CA 1
ATOM 4293 C C . ILE B 1 263 ? 12.922 -17.359 -1.213 1 62.5 263 ILE B C 1
ATOM 4295 O O . ILE B 1 263 ? 13.383 -17.422 -2.352 1 62.5 263 ILE B O 1
ATOM 4299 N N . SER B 1 264 ? 12.336 -18.328 -0.57 1 59.31 264 SER B N 1
ATOM 4300 C CA . SER B 1 264 ? 12.281 -19.594 -1.297 1 59.31 264 SER B CA 1
ATOM 4301 C C . SER B 1 264 ? 11.602 -19.422 -2.652 1 59.31 264 SER B C 1
ATOM 4303 O O . SER B 1 264 ? 12.039 -20 -3.648 1 59.31 264 SER B O 1
ATOM 4305 N N . GLY B 1 265 ? 10.664 -18.625 -2.691 1 53.53 265 GLY B N 1
ATOM 4306 C CA . GLY B 1 265 ? 9.977 -18.453 -3.959 1 53.53 265 GLY B CA 1
ATOM 4307 C C . GLY B 1 265 ? 10.797 -17.688 -4.984 1 53.53 265 GLY B C 1
ATOM 4308 O O . GLY B 1 265 ? 10.773 -18.016 -6.172 1 53.53 265 GLY B O 1
ATOM 4309 N N . VAL B 1 266 ? 11.656 -16.766 -4.535 1 55.78 266 VAL B N 1
ATOM 4310 C CA . VAL B 1 266 ? 12.398 -15.906 -5.453 1 55.78 266 VAL B CA 1
ATOM 4311 C C . VAL B 1 266 ? 13.719 -16.578 -5.84 1 55.78 266 VAL B C 1
ATOM 4313 O O . VAL B 1 266 ? 14.164 -16.469 -6.984 1 55.78 266 VAL B O 1
ATOM 4316 N N . THR B 1 267 ? 14.367 -17.219 -4.863 1 54.28 267 THR B N 1
ATOM 4317 C CA . THR B 1 267 ? 15.672 -17.828 -5.109 1 54.28 267 THR B CA 1
ATOM 4318 C C . THR B 1 267 ? 15.516 -19.219 -5.703 1 54.28 267 THR B C 1
ATOM 4320 O O . THR B 1 267 ? 16.406 -19.703 -6.398 1 54.28 267 THR B O 1
ATOM 4323 N N . GLU B 1 268 ? 14.484 -19.875 -5.242 1 50.44 268 GLU B N 1
ATOM 4324 C CA . GLU B 1 268 ? 14.328 -21.219 -5.801 1 50.44 268 GLU B CA 1
ATOM 4325 C C . GLU B 1 268 ? 14.109 -21.156 -7.312 1 50.44 268 GLU B C 1
ATOM 4327 O O . GLU B 1 268 ? 14.547 -22.047 -8.039 1 50.44 268 GLU B O 1
ATOM 4332 N N . GLY B 1 269 ? 13.5 -20.156 -7.73 1 44.59 269 GLY B N 1
ATOM 4333 C CA . GLY B 1 269 ? 13.43 -20.094 -9.18 1 44.59 269 GLY B CA 1
ATOM 4334 C C . GLY B 1 269 ? 14.773 -19.812 -9.828 1 44.59 269 GLY B C 1
ATOM 4335 O O . GLY B 1 269 ? 14.977 -20.109 -11.008 1 44.59 269 GLY B O 1
ATOM 4336 N N . ALA B 1 270 ? 15.703 -19.125 -9.172 1 43.94 270 ALA B N 1
ATOM 4337 C CA . ALA B 1 270 ? 17 -18.781 -9.734 1 43.94 270 ALA B CA 1
ATOM 4338 C C . ALA B 1 270 ? 17.938 -19.984 -9.711 1 43.94 270 ALA B C 1
ATOM 4340 O O . ALA B 1 270 ? 18.891 -20.062 -10.5 1 43.94 270 ALA B O 1
ATOM 4341 N N . VAL B 1 271 ? 17.875 -20.859 -8.75 1 40.12 271 VAL B N 1
ATOM 4342 C CA . VAL B 1 271 ? 18.844 -21.953 -8.656 1 40.12 271 VAL B CA 1
ATOM 4343 C C . VAL B 1 271 ? 18.391 -23.125 -9.523 1 40.12 271 VAL B C 1
ATOM 4345 O O . VAL B 1 271 ? 19.141 -24.078 -9.719 1 40.12 271 VAL B O 1
ATOM 4348 N N . LYS B 1 272 ? 17.219 -23.109 -10.102 1 39.25 272 LYS B N 1
ATOM 4349 C CA . LYS B 1 272 ? 17.047 -24.281 -10.953 1 39.25 272 LYS B CA 1
ATOM 4350 C C . LYS B 1 272 ? 17.609 -24.016 -12.352 1 39.25 272 LYS B C 1
ATOM 4352 O O . LYS B 1 272 ? 17.5 -22.906 -12.875 1 39.25 272 LYS B O 1
#

InterPro domains:
  IPR000515 ABC transporter type 1, transmembrane domain MetI-like [PF00528] (82-262)
  IPR000515 ABC transporter type 1, transmembrane domain MetI-like [PS50928] (67-258)
  IPR000515 ABC transporter type 1, transmembrane domain MetI-like [cd06261] (67-250)
  IPR035906 MetI-like superfamily [G3DSA:1.10.3720.10] (3-264)
  IPR035906 MetI-like superfamily [SSF161098] (6-272)

Foldseek 3Di:
DPDDPPPVNVVVVVVVVCVVCVVLVLLVQLLQAFPVQVVVDSPDGHPDRDCVLLVCCVPVLVQVLQAVLLVVQLVLLLVLLLVLLLVLLVCLQPPDDDPSVVVLVVLVVLQVDDCVVCLVVLLVVCVVVVNFAHSCLLHVVSSVSSNSVSNVLLNVLLNPPDVVQVVVCVVVVNDPVCCSPPPRCVSSVVSSLVSSLVSSVCSLQDDRSCVRRHDDPSNHHLNPSLVPSCPPPDPGSSSSSSSVCVSCVVVVVSCVVCVCVVVCVVVVVVVD/DPDDPPPVNVVVVVVVVCVVCVVLVLLVQLLQAFPVQVVVDSPDGHPDRDCVLLVCCVPVLVQVLQAVLLVVQLVLLLVLLLVLLLVLLVCLQPPDDDPSVVVLVVLVVLQVDDCVVCLVVLLVVCVVVVNFAHSCLLHVVSSVSSNSVSNVLLNVLLNPPDVVQVVVCVVVVNDPVCCSPPPRCVSSVVSSLVSSLVSSVCSLQDDRSCVRRHDDPSNHHLNPSLVPSCPPPDDGSSSSSSSVCVSCVVNVVSCVVCVCVVVCVVVVVVVD

pLDDT: mean 85.15, std 12.06, range [39.25, 98.31]

Organism: NCBI:txid2582917

Sequence (544 aa):
MPQRSPIFSRAFLWLLALLTIAPFLMALLTSFKTQMELFQGVFSLPQSFSFKNYVSAWEDGHFRIYFVNSVLVVFPVVIMSILLGVLSGFGFAFLRIPGKTLFALLMALGMILPSESFIIPLYHELRWMGLTNTYLALILPQVALSIPFTTLMVATALQQVPKELIEAAIMDNTPRKRILWKILLPAIWPTLSTLALLLFIWTWNEFLIPLILVNQEELRTLPIGMMFFQNKNTINIPVLMAGAMIVILPLVVIFLIFQRKFISGVTEGAVKMPQRSPIFSRAFLWLLALLTIAPFLMALLTSFKTQMELFQGVFSLPQSFSFKNYVSAWEDGHFRIYFVNSVLVVFPVVIMSILLGVLSGFGFAFLRIPGKTLFALLMALGMILPSESFIIPLYHELRWMGLTNTYLALILPQVALSIPFTTLMVATALQQVPKELIEAAIMDNTPRKRILWKILLPAIWPTLSTLALLLFIWTWNEFLIPLILVNQEELRTLPIGMMFFQNKNTINIPVLMAGAMIVILPLVVIFLIFQRKFISGVTEGAVK

Secondary structure (DSSP, 8-state):
--S---HHHHHHHHHHHHHHHHHHHHHHHHTTS-HHHHHH-TTPPPSS--SHHHHIIIIIT-HHHHHHHHHHHHHHHHHHHHHHHHHHHHHHHHS--TTHHHHHHHHHHHHHS-HHHHHHHHHHHHHHHT-SSSHHHHHHHHHHHHHHHHHHHHHHHHHTS-HHHHHHHHHTT--HHHIIIIIIHHHTHHHHHHHHHHHHHHHHH--HHHHHH---GGG--HHHHHHT---SS---HHHHHHHHHHHHHHHHHHHHHHHHHHHHHHHHHHH-/--S---HHHHHHHHHHHHHHHHHHHHHHHHTTS-HHHHHH-TTPPPSS--SHHHHIIIIIT-HHHHHHHHHHHHHHHHHHHHHHHHHHHHHHHHS--TTHHHHHHHHHHHHHS-HHHHHHHHHHHHHHHT-SSSHHHHHHHHHHHHHHHHHHHHHHHHHTS-HHHHHHHHHTT--HHHIIIIIIHHHTHHHHHHHHHHHHHHHHH--HHHHHH---GGG--HHHHHHT---SS---HHHHHHHHHHHHHHHHHHHHHHHHHHHHHHHHHHH-